Protein 2YG9 (pdb70)

Organism: Deinococcus radiodurans (strain ATCC 13939 / DSM 20539 / JCM 16871 / CCUG 27074 / LMG 4051 / NBRC 15346 / NCIMB 9279 / VKM B-1422 / R1) (NCBI:txid243230)

Solvent-accessible surface area: 21046 Å² total; per-residue (Å²): 135,105,87,41,71,96,40,42,124,86,12,77,45,2,36,63,38,1,38,84,8,96,29,0,36,95,0,10,90,85,32,31,141,26,98,71,48,77,70,20,139,65,18,6,1,81,0,1,85,44,4,0,15,42,172,66,72,135,180,42,21,93,48,5,13,30,114,0,94,64,26,105,57,15,14,78,26,55,16,2,74,175,15,56,20,108,81,0,95,65,13,51,0,48,142,72,25,3,158,4,2,60,22,2,0,44,8,25,81,80,55,128,10,75,15,87,126,13,103,62,66,23,35,66,78,4,6,49,70,1,53,141,16,57,64,5,37,113,110,10,0,10,22,6,0,1,79,3,16,8,10,8,23,8,21,0,38,60,11,128,42,0,88,92,18,4,122,196,34,11,96,93,100,79,56,160,97,11,4,49,116,1,17,44,47,66,7,5,0,0,28,3,8,52,24,10,40,61,39,73,155,92,68,26,71,94,86,155,90,46,71,97,40,44,129,84,24,73,46,2,44,65,38,1,37,87,5,95,29,0,38,93,0,11,88,84,29,34,175,31,96,68,47,75,62,14,137,65,12,9,0,86,1,2,91,50,7,0,16,48,171,71,70,135,183,42,22,90,48,5,13,28,115,0,91,67,25,105,55,14,18,78,28,63,14,3,76,180,17,54,20,108,82,0,101,64,11,51,1,48,135,72,23,2,159,5,1,62,25,2,0,38,0,26,80,74,56,120,7,86,11,95,47,5,65,54,69,38,37,92,95,0,7,50,75,0,53,145,10,50,68,5,36,108,111,11,0,10,21,8,0,2,83,5,3,8,6,10,24,7,22,0,35,59,12,123,48,0,86,107,16,4,107,197,33,11,94,82,99,78,55,160,98,10,3,49,117,1,16,46,46,69,7,5,0,0,27,5,8,53,23,10,46,60,39,73,150,92,70,26,70,95,89

InterPro domains:
  IPR003265 HhH-GPD domain [PF00730] (66-193)
  IPR003265 HhH-GPD domain [SM00478] (70-216)
  IPR003265 HhH-GPD domain [cd00056] (62-212)
  IPR011257 DNA glycosylase [SSF48150] (56-213)
  IPR023170 Helix-hairpin-helix, base-excision DNA repair, C-terminal [G3DSA:1.10.1670.10] (170-220)
  IPR051912 Alkylbase DNA Glycosylase/Transcriptional Activator [PTHR43003] (29-214)

Foldseek 3Di:
DDWFDAFDPDCPVLQVLQVVPVLSVVLCVLLDDDDRADAAQFLQLVLLLLLQCPPHDPVNSVQLQVVQCVQVPHRALVSLLVQDLVVNVVSPGDNQSSQLSNQSSVCCVVVVDVRNPCRGPPLVVQQVSSCPGRPGHSQSSLCSCCRRRNGFAGDDPPPPQLVVLCCVSPPPDDVCVVQVSSPPGSSVVSVSSVSVVVCVVVVHDDD/DFFDAFDPDCPVLQVLLVVPVLSVVLCVLLDDDDRAAAALCLQLVLLLCLQCPPHDPVLSVQLQVLQCPQVPGSALVRLLPDDLVSNVVSPGDSQSSQQSNQSSVCCVVVLDVSNCLLRDDLVVQQVSSCPGRPQHNQSSLCSCCHNRNRFAGDDPPPPQSVVLCCVSPPPDDVCVVQVSSPPGSSVVSVSSVSSVVCVVVVHDDD

Structure (mmCIF, N/CA/C/O backbone):
data_2YG9
#
_entry.id   2YG9
#
_cell.length_a   108.311
_cell.length_b   51.372
_cell.length_c   90.039
_cell.angle_alpha   90.00
_cell.angle_beta   99.71
_cell.angle_gamma   90.00
#
_symmetry.space_group_name_H-M   'C 1 2 1'
#
loop_
_entity.id
_entity.type
_entity.pdbx_description
1 polymer 'DNA-3-methyladenine glycosidase II, putative'
2 non-polymer 'CHLORIDE ION'
3 non-polymer GLYCEROL
4 non-polymer 'NICKEL (II) ION'
5 water water
#
loop_
_atom_site.group_PDB
_atom_site.id
_atom_site.type_symbol
_atom_site.label_atom_id
_atom_site.label_alt_id
_atom_site.label_comp_id
_atom_site.label_asym_id
_atom_site.label_entity_id
_atom_site.label_seq_id
_atom_site.pdbx_PDB_ins_code
_atom_site.Cartn_x
_atom_site.Cartn_y
_atom_site.Cartn_z
_atom_site.occupancy
_atom_site.B_iso_or_equiv
_atom_site.auth_seq_id
_atom_site.auth_comp_id
_atom_site.auth_asym_id
_atom_site.auth_atom_id
_atom_site.pdbx_PDB_model_num
ATOM 1 N N . LEU A 1 19 ? 7.024 -20.119 48.466 1.00 34.70 19 LEU A N 1
ATOM 2 C CA . LEU A 1 19 ? 7.169 -18.634 48.279 1.00 34.27 19 LEU A CA 1
ATOM 3 C C . LEU A 1 19 ? 6.158 -17.906 49.172 1.00 34.09 19 LEU A C 1
ATOM 4 O O . LEU A 1 19 ? 5.013 -18.351 49.284 1.00 35.03 19 LEU A O 1
ATOM 9 N N . PRO A 1 20 ? 6.568 -16.791 49.811 1.00 33.10 20 PRO A N 1
ATOM 10 C CA . PRO A 1 20 ? 5.634 -16.141 50.726 1.00 32.26 20 PRO A CA 1
ATOM 11 C C . PRO A 1 20 ? 4.334 -15.668 50.057 1.00 31.70 20 PRO A C 1
ATOM 12 O O . PRO A 1 20 ? 4.364 -15.201 48.919 1.00 31.27 20 PRO A O 1
ATOM 16 N N . ALA A 1 21 ? 3.213 -15.790 50.783 1.00 30.58 21 ALA A N 1
ATOM 17 C CA . ALA A 1 21 ? 1.911 -15.305 50.313 1.00 29.37 21 ALA A CA 1
ATOM 18 C C . ALA A 1 21 ? 1.970 -13.799 50.104 1.00 28.55 21 ALA A C 1
ATOM 19 O O . ALA A 1 21 ? 2.623 -13.082 50.874 1.00 29.00 21 ALA A O 1
ATOM 21 N N . VAL A 1 22 ? 1.272 -13.338 49.067 1.00 26.94 22 VAL A N 1
ATOM 22 C CA . VAL A 1 22 ? 1.236 -11.933 48.728 1.00 25.17 22 VAL A CA 1
ATOM 23 C C . VAL A 1 22 ? 0.647 -11.172 49.923 1.00 23.80 22 VAL A C 1
ATOM 24 O O . VAL A 1 22 ? -0.421 -11.526 50.438 1.00 22.89 22 VAL A O 1
ATOM 28 N N . LEU A 1 23 ? 1.338 -10.119 50.344 1.00 21.93 23 LEU A N 1
ATOM 29 C CA . LEU A 1 23 ? 0.831 -9.226 51.382 1.00 20.50 23 LEU A CA 1
ATOM 30 C C . LEU A 1 23 ? 0.057 -8.078 50.742 1.00 19.56 23 LEU A C 1
ATOM 31 O O . LEU A 1 23 ? 0.548 -7.451 49.763 1.00 19.64 23 LEU A O 1
ATOM 36 N N . PRO A 1 24 ? -1.162 -7.782 51.264 1.00 17.57 24 PRO A N 1
ATOM 37 C CA . PRO A 1 24 ? -1.921 -6.696 50.675 1.00 16.91 24 PRO A CA 1
ATOM 38 C C . PRO A 1 24 ? -1.312 -5.306 50.932 1.00 15.58 24 PRO A C 1
ATOM 39 O O . PRO A 1 24 ? -0.636 -5.098 51.938 1.00 14.48 24 PRO A O 1
ATOM 43 N N . PRO A 1 25 ? -1.571 -4.354 50.034 1.00 14.73 25 PRO A N 1
ATOM 44 C CA . PRO A 1 25 ? -1.158 -2.975 50.308 1.00 14.76 25 PRO A CA 1
ATOM 45 C C . PRO A 1 25 ? -1.734 -2.465 51.617 1.00 14.59 25 PRO A C 1
ATOM 46 O O . PRO A 1 25 ? -2.892 -2.800 51.990 1.00 13.75 25 PRO A O 1
ATOM 50 N N . LEU A 1 26 ? -0.937 -1.675 52.316 1.00 13.58 26 LEU A N 1
ATOM 51 C CA . LEU A 1 26 ? -1.399 -1.012 53.509 1.00 13.88 26 LEU A CA 1
ATOM 52 C C . LEU A 1 26 ? -2.490 -0.014 53.120 1.00 13.69 26 LEU A C 1
ATOM 53 O O . LEU A 1 26 ? -2.432 0.621 52.055 1.00 12.19 26 LEU A O 1
ATOM 58 N N . THR A 1 27 ? -3.469 0.138 54.002 1.00 13.90 27 THR A N 1
ATOM 59 C CA . THR A 1 27 ? -4.515 1.115 53.805 1.00 14.69 27 THR A CA 1
ATOM 60 C C . THR A 1 27 ? -4.321 2.310 54.756 1.00 14.88 27 THR A C 1
ATOM 61 O O . THR A 1 27 ? -4.888 3.373 54.551 1.00 13.87 27 THR A O 1
ATOM 65 N N . ASP A 1 28 ? -3.504 2.087 55.782 1.00 14.52 28 ASP A N 1
ATOM 66 C CA A ASP A 1 28 ? -3.044 3.136 56.685 0.50 14.21 28 ASP A CA 1
ATOM 67 C CA B ASP A 1 28 ? -3.097 3.087 56.773 0.50 14.32 28 ASP A CA 1
ATOM 68 C C . ASP A 1 28 ? -1.689 2.670 57.235 1.00 13.60 28 ASP A C 1
ATOM 69 O O . ASP A 1 28 ? -1.383 1.484 57.202 1.00 14.44 28 ASP A O 1
ATOM 78 N N . HIS A 1 29 ? -0.880 3.614 57.710 1.00 12.62 29 HIS A N 1
ATOM 79 C CA . HIS A 1 29 ? 0.484 3.339 58.201 1.00 11.93 29 HIS A CA 1
ATOM 80 C C . HIS A 1 29 ? 0.688 3.213 59.727 1.00 12.01 29 HIS A C 1
ATOM 81 O O . HIS A 1 29 ? 1.820 3.136 60.179 1.00 11.21 29 HIS A O 1
ATOM 88 N N . ALA A 1 30 ? -0.373 3.189 60.527 1.00 11.94 30 ALA A N 1
ATOM 89 C CA . ALA A 1 30 ? -0.212 3.179 61.989 1.00 11.88 30 ALA A CA 1
ATOM 90 C C . ALA A 1 30 ? 0.491 1.925 62.494 1.00 12.11 30 ALA A C 1
ATOM 91 O O . ALA A 1 30 ? 1.504 1.987 63.227 1.00 13.56 30 ALA A O 1
ATOM 93 N N . GLY A 1 31 ? -0.044 0.784 62.101 1.00 11.79 31 GLY A N 1
ATOM 94 C CA . GLY A 1 31 ? 0.566 -0.517 62.401 1.00 11.32 31 GLY A CA 1
ATOM 95 C C . GLY A 1 31 ? 2.004 -0.641 61.940 1.00 10.33 31 GLY A C 1
ATOM 96 O O . GLY A 1 31 ? 2.867 -1.043 62.709 1.00 10.98 31 GLY A O 1
ATOM 97 N N . ALA A 1 32 ? 2.251 -0.286 60.689 1.00 9.71 32 ALA A N 1
ATOM 98 C CA . ALA A 1 32 ? 3.586 -0.211 60.106 1.00 9.67 32 ALA A CA 1
ATOM 99 C C . ALA A 1 32 ? 4.557 0.669 60.903 1.00 8.72 32 ALA A C 1
ATOM 100 O O . ALA A 1 32 ? 5.620 0.219 61.294 1.00 7.66 32 ALA A O 1
ATOM 102 N N . VAL A 1 33 ? 4.164 1.899 61.192 1.00 8.78 33 VAL A N 1
ATOM 103 C CA . VAL A 1 33 ? 5.033 2.793 61.946 1.00 8.82 33 VAL A CA 1
ATOM 104 C C . VAL A 1 33 ? 5.321 2.260 63.377 1.00 9.10 33 VAL A C 1
ATOM 105 O O . VAL A 1 33 ? 6.428 2.440 63.874 1.00 9.06 33 VAL A O 1
ATOM 109 N N . ALA A 1 34 ? 4.339 1.625 64.023 1.00 9.29 34 ALA A N 1
ATOM 110 C CA . ALA A 1 34 ? 4.529 1.089 65.366 1.00 8.79 34 ALA A CA 1
ATOM 111 C C . ALA A 1 34 ? 5.546 -0.022 65.289 1.00 9.26 34 ALA A C 1
ATOM 112 O O . ALA A 1 34 ? 6.411 -0.108 66.119 1.00 9.18 34 ALA A O 1
ATOM 114 N N . HIS A 1 35 ? 5.410 -0.887 64.285 1.00 10.12 35 HIS A N 1
ATOM 115 C CA . HIS A 1 35 ? 6.330 -1.992 64.121 1.00 9.80 35 HIS A CA 1
ATOM 116 C C . HIS A 1 35 ? 7.750 -1.481 63.870 1.00 8.88 35 HIS A C 1
ATOM 117 O O . HIS A 1 35 ? 8.668 -1.873 64.580 1.00 9.05 35 HIS A O 1
ATOM 124 N N . LEU A 1 36 ? 7.914 -0.587 62.890 1.00 8.44 36 LEU A N 1
ATOM 125 C CA . LEU A 1 36 ? 9.204 -0.043 62.506 1.00 8.64 36 LEU A CA 1
ATOM 126 C C . LEU A 1 36 ? 9.875 0.692 63.668 1.00 8.91 36 LEU A C 1
ATOM 127 O O . LEU A 1 36 ? 11.062 0.548 63.904 1.00 8.39 36 LEU A O 1
ATOM 132 N N . SER A 1 37 ? 9.055 1.417 64.428 1.00 9.27 37 SER A N 1
ATOM 133 C CA . SER A 1 37 ? 9.496 2.176 65.574 1.00 10.06 37 SER A CA 1
ATOM 134 C C . SER A 1 37 ? 10.069 1.325 66.686 1.00 10.15 37 SER A C 1
ATOM 135 O O . SER A 1 37 ? 10.659 1.870 67.581 1.00 10.29 37 SER A O 1
ATOM 138 N N . ARG A 1 38 ? 9.883 0.004 66.634 1.00 10.73 38 ARG A N 1
ATOM 139 C CA . ARG A 1 38 ? 10.565 -0.856 67.569 1.00 11.14 38 ARG A CA 1
ATOM 140 C C . ARG A 1 38 ? 12.089 -0.844 67.390 1.00 11.28 38 ARG A C 1
ATOM 141 O O . ARG A 1 38 ? 12.829 -1.244 68.277 1.00 11.59 38 ARG A O 1
ATOM 149 N N . ASP A 1 39 ? 12.538 -0.433 66.209 1.00 11.21 39 ASP A N 1
ATOM 150 C CA . ASP A 1 39 ? 13.931 -0.230 65.907 1.00 10.38 39 ASP A CA 1
ATOM 151 C C . ASP A 1 39 ? 14.124 1.233 66.249 1.00 10.84 39 ASP A C 1
ATOM 152 O O . ASP A 1 39 ? 13.539 2.089 65.622 1.00 10.17 39 ASP A O 1
ATOM 157 N N . PRO A 1 40 ? 14.909 1.527 67.299 1.00 11.16 40 PRO A N 1
ATOM 158 C CA . PRO A 1 40 ? 15.139 2.933 67.696 1.00 10.73 40 PRO A CA 1
ATOM 159 C C . PRO A 1 40 ? 15.637 3.858 66.576 1.00 10.60 40 PRO A C 1
ATOM 160 O O . PRO A 1 40 ? 15.354 5.048 66.599 1.00 9.93 40 PRO A O 1
ATOM 164 N N . VAL A 1 41 ? 16.334 3.327 65.566 1.00 10.46 41 VAL A N 1
ATOM 165 C CA . VAL A 1 41 ? 16.744 4.150 64.437 1.00 9.07 41 VAL A CA 1
ATOM 166 C C . VAL A 1 41 ? 15.516 4.660 63.692 1.00 9.15 41 VAL A C 1
ATOM 167 O O . VAL A 1 41 ? 15.366 5.875 63.468 1.00 10.30 41 VAL A O 1
ATOM 171 N N . LEU A 1 42 ? 14.614 3.747 63.345 1.00 8.95 42 LEU A N 1
ATOM 172 C CA . LEU A 1 42 ? 13.413 4.109 62.612 1.00 8.34 42 LEU A CA 1
ATOM 173 C C . LEU A 1 42 ? 12.402 4.853 63.493 1.00 8.56 42 LEU A C 1
ATOM 174 O O . LEU A 1 42 ? 11.673 5.706 62.989 1.00 8.15 42 LEU A O 1
ATOM 179 N N . ALA A 1 43 ? 12.397 4.613 64.805 1.00 8.27 43 ALA A N 1
ATOM 180 C CA . ALA A 1 43 ? 11.585 5.457 65.678 1.00 8.47 43 ALA A CA 1
ATOM 181 C C . ALA A 1 43 ? 11.965 6.920 65.526 1.00 8.63 43 ALA A C 1
ATOM 182 O O . ALA A 1 43 ? 11.083 7.758 65.415 1.00 8.34 43 ALA A O 1
ATOM 184 N N . GLN A 1 44 ? 13.261 7.206 65.486 1.00 7.83 44 GLN A N 1
ATOM 185 C CA . GLN A 1 44 ? 13.789 8.561 65.277 1.00 10.01 44 GLN A CA 1
ATOM 186 C C . GLN A 1 44 ? 13.552 9.050 63.835 1.00 9.20 44 GLN A C 1
ATOM 187 O O . GLN A 1 44 ? 13.086 10.151 63.615 1.00 9.31 44 GLN A O 1
ATOM 193 N N . VAL A 1 45 ? 13.884 8.216 62.858 1.00 8.46 45 VAL A N 1
ATOM 194 C CA . VAL A 1 45 ? 13.705 8.599 61.449 1.00 8.11 45 VAL A CA 1
ATOM 195 C C . VAL A 1 45 ? 12.234 8.911 61.141 1.00 7.99 45 VAL A C 1
ATOM 196 O O . VAL A 1 45 ? 11.960 9.892 60.497 1.00 7.91 45 VAL A O 1
ATOM 200 N N . THR A 1 46 ? 11.306 8.090 61.618 1.00 8.27 46 THR A N 1
ATOM 201 C CA . THR A 1 46 ? 9.877 8.300 61.365 1.00 9.70 46 THR A CA 1
ATOM 202 C C . THR A 1 46 ? 9.379 9.605 62.039 1.00 10.51 46 THR A C 1
ATOM 203 O O . THR A 1 46 ? 8.611 10.352 61.421 1.00 10.70 46 THR A O 1
ATOM 207 N N . SER A 1 47 ? 9.807 9.900 63.268 1.00 11.63 47 SER A N 1
ATOM 208 C CA . SER A 1 47 ? 9.399 11.188 63.889 1.00 12.47 47 SER A CA 1
ATOM 209 C C . SER A 1 47 ? 10.033 12.382 63.195 1.00 12.19 47 SER A C 1
ATOM 210 O O . SER A 1 47 ? 9.351 13.396 63.009 1.00 12.85 47 SER A O 1
ATOM 213 N N . LEU A 1 48 ? 11.287 12.268 62.759 1.00 12.43 48 LEU A N 1
ATOM 214 C CA . LEU A 1 48 ? 11.951 13.370 62.060 1.00 11.65 48 LEU A CA 1
ATOM 215 C C . LEU A 1 48 ? 11.337 13.628 60.684 1.00 11.53 48 LEU A C 1
ATOM 216 O O . LEU A 1 48 ? 11.314 14.781 60.212 1.00 10.06 48 LEU A O 1
ATOM 221 N N . CYS A 1 49 ? 10.885 12.561 60.017 1.00 10.57 49 CYS A N 1
ATOM 222 C CA . CYS A 1 49 ? 10.409 12.702 58.635 1.00 11.28 49 CYS A CA 1
ATOM 223 C C . CYS A 1 49 ? 8.901 12.930 58.598 1.00 11.68 49 CYS A C 1
ATOM 224 O O . CYS A 1 49 ? 8.389 13.485 57.635 1.00 11.88 49 CYS A O 1
ATOM 227 N N . GLY A 1 50 ? 8.202 12.536 59.656 1.00 12.20 50 GLY A N 1
ATOM 228 C CA . GLY A 1 50 ? 6.762 12.696 59.715 1.00 13.11 50 GLY A CA 1
ATOM 229 C C . GLY A 1 50 ? 5.998 11.647 58.908 1.00 14.73 50 GLY A C 1
ATOM 230 O O . GLY A 1 50 ? 6.493 10.538 58.626 1.00 14.64 50 GLY A O 1
ATOM 231 N N . GLU A 1 51 ? 4.771 12.000 58.547 1.00 14.77 51 GLU A N 1
ATOM 232 C CA . GLU A 1 51 ? 3.887 11.074 57.853 1.00 14.76 51 GLU A CA 1
ATOM 233 C C . GLU A 1 51 ? 4.150 11.060 56.359 1.00 13.59 51 GLU A C 1
ATOM 234 O O . GLU A 1 51 ? 4.456 12.079 55.763 1.00 12.56 51 GLU A O 1
ATOM 240 N N . LEU A 1 52 ? 4.054 9.871 55.773 1.00 13.71 52 LEU A N 1
ATOM 241 C CA . LEU A 1 52 ? 4.203 9.665 54.329 1.00 12.95 52 LEU A CA 1
ATOM 242 C C . LEU A 1 52 ? 2.855 9.240 53.764 1.00 12.58 52 LEU A C 1
ATOM 243 O O . LEU A 1 52 ? 2.116 8.534 54.427 1.00 12.77 52 LEU A O 1
ATOM 248 N N . PRO A 1 53 ? 2.505 9.695 52.547 1.00 12.13 53 PRO A N 1
ATOM 249 C CA . PRO A 1 53 ? 1.190 9.324 51.977 1.00 12.17 53 PRO A CA 1
ATOM 250 C C . PRO A 1 53 ? 1.004 7.800 51.750 1.00 11.24 53 PRO A C 1
ATOM 251 O O . PRO A 1 53 ? 1.970 7.094 51.392 1.00 10.48 53 PRO A O 1
ATOM 255 N N . VAL A 1 54 ? -0.208 7.315 51.980 1.00 10.87 54 VAL A N 1
ATOM 256 C CA . VAL A 1 54 ? -0.551 5.921 51.696 1.00 11.30 54 VAL A CA 1
ATOM 257 C C . VAL A 1 54 ? -0.642 5.702 50.146 1.00 11.69 54 VAL A C 1
ATOM 258 O O . VAL A 1 54 ? -1.441 6.343 49.450 1.00 12.10 54 VAL A O 1
ATOM 262 N N . LEU A 1 55 ? 0.144 4.767 49.625 1.00 11.48 55 LEU A N 1
ATOM 263 C CA . LEU A 1 55 ? 0.117 4.412 48.192 1.00 12.06 55 LEU A CA 1
ATOM 264 C C . LEU A 1 55 ? -1.026 3.438 47.890 1.00 12.37 55 LEU A C 1
ATOM 265 O O . LEU A 1 55 ? -1.172 2.418 48.572 1.00 14.32 55 LEU A O 1
ATOM 270 N N . ALA A 1 56 ? -1.804 3.761 46.861 1.00 12.79 56 ALA A N 1
ATOM 271 C CA . ALA A 1 56 ? -2.889 2.918 46.377 1.00 12.84 56 ALA A CA 1
ATOM 272 C C . ALA A 1 56 ? -2.375 2.047 45.260 1.00 13.04 56 ALA A C 1
ATOM 273 O O . ALA A 1 56 ? -1.698 2.530 44.349 1.00 13.59 56 ALA A O 1
ATOM 275 N N . PRO A 1 57 ? -2.721 0.760 45.280 1.00 13.71 57 PRO A N 1
ATOM 276 C CA . PRO A 1 57 ? -2.244 -0.075 44.199 1.00 13.75 57 PRO A CA 1
ATOM 277 C C . PRO A 1 57 ? -2.859 0.417 42.858 1.00 14.17 57 PRO A C 1
ATOM 278 O O . PRO A 1 57 ? -4.018 0.805 42.836 1.00 13.15 57 PRO A O 1
ATOM 282 N N . THR A 1 58 ? -2.069 0.454 41.782 1.00 13.31 58 THR A N 1
ATOM 283 C CA . THR A 1 58 ? -2.560 0.946 40.491 1.00 12.85 58 THR A CA 1
ATOM 284 C C . THR A 1 58 ? -3.603 -0.006 39.871 1.00 12.73 58 THR A C 1
ATOM 285 O O . THR A 1 58 ? -3.445 -1.237 39.851 1.00 11.39 58 THR A O 1
ATOM 289 N N . PRO A 1 59 ? -4.639 0.573 39.279 1.00 13.52 59 PRO A N 1
ATOM 290 C CA . PRO A 1 59 ? -5.584 -0.235 38.540 1.00 13.69 59 PRO A CA 1
ATOM 291 C C . PRO A 1 59 ? -5.056 -0.607 37.124 1.00 14.58 59 PRO A C 1
ATOM 292 O O . PRO A 1 59 ? -5.712 -1.393 36.406 1.00 15.05 59 PRO A O 1
ATOM 296 N N . ASP A 1 60 ? -3.912 -0.025 36.737 1.00 13.31 60 ASP A N 1
ATOM 297 C CA . ASP A 1 60 ? -3.311 -0.210 35.406 1.00 12.28 60 ASP A CA 1
ATOM 298 C C . ASP A 1 60 ? -1.799 -0.472 35.512 1.00 10.86 60 ASP A C 1
ATOM 299 O O . ASP A 1 60 ? -0.969 0.385 35.195 1.00 10.26 60 ASP A O 1
ATOM 304 N N . PRO A 1 61 ? -1.441 -1.659 35.981 1.00 11.44 61 PRO A N 1
ATOM 305 C CA . PRO A 1 61 ? -0.032 -2.034 36.107 1.00 11.03 61 PRO A CA 1
ATOM 306 C C . PRO A 1 61 ? 0.805 -1.843 34.821 1.00 10.62 61 PRO A C 1
ATOM 307 O O . PRO A 1 61 ? 1.941 -1.306 34.871 1.00 10.80 61 PRO A O 1
ATOM 311 N N . PHE A 1 62 ? 0.262 -2.315 33.696 1.00 9.60 62 PHE A N 1
ATOM 312 C CA . PHE A 1 62 ? 0.948 -2.178 32.422 1.00 9.49 62 PHE A CA 1
ATOM 313 C C . PHE A 1 62 ? 1.337 -0.722 32.118 1.00 8.33 62 PHE A C 1
ATOM 314 O O . PHE A 1 62 ? 2.494 -0.416 31.889 1.00 8.64 62 PHE A O 1
ATOM 322 N N . GLY A 1 63 ? 0.359 0.166 32.123 1.00 9.00 63 GLY A N 1
ATOM 323 C CA . GLY A 1 63 ? 0.575 1.576 31.930 1.00 8.33 63 GLY A CA 1
ATOM 324 C C . GLY A 1 63 ? 1.563 2.164 32.927 1.00 8.66 63 GLY A C 1
ATOM 325 O O . GLY A 1 63 ? 2.408 2.956 32.540 1.00 7.81 63 GLY A O 1
ATOM 326 N N . ARG A 1 64 ? 1.468 1.790 34.209 1.00 8.37 64 ARG A N 1
ATOM 327 C CA . ARG A 1 64 ? 2.446 2.280 35.181 1.00 8.34 64 ARG A CA 1
ATOM 328 C C . ARG A 1 64 ? 3.847 1.770 34.916 1.00 8.51 64 ARG A C 1
ATOM 329 O O . ARG A 1 64 ? 4.805 2.508 35.159 1.00 9.46 64 ARG A O 1
ATOM 337 N N . LEU A 1 65 ? 3.947 0.536 34.426 1.00 7.81 65 LEU A N 1
ATOM 338 C CA . LEU A 1 65 ? 5.227 -0.028 33.998 1.00 7.92 65 LEU A CA 1
ATOM 339 C C . LEU A 1 65 ? 5.811 0.828 32.886 1.00 7.39 65 LEU A C 1
ATOM 340 O O . LEU A 1 65 ? 6.976 1.231 32.960 1.00 7.63 65 LEU A O 1
ATOM 345 N N . VAL A 1 66 ? 4.991 1.130 31.890 1.00 6.77 66 VAL A N 1
ATOM 346 C CA . VAL A 1 66 ? 5.415 1.915 30.734 1.00 7.41 66 VAL A CA 1
ATOM 347 C C . VAL A 1 66 ? 5.801 3.321 31.179 1.00 7.13 66 VAL A C 1
ATOM 348 O O . VAL A 1 66 ? 6.831 3.815 30.764 1.00 6.59 66 VAL A O 1
ATOM 352 N N . ARG A 1 67 ? 5.021 3.912 32.098 1.00 7.27 67 ARG A N 1
ATOM 353 C CA . ARG A 1 67 ? 5.375 5.236 32.661 1.00 8.70 67 ARG A CA 1
ATOM 354 C C . ARG A 1 67 ? 6.762 5.217 33.313 1.00 8.48 67 ARG A C 1
ATOM 355 O O . ARG A 1 67 ? 7.560 6.101 33.080 1.00 10.27 67 ARG A O 1
ATOM 363 N N . SER A 1 68 ? 7.010 4.195 34.118 1.00 9.35 68 SER A N 1
ATOM 364 C CA . SER A 1 68 ? 8.268 4.067 34.852 1.00 10.49 68 SER A CA 1
ATOM 365 C C . SER A 1 68 ? 9.454 4.013 33.868 1.00 10.41 68 SER A C 1
ATOM 366 O O . SER A 1 68 ? 10.421 4.792 33.974 1.00 9.84 68 SER A O 1
ATOM 369 N N . VAL A 1 69 ? 9.334 3.120 32.888 1.00 10.00 69 VAL A N 1
ATOM 370 C CA . VAL A 1 69 ? 10.365 2.900 31.894 1.00 9.62 69 VAL A CA 1
ATOM 371 C C . VAL A 1 69 ? 10.645 4.185 31.109 1.00 10.36 69 VAL A C 1
ATOM 372 O O . VAL A 1 69 ? 11.790 4.629 30.989 1.00 10.53 69 VAL A O 1
ATOM 376 N N . ALA A 1 70 ? 9.587 4.765 30.579 1.00 10.57 70 ALA A N 1
ATOM 377 C CA . ALA A 1 70 ? 9.675 5.993 29.796 1.00 10.80 70 ALA A CA 1
ATOM 378 C C . ALA A 1 70 ? 10.299 7.149 30.544 1.00 11.27 70 ALA A C 1
ATOM 379 O O . ALA A 1 70 ? 11.058 7.904 29.957 1.00 10.51 70 ALA A O 1
ATOM 381 N N . GLY A 1 71 ? 9.984 7.282 31.830 1.00 11.43 71 GLY A N 1
ATOM 382 C CA . GLY A 1 71 ? 10.498 8.359 32.641 1.00 11.94 71 GLY A CA 1
ATOM 383 C C . GLY A 1 71 ? 11.931 8.250 33.145 1.00 12.40 71 GLY A C 1
ATOM 384 O O . GLY A 1 71 ? 12.432 9.219 33.663 1.00 10.22 71 GLY A O 1
ATOM 385 N N . GLN A 1 72 ? 12.572 7.081 33.010 1.00 12.54 72 GLN A N 1
ATOM 386 C CA . GLN A 1 72 ? 13.889 6.824 33.613 1.00 14.22 72 GLN A CA 1
ATOM 387 C C . GLN A 1 72 ? 14.959 7.789 33.113 1.00 14.27 72 GLN A C 1
ATOM 388 O O . GLN A 1 72 ? 15.070 8.023 31.925 1.00 14.06 72 GLN A O 1
ATOM 394 N N . GLN A 1 73 ? 15.709 8.383 34.058 1.00 15.72 73 GLN A N 1
ATOM 395 C CA . GLN A 1 73 ? 16.748 9.409 33.774 1.00 15.59 73 GLN A CA 1
ATOM 396 C C . GLN A 1 73 ? 16.238 10.772 33.296 1.00 15.49 73 GLN A C 1
ATOM 397 O O . GLN A 1 73 ? 17.047 11.657 33.048 1.00 16.33 73 GLN A O 1
ATOM 403 N N . LEU A 1 74 ? 14.924 10.959 33.182 1.00 14.94 74 LEU A N 1
ATOM 404 C CA . LEU A 1 74 ? 14.369 12.229 32.717 1.00 14.49 74 LEU A CA 1
ATOM 405 C C . LEU A 1 74 ? 13.943 13.099 33.889 1.00 14.94 74 LEU A C 1
ATOM 406 O O . LEU A 1 74 ? 13.686 12.594 34.976 1.00 14.54 74 LEU A O 1
ATOM 411 N N . SER A 1 75 ? 13.833 14.407 33.661 1.00 15.37 75 SER A N 1
ATOM 412 C CA . SER A 1 75 ? 13.291 15.290 34.692 1.00 15.02 75 SER A CA 1
ATOM 413 C C . SER A 1 75 ? 11.823 14.903 34.899 1.00 15.42 75 SER A C 1
ATOM 414 O O . SER A 1 75 ? 11.202 14.248 34.065 1.00 14.61 75 SER A O 1
ATOM 417 N N . VAL A 1 76 ? 11.271 15.340 36.011 1.00 16.06 76 VAL A N 1
ATOM 418 C CA . VAL A 1 76 ? 9.883 15.044 36.344 1.00 16.45 76 VAL A CA 1
ATOM 419 C C . VAL A 1 76 ? 8.917 15.570 35.288 1.00 16.92 76 VAL A C 1
ATOM 420 O O . VAL A 1 76 ? 7.993 14.860 34.889 1.00 17.25 76 VAL A O 1
ATOM 424 N N . LYS A 1 77 ? 9.148 16.791 34.795 1.00 17.55 77 LYS A N 1
ATOM 425 C CA . LYS A 1 77 ? 8.326 17.351 33.718 1.00 17.51 77 LYS A CA 1
ATOM 426 C C . LYS A 1 77 ? 8.509 16.643 32.394 1.00 17.11 77 LYS A C 1
ATOM 427 O O . LYS A 1 77 ? 7.535 16.437 31.678 1.00 15.45 77 LYS A O 1
ATOM 433 N N . ALA A 1 78 ? 9.759 16.297 32.062 1.00 16.75 78 ALA A N 1
ATOM 434 C CA . ALA A 1 78 ? 10.042 15.560 30.817 1.00 16.28 78 ALA A CA 1
ATOM 435 C C . ALA A 1 78 ? 9.391 14.154 30.805 1.00 15.34 78 ALA A C 1
ATOM 436 O O . ALA A 1 78 ? 8.892 13.695 29.767 1.00 15.13 78 ALA A O 1
ATOM 438 N N . ALA A 1 79 ? 9.423 13.489 31.955 1.00 14.83 79 ALA A N 1
ATOM 439 C CA . ALA A 1 79 ? 8.822 12.183 32.136 1.00 15.29 79 ALA A CA 1
ATOM 440 C C . ALA A 1 79 ? 7.311 12.264 31.920 1.00 15.71 79 ALA A C 1
ATOM 441 O O . ALA A 1 79 ? 6.741 11.413 31.239 1.00 14.56 79 ALA A O 1
ATOM 443 N N . GLN A 1 80 ? 6.681 13.323 32.448 1.00 16.44 80 GLN A N 1
ATOM 444 C CA . GLN A 1 80 ? 5.245 13.497 32.270 1.00 16.23 80 GLN A CA 1
ATOM 445 C C . GLN A 1 80 ? 4.868 13.730 30.818 1.00 15.59 80 GLN A C 1
ATOM 446 O O . GLN A 1 80 ? 3.950 13.091 30.320 1.00 15.48 80 GLN A O 1
ATOM 452 N N . ALA A 1 81 ? 5.582 14.646 30.173 1.00 15.28 81 ALA A N 1
ATOM 453 C CA . ALA A 1 81 ? 5.423 14.996 28.760 1.00 14.68 81 ALA A CA 1
ATOM 454 C C . ALA A 1 81 ? 5.450 13.796 27.832 1.00 14.26 81 ALA A C 1
ATOM 455 O O . ALA A 1 81 ? 4.580 13.644 26.959 1.00 12.98 81 ALA A O 1
ATOM 457 N N . ILE A 1 82 ? 6.495 12.979 27.978 1.00 13.84 82 ILE A N 1
ATOM 458 C CA . ILE A 1 82 ? 6.699 11.824 27.112 1.00 13.68 82 ILE A CA 1
ATOM 459 C C . ILE A 1 82 ? 5.621 10.761 27.345 1.00 13.82 82 ILE A C 1
ATOM 460 O O . ILE A 1 82 ? 5.147 10.144 26.396 1.00 14.19 82 ILE A O 1
ATOM 465 N N . TYR A 1 83 ? 5.205 10.576 28.592 1.00 13.57 83 TYR A N 1
ATOM 466 C CA . TYR A 1 83 ? 4.120 9.645 28.885 1.00 13.69 83 TYR A CA 1
ATOM 467 C C . TYR A 1 83 ? 2.809 10.142 28.241 1.00 13.57 83 TYR A C 1
ATOM 468 O O . TYR A 1 83 ? 2.045 9.360 27.718 1.00 13.11 83 TYR A O 1
ATOM 477 N N . GLY A 1 84 ? 2.599 11.456 28.251 1.00 14.18 84 GLY A N 1
ATOM 478 C CA . GLY A 1 84 ? 1.450 12.060 27.597 1.00 13.82 84 GLY A CA 1
ATOM 479 C C . GLY A 1 84 ? 1.498 11.852 26.109 1.00 13.92 84 GLY A C 1
ATOM 480 O O . GLY A 1 84 ? 0.482 11.618 25.492 1.00 15.92 84 GLY A O 1
ATOM 481 N N . ARG A 1 85 ? 2.678 11.910 25.513 1.00 13.55 85 ARG A N 1
ATOM 482 C CA . ARG A 1 85 ? 2.803 11.586 24.067 1.00 13.31 85 ARG A CA 1
ATOM 483 C C . ARG A 1 85 ? 2.510 10.108 23.738 1.00 13.42 85 ARG A C 1
ATOM 484 O O . ARG A 1 85 ? 1.921 9.789 22.687 1.00 13.07 85 ARG A O 1
ATOM 492 N N . LEU A 1 86 ? 2.887 9.211 24.646 1.00 12.78 86 LEU A N 1
ATOM 493 C CA . LEU A 1 86 ? 2.506 7.807 24.534 1.00 12.46 86 LEU A CA 1
ATOM 494 C C . LEU A 1 86 ? 0.994 7.624 24.588 1.00 12.51 86 LEU A C 1
ATOM 495 O O . LEU A 1 86 ? 0.416 6.915 23.747 1.00 12.77 86 LEU A O 1
ATOM 500 N N . GLU A 1 87 ? 0.374 8.245 25.588 1.00 13.44 87 GLU A N 1
ATOM 501 C CA . GLU A 1 87 ? -1.089 8.307 25.733 1.00 14.92 87 GLU A CA 1
ATOM 502 C C . GLU A 1 87 ? -1.795 8.827 24.490 1.00 14.46 87 GLU A C 1
ATOM 503 O O . GLU A 1 87 ? -2.925 8.478 24.229 1.00 14.58 87 GLU A O 1
ATOM 509 N N . GLY A 1 88 ? -1.098 9.638 23.720 1.00 15.02 88 GLY A N 1
ATOM 510 C CA . GLY A 1 88 ? -1.652 10.273 22.542 1.00 15.51 88 GLY A CA 1
ATOM 511 C C . GLY A 1 88 ? -1.517 9.454 21.285 1.00 15.54 88 GLY A C 1
ATOM 512 O O . GLY A 1 88 ? -2.122 9.767 20.268 1.00 17.21 88 GLY A O 1
ATOM 513 N N . LEU A 1 89 ? -0.733 8.388 21.345 1.00 15.49 89 LEU A N 1
ATOM 514 C CA . LEU A 1 89 ? -0.672 7.454 20.231 1.00 14.84 89 LEU A CA 1
ATOM 515 C C . LEU A 1 89 ? -2.020 6.765 20.106 1.00 14.47 89 LEU A C 1
ATOM 516 O O . LEU A 1 89 ? -2.776 6.654 21.105 1.00 14.55 89 LEU A O 1
ATOM 521 N N . PRO A 1 90 ? -2.335 6.293 18.886 1.00 15.05 90 PRO A N 1
ATOM 522 C CA . PRO A 1 90 ? -3.581 5.577 18.646 1.00 15.20 90 PRO A CA 1
ATOM 523 C C . PRO A 1 90 ? -3.765 4.373 19.574 1.00 15.42 90 PRO A C 1
ATOM 524 O O . PRO A 1 90 ? -2.905 3.495 19.615 1.00 15.22 90 PRO A O 1
ATOM 528 N N . GLY A 1 91 ? -4.863 4.365 20.331 1.00 15.03 91 GLY A N 1
ATOM 529 C CA . GLY A 1 91 ? -5.155 3.288 21.290 1.00 14.57 91 GLY A CA 1
ATOM 530 C C . GLY A 1 91 ? -4.550 3.492 22.678 1.00 13.96 91 GLY A C 1
ATOM 531 O O . GLY A 1 91 ? -4.800 2.722 23.585 1.00 13.27 91 GLY A O 1
ATOM 532 N N . GLY A 1 92 ? -3.737 4.525 22.839 1.00 13.68 92 GLY A N 1
ATOM 533 C CA . GLY A 1 92 ? -3.111 4.793 24.113 1.00 13.44 92 GLY A CA 1
ATOM 534 C C . GLY A 1 92 ? -2.122 3.752 24.599 1.00 13.12 92 GLY A C 1
ATOM 535 O O . GLY A 1 92 ? -1.522 2.981 23.823 1.00 11.97 92 GLY A O 1
ATOM 536 N N . VAL A 1 93 ? -1.941 3.761 25.911 1.00 12.77 93 VAL A N 1
ATOM 537 C CA . VAL A 1 93 ? -0.933 2.922 26.570 1.00 11.95 93 VAL A CA 1
ATOM 538 C C . VAL A 1 93 ? -1.596 1.619 26.996 1.00 11.05 93 VAL A C 1
ATOM 539 O O . VAL A 1 93 ? -1.926 1.376 28.157 1.00 9.98 93 VAL A O 1
ATOM 543 N N . VAL A 1 94 ? -1.772 0.782 25.979 1.00 10.75 94 VAL A N 1
ATOM 544 C CA . VAL A 1 94 ? -2.435 -0.491 26.082 1.00 10.97 94 VAL A CA 1
ATOM 545 C C . VAL A 1 94 ? -1.593 -1.437 25.224 1.00 10.61 94 VAL A C 1
ATOM 546 O O . VAL A 1 94 ? -1.162 -1.038 24.129 1.00 11.24 94 VAL A O 1
ATOM 550 N N . PRO A 1 95 ? -1.330 -2.663 25.698 1.00 10.60 95 PRO A N 1
ATOM 551 C CA . PRO A 1 95 ? -0.411 -3.575 24.992 1.00 11.17 95 PRO A CA 1
ATOM 552 C C . PRO A 1 95 ? -0.671 -3.798 23.489 1.00 11.20 95 PRO A C 1
ATOM 553 O O . PRO A 1 95 ? 0.245 -3.664 22.674 1.00 11.57 95 PRO A O 1
ATOM 557 N N . ALA A 1 96 ? -1.895 -4.106 23.115 1.00 11.25 96 ALA A N 1
ATOM 558 C CA . ALA A 1 96 ? -2.187 -4.404 21.717 1.00 11.39 96 ALA A CA 1
ATOM 559 C C . ALA A 1 96 ? -2.032 -3.152 20.870 1.00 11.12 96 ALA A C 1
ATOM 560 O O . ALA A 1 96 ? -1.589 -3.215 19.743 1.00 13.04 96 ALA A O 1
ATOM 562 N N . ALA A 1 97 ? -2.409 -2.005 21.410 1.00 10.89 97 ALA A N 1
ATOM 563 C CA . ALA A 1 97 ? -2.293 -0.759 20.689 1.00 10.34 97 ALA A CA 1
ATOM 564 C C . ALA A 1 97 ? -0.826 -0.387 20.459 1.00 9.85 97 ALA A C 1
ATOM 565 O O . ALA A 1 97 ? -0.434 -0.025 19.342 1.00 10.47 97 ALA A O 1
ATOM 567 N N . LEU A 1 98 ? 0.005 -0.521 21.485 1.00 9.86 98 LEU A N 1
ATOM 568 C CA . LEU A 1 98 ? 1.432 -0.178 21.385 1.00 10.02 98 LEU A CA 1
ATOM 569 C C . LEU A 1 98 ? 2.210 -1.044 20.383 1.00 10.16 98 LEU A C 1
ATOM 570 O O . LEU A 1 98 ? 3.205 -0.602 19.832 1.00 10.77 98 LEU A O 1
ATOM 575 N N . LEU A 1 99 ? 1.766 -2.269 20.182 1.00 11.27 99 LEU A N 1
ATOM 576 C CA . LEU A 1 99 ? 2.328 -3.147 19.146 1.00 12.21 99 LEU A CA 1
ATOM 577 C C . LEU A 1 99 ? 1.958 -2.756 17.708 1.00 12.37 99 LEU A C 1
ATOM 578 O O . LEU A 1 99 ? 2.562 -3.239 16.747 1.00 14.92 99 LEU A O 1
ATOM 583 N N . LYS A 1 100 ? 1.011 -1.858 17.543 1.00 12.13 100 LYS A N 1
ATOM 584 C CA . LYS A 1 100 ? 0.641 -1.404 16.215 1.00 12.07 100 LYS A CA 1
ATOM 585 C C . LYS A 1 100 ? 1.338 -0.086 15.868 1.00 11.55 100 LYS A C 1
ATOM 586 O O . LYS A 1 100 ? 1.254 0.420 14.756 1.00 12.36 100 LYS A O 1
ATOM 592 N N . VAL A 1 101 ? 2.028 0.472 16.845 1.00 10.62 101 VAL A N 1
ATOM 593 C CA . VAL A 1 101 ? 2.853 1.647 16.656 1.00 10.80 101 VAL A CA 1
ATOM 594 C C . VAL A 1 101 ? 4.242 1.170 16.217 1.00 10.10 101 VAL A C 1
ATOM 595 O O . VAL A 1 101 ? 4.762 0.195 16.756 1.00 12.27 101 VAL A O 1
ATOM 599 N N . SER A 1 102 ? 4.820 1.797 15.200 1.00 10.56 102 SER A N 1
ATOM 600 C CA . SER A 1 102 ? 6.116 1.362 14.695 1.00 11.05 102 SER A CA 1
ATOM 601 C C . SER A 1 102 ? 7.222 1.753 15.691 1.00 11.15 102 SER A C 1
ATOM 602 O O . SER A 1 102 ? 7.037 2.657 16.499 1.00 10.12 102 SER A O 1
ATOM 605 N N . GLY A 1 103 ? 8.373 1.100 15.633 1.00 10.63 103 GLY A N 1
ATOM 606 C CA . GLY A 1 103 ? 9.496 1.543 16.459 1.00 11.19 103 GLY A CA 1
ATOM 607 C C . GLY A 1 103 ? 9.912 2.980 16.156 1.00 11.34 103 GLY A C 1
ATOM 608 O O . GLY A 1 103 ? 10.355 3.715 17.041 1.00 10.54 103 GLY A O 1
ATOM 609 N N . ASP A 1 104 ? 9.762 3.380 14.898 1.00 11.89 104 ASP A N 1
ATOM 610 C CA . ASP A 1 104 ? 10.106 4.722 14.481 1.00 12.96 104 ASP A CA 1
ATOM 611 C C . ASP A 1 104 ? 9.188 5.752 15.118 1.00 12.67 104 ASP A C 1
ATOM 612 O O . ASP A 1 104 ? 9.659 6.814 15.509 1.00 13.17 104 ASP A O 1
ATOM 617 N N . ASP A 1 105 ? 7.906 5.433 15.269 1.00 11.93 105 ASP A N 1
ATOM 618 C CA . ASP A 1 105 ? 7.003 6.336 15.951 1.00 12.24 105 ASP A CA 1
ATOM 619 C C . ASP A 1 105 ? 7.209 6.350 17.471 1.00 11.83 105 ASP A C 1
ATOM 620 O O . ASP A 1 105 ? 7.009 7.383 18.095 1.00 11.35 105 ASP A O 1
ATOM 625 N N . LEU A 1 106 ? 7.617 5.229 18.068 1.00 10.58 106 LEU A N 1
ATOM 626 C CA . LEU A 1 106 ? 7.965 5.240 19.490 1.00 10.75 106 LEU A CA 1
ATOM 627 C C . LEU A 1 106 ? 9.237 6.022 19.740 1.00 10.97 106 LEU A C 1
ATOM 628 O O . LEU A 1 106 ? 9.320 6.772 20.700 1.00 11.65 106 LEU A O 1
ATOM 633 N N . ARG A 1 107 ? 10.234 5.882 18.865 1.00 10.81 107 ARG A N 1
ATOM 634 C CA . ARG A 1 107 ? 11.396 6.775 18.922 1.00 11.53 107 ARG A CA 1
ATOM 635 C C . ARG A 1 107 ? 10.954 8.218 18.804 1.00 11.04 107 ARG A C 1
ATOM 636 O O . ARG A 1 107 ? 11.442 9.107 19.511 1.00 10.35 107 ARG A O 1
ATOM 644 N N . GLY A 1 108 ? 10.023 8.419 17.898 1.00 11.76 108 GLY A N 1
ATOM 645 C CA . GLY A 1 108 ? 9.433 9.723 17.585 1.00 12.70 108 GLY A CA 1
ATOM 646 C C . GLY A 1 108 ? 8.840 10.469 18.743 1.00 12.63 108 GLY A C 1
ATOM 647 O O . GLY A 1 108 ? 8.829 11.699 18.736 1.00 14.91 108 GLY A O 1
ATOM 648 N N . VAL A 1 109 ? 8.390 9.758 19.767 1.00 12.92 109 VAL A N 1
ATOM 649 C CA . VAL A 1 109 ? 7.849 10.428 20.927 1.00 12.35 109 VAL A CA 1
ATOM 650 C C . VAL A 1 109 ? 8.951 10.864 21.841 1.00 11.66 109 VAL A C 1
ATOM 651 O O . VAL A 1 109 ? 8.688 11.550 22.793 1.00 11.39 109 VAL A O 1
ATOM 655 N N . GLY A 1 110 ? 10.178 10.430 21.576 1.00 11.52 110 GLY A N 1
ATOM 656 C CA . GLY A 1 110 ? 11.321 10.831 22.380 1.00 11.32 110 GLY A CA 1
ATOM 657 C C . GLY A 1 110 ? 12.008 9.737 23.146 1.00 10.51 110 GLY A C 1
ATOM 658 O O . GLY A 1 110 ? 12.940 10.019 23.894 1.00 11.81 110 GLY A O 1
ATOM 659 N N . LEU A 1 111 ? 11.595 8.492 22.948 1.00 9.82 111 LEU A N 1
ATOM 660 C CA . LEU A 1 111 ? 12.182 7.374 23.672 1.00 8.84 111 LEU A CA 1
ATOM 661 C C . LEU A 1 111 ? 13.529 6.968 23.115 1.00 8.18 111 LEU A C 1
ATOM 662 O O . LEU A 1 111 ? 13.718 6.889 21.923 1.00 8.25 111 LEU A O 1
ATOM 667 N N . SER A 1 112 ? 14.465 6.687 23.995 1.00 8.25 112 SER A N 1
ATOM 668 C CA . SER A 1 112 ? 15.714 6.023 23.577 1.00 8.31 112 SER A CA 1
ATOM 669 C C . SER A 1 112 ? 15.378 4.661 22.940 1.00 9.16 112 SER A C 1
ATOM 670 O O . SER A 1 112 ? 14.312 4.108 23.192 1.00 8.33 112 SER A O 1
ATOM 673 N N . TRP A 1 113 ? 16.270 4.127 22.120 1.00 8.53 113 TRP A N 1
ATOM 674 C CA . TRP A 1 113 ? 16.081 2.799 21.574 1.00 9.63 113 TRP A CA 1
ATOM 675 C C . TRP A 1 113 ? 15.938 1.739 22.669 1.00 8.35 113 TRP A C 1
ATOM 676 O O . TRP A 1 113 ? 15.102 0.855 22.534 1.00 8.79 113 TRP A O 1
ATOM 687 N N . ALA A 1 114 ? 16.743 1.835 23.727 1.00 7.44 114 ALA A N 1
ATOM 688 C CA . ALA A 1 114 ? 16.604 0.951 24.885 1.00 7.75 114 ALA A CA 1
ATOM 689 C C . ALA A 1 114 ? 15.142 0.918 25.421 1.00 7.91 114 ALA A C 1
ATOM 690 O O . ALA A 1 114 ? 14.570 -0.136 25.644 1.00 8.68 114 ALA A O 1
ATOM 692 N N . LYS A 1 115 ? 14.557 2.091 25.641 1.00 7.64 115 LYS A N 1
ATOM 693 C CA . LYS A 1 115 ? 13.188 2.203 26.145 1.00 6.98 115 LYS A CA 1
ATOM 694 C C . LYS A 1 115 ? 12.171 1.738 25.129 1.00 7.12 115 LYS A C 1
ATOM 695 O O . LYS A 1 115 ? 11.263 1.027 25.493 1.00 7.78 115 LYS A O 1
ATOM 701 N N . VAL A 1 116 ? 12.369 2.041 23.833 1.00 6.86 116 VAL A N 1
ATOM 702 C CA . VAL A 1 116 ? 11.522 1.455 22.763 1.00 6.15 116 VAL A CA 1
ATOM 703 C C . VAL A 1 116 ? 11.429 -0.059 22.860 1.00 5.83 116 VAL A C 1
ATOM 704 O O . VAL A 1 116 ? 10.352 -0.648 22.819 1.00 7.57 116 VAL A O 1
ATOM 708 N N . ARG A 1 117 ? 12.574 -0.689 23.022 1.00 5.93 117 ARG A N 1
ATOM 709 C CA A ARG A 1 117 ? 12.700 -2.131 23.065 0.60 6.00 117 ARG A CA 1
ATOM 710 C CA B ARG A 1 117 ? 12.620 -2.126 23.022 0.40 5.73 117 ARG A CA 1
ATOM 711 C C . ARG A 1 117 ? 12.022 -2.714 24.289 1.00 5.65 117 ARG A C 1
ATOM 712 O O . ARG A 1 117 ? 11.316 -3.737 24.213 1.00 5.55 117 ARG A O 1
ATOM 727 N N . THR A 1 118 ? 12.273 -2.086 25.415 1.00 4.96 118 THR A N 1
ATOM 728 C CA . THR A 1 118 ? 11.632 -2.472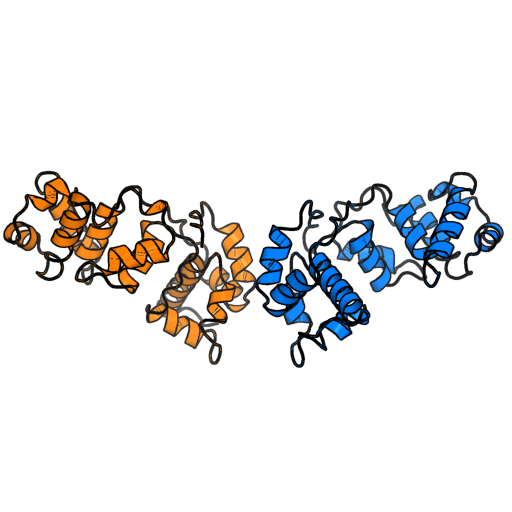 26.689 1.00 5.81 118 THR A CA 1
ATOM 729 C C . THR A 1 118 ? 10.123 -2.369 26.609 1.00 5.10 118 THR A C 1
ATOM 730 O O . THR A 1 118 ? 9.407 -3.309 26.914 1.00 5.35 118 THR A O 1
ATOM 734 N N . VAL A 1 119 ? 9.628 -1.216 26.174 1.00 6.78 119 VAL A N 1
ATOM 735 C CA . VAL A 1 119 ? 8.185 -1.019 25.939 1.00 7.16 119 VAL A CA 1
ATOM 736 C C . VAL A 1 119 ? 7.577 -2.002 24.929 1.00 7.31 119 VAL A C 1
ATOM 737 O O . VAL A 1 119 ? 6.504 -2.576 25.189 1.00 7.23 119 VAL A O 1
ATOM 741 N N . GLN A 1 120 ? 8.240 -2.233 23.792 1.00 7.22 120 GLN A N 1
ATOM 742 C CA . GLN A 1 120 ? 7.784 -3.266 22.890 1.00 7.19 120 GLN A CA 1
ATOM 743 C C . GLN A 1 120 ? 7.763 -4.635 23.521 1.00 7.17 120 GLN A C 1
ATOM 744 O O . GLN A 1 120 ? 6.853 -5.423 23.288 1.00 6.26 120 GLN A O 1
ATOM 750 N N . ALA A 1 121 ? 8.793 -4.914 24.323 1.00 6.74 121 ALA A N 1
ATOM 751 C CA . ALA A 1 121 ? 8.946 -6.209 24.947 1.00 6.66 121 ALA A CA 1
ATOM 752 C C . ALA A 1 121 ? 7.834 -6.448 25.951 1.00 5.50 121 ALA A C 1
ATOM 753 O O . ALA A 1 121 ? 7.272 -7.557 26.014 1.00 5.74 121 ALA A O 1
ATOM 755 N N . ALA A 1 122 ? 7.522 -5.416 26.732 1.00 6.31 122 ALA A N 1
ATOM 756 C CA . ALA A 1 122 ? 6.447 -5.462 27.764 1.00 6.09 122 ALA A CA 1
ATOM 757 C C . ALA A 1 122 ? 5.078 -5.615 27.106 1.00 5.69 122 ALA A C 1
ATOM 758 O O . ALA A 1 122 ? 4.268 -6.420 27.565 1.00 5.13 122 ALA A O 1
ATOM 760 N N . ALA A 1 123 ? 4.811 -4.865 26.023 1.00 6.76 123 ALA A N 1
ATOM 761 C CA . ALA A 1 123 ? 3.524 -5.032 25.296 1.00 6.90 123 ALA A CA 1
ATOM 762 C C . ALA A 1 123 ? 3.387 -6.476 24.767 1.00 6.70 123 ALA A C 1
ATOM 763 O O . ALA A 1 123 ? 2.346 -7.070 24.878 1.00 8.35 123 ALA A O 1
ATOM 765 N N . ALA A 1 124 ? 4.461 -7.011 24.191 1.00 7.19 124 ALA A N 1
ATOM 766 C CA . ALA A 1 124 ? 4.497 -8.346 23.601 1.00 7.27 124 ALA A CA 1
ATOM 767 C C . ALA A 1 124 ? 4.280 -9.386 24.655 1.00 7.31 124 ALA A C 1
ATOM 768 O O . ALA A 1 124 ? 3.554 -1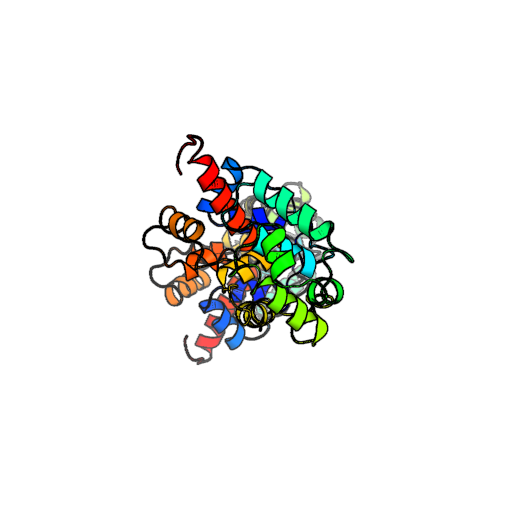0.332 24.435 1.00 8.91 124 ALA A O 1
ATOM 770 N N . ALA A 1 125 ? 4.806 -9.150 25.849 1.00 7.44 125 ALA A N 1
ATOM 771 C CA . ALA A 1 125 ? 4.668 -10.085 26.957 1.00 8.36 125 ALA A CA 1
ATOM 772 C C . ALA A 1 125 ? 3.216 -10.117 27.461 1.00 8.95 125 ALA A C 1
ATOM 773 O O . ALA A 1 125 ? 2.703 -11.178 27.831 1.00 10.04 125 ALA A O 1
ATOM 775 N N . ALA A 1 126 ? 2.556 -8.969 27.417 1.00 8.87 126 ALA A N 1
ATOM 776 C CA . ALA A 1 126 ? 1.151 -8.842 27.805 1.00 10.32 126 ALA A CA 1
ATOM 777 C C . ALA A 1 126 ? 0.232 -9.561 26.796 1.00 10.65 126 ALA A C 1
ATOM 778 O O . ALA A 1 126 ? -0.660 -10.309 27.199 1.00 11.66 126 ALA A O 1
ATOM 780 N N . VAL A 1 127 ? 0.456 -9.372 25.499 1.00 11.38 127 VAL A N 1
ATOM 781 C CA . VAL A 1 127 ? -0.458 -9.928 24.496 1.00 12.97 127 VAL A CA 1
ATOM 782 C C . VAL A 1 127 ? -0.246 -11.435 24.336 1.00 13.92 127 VAL A C 1
ATOM 783 O O . VAL A 1 127 ? -1.188 -12.154 24.000 1.00 15.74 127 VAL A O 1
ATOM 787 N N . SER A 1 128 ? 0.972 -11.894 24.623 1.00 14.77 128 SER A N 1
ATOM 788 C CA . SER A 1 128 ? 1.315 -13.307 24.531 1.00 15.16 128 SER A CA 1
ATOM 789 C C . SER A 1 128 ? 0.960 -14.074 25.794 1.00 16.05 128 SER A C 1
ATOM 790 O O . SER A 1 128 ? 1.034 -15.286 25.803 1.00 18.25 128 SER A O 1
ATOM 793 N N . GLY A 1 129 ? 0.552 -13.380 26.854 1.00 16.41 129 GLY A N 1
ATOM 794 C CA . GLY A 1 129 ? 0.220 -14.010 28.118 1.00 16.71 129 GLY A CA 1
ATOM 795 C C . GLY A 1 129 ? 1.401 -14.346 29.025 1.00 17.04 129 GLY A C 1
ATOM 796 O O . GLY A 1 129 ? 1.202 -14.961 30.092 1.00 16.93 129 GLY A O 1
ATOM 797 N N . GLN A 1 130 ? 2.602 -13.924 28.635 1.00 17.14 130 GLN A N 1
ATOM 798 C CA . GLN A 1 130 ? 3.826 -14.177 29.412 1.00 17.69 130 GLN A CA 1
ATOM 799 C C . GLN A 1 130 ? 3.803 -13.427 30.728 1.00 17.24 130 GLN A C 1
ATOM 800 O O . GLN A 1 130 ? 4.336 -13.913 31.714 1.00 17.65 130 GLN A O 1
ATOM 806 N N . ILE A 1 131 ? 3.192 -12.250 30.726 1.00 17.08 131 ILE A N 1
ATOM 807 C CA . ILE A 1 131 ? 2.956 -11.487 31.943 1.00 17.31 131 ILE A CA 1
ATOM 808 C C . ILE A 1 131 ? 1.491 -11.089 31.922 1.00 17.63 131 ILE A C 1
ATOM 809 O O . ILE A 1 131 ? 1.048 -10.435 30.992 1.00 16.85 131 ILE A O 1
ATOM 814 N N . ASP A 1 132 ? 0.765 -11.483 32.969 1.00 18.40 132 ASP A N 1
ATOM 815 C CA . ASP A 1 132 ? -0.665 -11.264 33.076 1.00 18.83 132 ASP A CA 1
ATOM 816 C C . ASP A 1 132 ? -0.860 -10.051 33.977 1.00 19.14 132 ASP A C 1
ATOM 817 O O . ASP A 1 132 ? -1.174 -10.181 35.165 1.00 18.31 132 ASP A O 1
ATOM 822 N N . PHE A 1 133 ? -0.689 -8.866 33.377 1.00 18.69 133 PHE A N 1
ATOM 823 C CA . PHE A 1 133 ? -0.746 -7.605 34.105 1.00 18.78 133 PHE A CA 1
ATOM 824 C C . PHE A 1 133 ? -2.098 -7.408 34.771 1.00 19.24 133 PHE A C 1
ATOM 825 O O . PHE A 1 133 ? -2.177 -6.731 35.796 1.00 19.83 133 PHE A O 1
ATOM 833 N N . ALA A 1 134 ? -3.156 -8.032 34.245 1.00 19.41 134 ALA A N 1
ATOM 834 C CA . ALA A 1 134 ? -4.482 -7.889 34.847 1.00 19.60 134 ALA A CA 1
ATOM 835 C C . ALA A 1 134 ? -4.665 -8.718 36.133 1.00 19.90 134 ALA A C 1
ATOM 836 O O . ALA A 1 134 ? -5.582 -8.449 36.947 1.00 19.44 134 ALA A O 1
ATOM 838 N N . HIS A 1 135 ? -3.805 -9.719 36.324 1.00 20.05 135 HIS A N 1
ATOM 839 C CA . HIS A 1 135 ? -3.929 -10.648 37.461 1.00 20.76 135 HIS A CA 1
ATOM 840 C C . HIS A 1 135 ? -2.632 -10.827 38.266 1.00 20.59 135 HIS A C 1
ATOM 841 O O . HIS A 1 135 ? -2.211 -11.953 38.530 1.00 20.81 135 HIS A O 1
ATOM 848 N N . LEU A 1 136 ? -2.018 -9.713 38.677 1.00 20.16 136 LEU A N 1
ATOM 849 C CA . LEU A 1 136 ? -0.770 -9.770 39.488 1.00 19.68 136 LEU A CA 1
ATOM 850 C C . LEU A 1 136 ? -1.043 -9.922 40.977 1.00 19.91 136 LEU A C 1
ATOM 851 O O . LEU A 1 136 ? -0.191 -10.421 41.737 1.00 18.16 136 LEU A O 1
ATOM 856 N N . SER A 1 137 ? -2.247 -9.512 41.379 1.00 20.39 137 SER A N 1
ATOM 857 C CA . SER A 1 137 ? -2.617 -9.397 42.791 1.00 21.59 137 SER A CA 1
ATOM 858 C C . SER A 1 137 ? -2.350 -10.640 43.558 1.00 21.21 137 SER A C 1
ATOM 859 O O . SER A 1 137 ? -2.140 -10.572 44.762 1.00 22.27 137 SER A O 1
ATOM 862 N N . GLY A 1 138 ? -2.447 -11.773 42.878 1.00 20.67 138 GLY A N 1
ATOM 863 C CA . GLY A 1 138 ? -2.275 -13.065 43.515 1.00 20.85 138 GLY A CA 1
ATOM 864 C C . GLY A 1 138 ? -0.882 -13.646 43.422 1.00 20.80 138 GLY A C 1
ATOM 865 O O . GLY A 1 138 ? -0.613 -14.665 44.040 1.00 20.42 138 GLY A O 1
ATOM 866 N N . GLN A 1 139 ? 0.017 -12.994 42.681 1.00 20.12 139 GLN A N 1
ATOM 867 C CA . GLN A 1 139 ? 1.378 -13.518 42.483 1.00 19.20 139 GLN A CA 1
ATOM 868 C C . GLN A 1 139 ? 2.336 -13.072 43.585 1.00 18.16 139 GLN A C 1
ATOM 869 O O . GLN A 1 139 ? 2.381 -11.891 43.904 1.00 17.80 139 GLN A O 1
ATOM 875 N N . PRO A 1 140 ? 3.105 -14.005 44.177 1.00 16.75 140 PRO A N 1
ATOM 876 C CA . PRO A 1 140 ? 4.162 -13.599 45.110 1.00 15.96 140 PRO A CA 1
ATOM 877 C C . PRO A 1 140 ? 5.155 -12.650 44.472 1.00 14.23 140 PRO A C 1
ATOM 878 O O . PRO A 1 140 ? 5.437 -12.774 43.273 1.00 13.71 140 PRO A O 1
ATOM 882 N N . ASP A 1 141 ? 5.698 -11.744 45.283 1.00 13.96 141 ASP A N 1
ATOM 883 C CA . ASP A 1 141 ? 6.676 -10.721 44.854 1.00 12.76 141 ASP A CA 1
ATOM 884 C C . ASP A 1 141 ? 7.723 -11.305 43.907 1.00 11.77 141 ASP A C 1
ATOM 885 O O . ASP A 1 141 ? 7.981 -10.792 42.813 1.00 9.86 141 ASP A O 1
ATOM 890 N N . GLU A 1 142 ? 8.349 -12.383 44.342 1.00 11.68 142 GLU A N 1
ATOM 891 C CA . GLU A 1 142 ? 9.455 -12.962 43.575 1.00 12.48 142 GLU A CA 1
ATOM 892 C C . GLU A 1 142 ? 9.093 -13.488 42.190 1.00 12.05 142 GLU A C 1
ATOM 893 O O . GLU A 1 142 ? 9.910 -13.465 41.263 1.00 11.48 142 GLU A 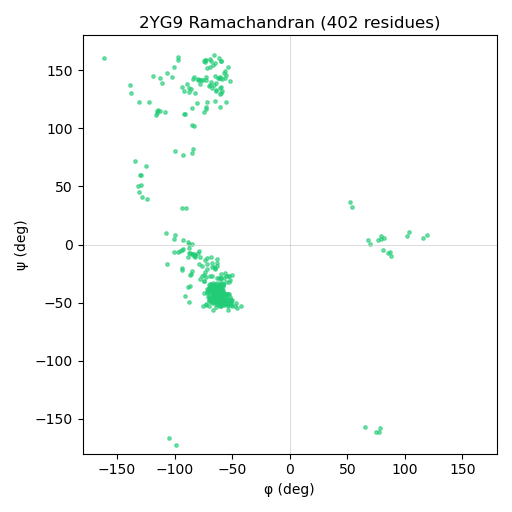O 1
ATOM 899 N N . LEU A 1 143 ? 7.877 -13.994 42.064 1.00 12.11 143 LEU A N 1
ATOM 900 C CA . LEU A 1 143 ? 7.391 -14.469 40.774 1.00 12.22 143 LEU A CA 1
ATOM 901 C C . LEU A 1 143 ? 7.115 -13.295 39.823 1.00 11.62 143 LEU A C 1
ATOM 902 O O . LEU A 1 143 ? 7.420 -13.382 38.634 1.00 12.42 143 LEU A O 1
ATOM 907 N N . VAL A 1 144 ? 6.527 -12.206 40.340 1.00 10.59 144 VAL A N 1
ATOM 908 C CA . VAL A 1 144 ? 6.365 -10.979 39.545 1.00 10.06 144 VAL A CA 1
ATOM 909 C C . VAL A 1 144 ? 7.741 -10.437 39.122 1.00 9.10 144 VAL A C 1
ATOM 910 O O . VAL A 1 144 ? 7.985 -10.101 37.959 1.00 9.35 144 VAL A O 1
ATOM 914 N N . ILE A 1 145 ? 8.642 -10.362 40.085 1.00 8.53 145 ILE A N 1
ATOM 915 C CA . ILE A 1 145 ? 10.009 -9.910 39.839 1.00 7.93 145 ILE A CA 1
ATOM 916 C C . ILE A 1 145 ? 10.659 -10.708 38.725 1.00 7.50 145 ILE A C 1
ATOM 917 O O . ILE A 1 145 ? 11.162 -10.121 37.763 1.00 9.07 145 ILE A O 1
ATOM 922 N N . ALA A 1 146 ? 10.635 -12.027 38.823 1.00 7.10 146 ALA A N 1
ATOM 923 C CA . ALA A 1 146 ? 11.345 -12.867 37.873 1.00 7.60 146 ALA A CA 1
ATOM 924 C C . ALA A 1 146 ? 10.810 -12.644 36.450 1.00 8.17 146 ALA A C 1
ATOM 925 O O . ALA A 1 146 ? 11.583 -12.605 35.487 1.00 9.20 146 ALA A O 1
ATOM 927 N N . GLU A 1 147 ? 9.495 -12.478 36.307 1.00 9.13 147 GLU A N 1
ATOM 928 C CA . GLU A 1 147 ? 8.943 -12.268 34.973 1.00 9.33 147 GLU A CA 1
ATOM 929 C C . GLU A 1 147 ? 9.283 -10.908 34.396 1.00 9.27 147 GLU A C 1
ATOM 930 O O . GLU A 1 147 ? 9.503 -10.782 33.189 1.00 9.21 147 GLU A O 1
ATOM 936 N N . LEU A 1 148 ? 9.261 -9.869 35.238 1.00 7.96 148 LEU A N 1
ATOM 937 C CA . LEU A 1 148 ? 9.670 -8.530 34.793 1.00 7.68 148 LEU A CA 1
ATOM 938 C C . LEU A 1 148 ? 11.147 -8.467 34.392 1.00 7.46 148 LEU A C 1
ATOM 939 O O . LEU A 1 148 ? 11.507 -7.877 33.356 1.00 8.58 148 LEU A O 1
ATOM 944 N N . VAL A 1 149 ? 12.005 -9.064 35.221 1.00 6.56 149 VAL A N 1
ATOM 945 C CA . VAL A 1 149 ? 13.447 -9.167 34.964 1.00 6.61 149 VAL A CA 1
ATOM 946 C C . VAL A 1 149 ? 13.785 -9.754 33.595 1.00 5.82 149 VAL A C 1
ATOM 947 O O . VAL A 1 149 ? 14.774 -9.361 33.002 1.00 5.61 149 VAL A O 1
ATOM 951 N N . GLN A 1 150 ? 12.957 -10.659 33.099 1.00 6.49 150 GLN A N 1
ATOM 952 C CA . GLN A 1 150 ? 13.214 -11.277 31.771 1.00 8.09 150 GLN A CA 1
ATOM 953 C C . GLN A 1 150 ? 13.069 -10.301 30.625 1.00 6.96 150 GLN A C 1
ATOM 954 O O . GLN A 1 150 ? 13.541 -10.569 29.525 1.00 7.70 150 GLN A O 1
ATOM 960 N N . LEU A 1 151 ? 12.442 -9.158 30.870 1.00 7.43 151 LEU A N 1
ATOM 961 C CA . LEU A 1 151 ? 12.286 -8.149 29.825 1.00 8.14 151 LEU A CA 1
ATOM 962 C C . LEU A 1 151 ? 13.590 -7.377 29.699 1.00 8.32 151 LEU A C 1
ATOM 963 O O . LEU A 1 151 ? 14.229 -7.080 30.735 1.00 9.60 151 LEU A O 1
ATOM 968 N N . PRO A 1 152 ? 13.988 -7.027 28.453 1.00 7.63 152 PRO A N 1
ATOM 969 C CA . PRO A 1 152 ? 15.234 -6.274 28.269 1.00 8.08 152 PRO A CA 1
ATOM 970 C C . PRO A 1 152 ? 15.092 -4.888 28.897 1.00 8.64 152 PRO A C 1
ATOM 971 O O . PRO A 1 152 ? 14.034 -4.281 28.762 1.00 8.49 152 PRO A O 1
ATOM 975 N N . GLY A 1 153 ? 16.120 -4.418 29.596 1.00 9.24 153 GLY A N 1
ATOM 976 C CA . GLY A 1 153 ? 16.101 -3.075 30.212 1.00 9.06 153 GLY A CA 1
ATOM 977 C C . GLY A 1 153 ? 15.456 -3.012 31.587 1.00 9.64 153 GLY A C 1
ATOM 978 O O . GLY A 1 153 ? 15.480 -1.958 32.247 1.00 10.36 153 GLY A O 1
ATOM 979 N N . ILE A 1 154 ? 14.852 -4.110 32.024 1.00 8.68 154 ILE A N 1
ATOM 980 C CA . ILE A 1 154 ? 14.202 -4.135 33.320 1.00 8.77 154 ILE A CA 1
ATOM 981 C C . ILE A 1 154 ? 14.972 -5.154 34.146 1.00 9.39 154 ILE A C 1
ATOM 982 O O . ILE A 1 154 ? 14.975 -6.330 33.799 1.00 8.59 154 ILE A O 1
ATOM 987 N N . GLY A 1 155 ? 15.691 -4.665 35.173 1.00 8.73 155 GLY A N 1
ATOM 988 C CA . GLY A 1 155 ? 16.405 -5.511 36.110 1.00 7.81 155 GLY A CA 1
ATOM 989 C C . GLY A 1 155 ? 15.585 -5.688 37.372 1.00 8.40 155 GLY A C 1
ATOM 990 O O . GLY A 1 155 ? 14.411 -5.255 37.457 1.00 7.92 155 GLY A O 1
ATOM 991 N N . ARG A 1 156 ? 16.206 -6.316 38.363 1.00 7.91 156 ARG A N 1
ATOM 992 C CA . ARG A 1 156 ? 15.577 -6.516 39.657 1.00 8.10 156 ARG A CA 1
ATOM 993 C C . ARG A 1 156 ? 15.153 -5.170 40.306 1.00 8.06 156 ARG A C 1
ATOM 994 O O . ARG A 1 156 ? 14.087 -5.069 40.886 1.00 7.12 156 ARG A O 1
ATOM 1002 N N . TRP A 1 157 ? 16.016 -4.162 40.220 1.00 8.10 157 TRP A N 1
ATOM 1003 C CA . TRP A 1 157 ? 15.737 -2.868 40.876 1.00 7.77 157 TRP A CA 1
ATOM 1004 C C . TRP A 1 157 ? 14.458 -2.215 40.334 1.00 6.33 157 TRP A C 1
ATOM 1005 O O . TRP A 1 157 ? 13.578 -1.795 41.072 1.00 5.30 157 TRP A O 1
ATOM 1016 N N . THR A 1 158 ? 14.355 -2.121 39.022 1.00 6.74 158 THR A N 1
ATOM 1017 C CA . THR A 1 158 ? 13.158 -1.600 38.381 1.00 7.01 158 THR A CA 1
ATOM 1018 C C . THR A 1 158 ? 11.903 -2.424 38.749 1.00 6.79 158 THR A C 1
ATOM 1019 O O . THR A 1 158 ? 10.833 -1.872 39.031 1.00 6.45 158 THR A O 1
ATOM 1023 N N . ALA A 1 159 ? 12.028 -3.749 38.702 1.00 6.81 159 ALA A N 1
ATOM 1024 C CA . ALA A 1 159 ? 10.926 -4.655 39.087 1.00 6.30 159 ALA A CA 1
ATOM 1025 C C . ALA A 1 159 ? 10.469 -4.403 40.514 1.00 6.17 159 ALA A C 1
ATOM 1026 O O . ALA A 1 159 ? 9.277 -4.283 40.788 1.00 7.61 159 ALA A O 1
ATOM 1028 N N . GLU A 1 160 ? 11.432 -4.226 41.412 1.00 6.38 160 GLU A N 1
ATOM 1029 C CA . GLU A 1 160 ? 11.180 -3.984 42.837 1.00 6.58 160 GLU A CA 1
ATOM 1030 C C . GLU A 1 160 ? 10.583 -2.620 43.117 1.00 6.02 160 GLU A C 1
ATOM 1031 O O . GLU A 1 160 ? 9.716 -2.486 43.969 1.00 6.11 160 GLU A O 1
ATOM 1037 N N . MET A 1 161 ? 11.037 -1.606 42.387 1.00 7.36 161 MET A N 1
ATOM 1038 C CA . MET A 1 161 ? 10.470 -0.277 42.492 1.00 6.97 161 MET A CA 1
ATOM 1039 C C . MET A 1 161 ? 9.006 -0.298 42.008 1.00 6.98 161 MET A C 1
ATOM 1040 O O . MET A 1 161 ? 8.147 0.431 42.504 1.00 7.62 161 MET A O 1
ATOM 1045 N N . PHE A 1 162 ? 8.760 -1.084 40.980 1.00 7.00 162 PHE A N 1
ATOM 1046 C CA . PHE A 1 162 ? 7.406 -1.261 40.429 1.00 7.10 162 PHE A CA 1
ATOM 1047 C C . PHE A 1 162 ? 6.428 -1.925 41.436 1.00 5.76 162 PHE A C 1
ATOM 1048 O O . PHE A 1 162 ? 5.288 -1.487 41.655 1.00 4.71 162 PHE A O 1
ATOM 1056 N N . LEU A 1 163 ? 6.885 -2.982 42.060 1.00 6.38 163 LEU A N 1
ATOM 1057 C CA . LEU A 1 163 ? 6.137 -3.595 43.152 1.00 6.82 163 LEU A CA 1
ATOM 1058 C C . LEU A 1 163 ? 5.833 -2.606 44.266 1.00 7.21 163 LEU A C 1
ATOM 1059 O O . LEU A 1 163 ? 4.671 -2.522 44.729 1.00 8.27 163 LEU A O 1
ATOM 1064 N N . LEU A 1 164 ? 6.854 -1.848 44.689 1.00 5.98 164 LEU A N 1
ATOM 1065 C CA . LEU A 1 164 ? 6.705 -0.942 45.815 1.00 6.20 164 LEU A CA 1
ATOM 1066 C C . LEU A 1 164 ? 5.817 0.252 45.477 1.00 6.30 164 LEU A C 1
ATOM 1067 O O . LEU A 1 164 ? 4.831 0.527 46.179 1.00 5.37 164 LEU A O 1
ATOM 1072 N N . PHE A 1 165 ? 6.140 0.945 44.386 1.00 6.29 165 PHE A N 1
ATOM 1073 C CA . PHE A 1 165 ? 5.446 2.148 44.049 1.00 7.57 165 PHE A CA 1
ATOM 1074 C C . PHE A 1 165 ? 4.200 1.958 43.191 1.00 9.15 165 PHE A C 1
ATOM 1075 O O . PHE A 1 165 ? 3.247 2.709 43.390 1.00 11.08 165 PHE A O 1
ATOM 1083 N N . ALA A 1 166 ? 4.177 1.019 42.254 1.00 9.15 166 ALA A N 1
ATOM 1084 C CA . ALA A 1 166 ? 2.970 0.879 41.382 1.00 9.46 166 ALA A CA 1
ATOM 1085 C C . ALA A 1 166 ? 1.947 -0.045 42.026 1.00 9.82 166 ALA A C 1
ATOM 1086 O O . ALA A 1 166 ? 0.750 0.293 42.163 1.00 12.03 166 ALA A O 1
ATOM 1088 N N . LEU A 1 167 ? 2.415 -1.196 42.465 1.00 9.52 167 LEU A N 1
ATOM 1089 C CA . LEU A 1 167 ? 1.542 -2.213 43.002 1.00 9.45 167 LEU A CA 1
ATOM 1090 C C . LEU A 1 167 ? 1.305 -1.990 44.502 1.00 9.37 167 LEU A C 1
ATOM 1091 O O . LEU A 1 167 ? 0.451 -2.656 45.073 1.00 8.37 167 LEU A O 1
ATOM 1096 N N . ALA A 1 168 ? 2.029 -1.036 45.106 1.00 8.71 168 ALA A N 1
ATOM 1097 C CA . ALA A 1 168 ? 1.932 -0.755 46.574 1.00 8.91 168 ALA A CA 1
ATOM 1098 C C . ALA A 1 168 ? 2.102 -1.979 47.473 1.00 8.82 168 ALA A C 1
ATOM 1099 O O . ALA A 1 168 ? 1.504 -2.102 48.558 1.00 8.54 168 ALA A O 1
ATOM 1101 N N . ARG A 1 169 ? 2.984 -2.876 47.067 1.00 8.76 169 ARG A N 1
ATOM 1102 C CA . ARG A 1 169 ? 3.296 -3.995 47.922 1.00 7.94 169 ARG A CA 1
ATOM 1103 C C . ARG A 1 169 ? 4.072 -3.530 49.141 1.00 7.48 169 ARG A C 1
ATOM 1104 O O . ARG A 1 169 ? 4.926 -2.663 49.014 1.00 6.50 169 ARG A O 1
ATOM 1112 N N . PRO A 1 170 ? 3.728 -4.063 50.331 1.00 7.12 170 PRO A N 1
ATOM 1113 C CA . PRO A 1 170 ? 4.256 -3.545 51.606 1.00 7.09 170 PRO A CA 1
ATOM 1114 C C . PRO A 1 170 ? 5.616 -4.043 52.110 1.00 6.95 170 PRO A C 1
ATOM 1115 O O . PRO A 1 170 ? 6.138 -3.496 53.099 1.00 8.18 170 PRO A O 1
ATOM 1119 N N . ASP A 1 171 ? 6.222 -5.045 51.485 1.00 7.26 171 ASP A N 1
ATOM 1120 C CA . ASP A 1 171 ? 7.334 -5.696 52.109 1.00 7.39 171 ASP A CA 1
ATOM 1121 C C . ASP A 1 171 ? 8.551 -5.862 51.177 1.00 7.77 171 ASP A C 1
ATOM 1122 O O . ASP A 1 171 ? 9.132 -6.953 51.051 1.00 7.32 171 ASP A O 1
ATOM 1127 N N . VAL A 1 172 ? 8.929 -4.755 50.545 1.00 7.17 172 VAL A N 1
ATOM 1128 C CA . VAL A 1 172 ? 9.987 -4.743 49.551 1.00 6.64 172 VAL A CA 1
ATOM 1129 C C . VAL A 1 172 ? 11.181 -3.903 50.008 1.00 7.18 172 VAL A C 1
ATOM 1130 O O . VAL A 1 172 ? 11.052 -2.699 50.162 1.00 8.21 172 VAL A O 1
ATOM 1134 N N . PHE A 1 173 ? 12.324 -4.539 50.217 1.00 6.35 173 PHE A N 1
ATOM 1135 C CA . PHE A 1 173 ? 13.573 -3.832 50.382 1.00 6.44 173 PHE A CA 1
ATOM 1136 C C . PHE A 1 173 ? 14.437 -4.194 49.195 1.00 6.56 173 PHE A C 1
ATOM 1137 O O . PHE A 1 173 ? 14.830 -5.337 49.058 1.00 7.22 173 PHE A O 1
ATOM 1145 N N . SER A 1 174 ? 14.745 -3.197 48.381 1.00 6.30 174 SER A N 1
ATOM 1146 C CA . SER A 1 174 ? 15.619 -3.300 47.246 1.00 6.47 174 SER A CA 1
ATOM 1147 C C . SER A 1 174 ? 17.100 -3.173 47.639 1.00 6.70 174 SER A C 1
ATOM 1148 O O . SER A 1 174 ? 17.617 -2.090 47.842 1.00 6.37 174 SER A O 1
ATOM 1151 N N . SER A 1 175 ? 17.791 -4.320 47.699 1.00 7.18 175 SER A N 1
ATOM 1152 C CA . SER A 1 175 ? 19.164 -4.389 48.147 1.00 7.56 175 SER A CA 1
ATOM 1153 C C . SER A 1 175 ? 20.129 -3.837 47.093 1.00 7.83 175 SER A C 1
ATOM 1154 O O . SER A 1 175 ? 21.270 -3.553 47.411 1.00 8.72 175 SER A O 1
ATOM 1157 N N . GLY A 1 176 ? 19.647 -3.652 45.872 1.00 8.10 176 GLY A N 1
ATOM 1158 C CA . GLY A 1 176 ? 20.381 -2.946 44.810 1.00 8.90 176 GLY A CA 1
ATOM 1159 C C . GLY A 1 176 ? 20.128 -1.455 44.664 1.00 9.14 176 GLY A C 1
ATOM 1160 O O . GLY A 1 176 ? 20.657 -0.839 43.771 1.00 10.60 176 GLY A O 1
ATOM 1161 N N . ASP A 1 177 ? 19.330 -0.864 45.540 1.00 8.75 177 ASP A N 1
ATOM 1162 C CA . ASP A 1 177 ? 19.122 0.574 45.537 1.00 9.16 177 ASP A CA 1
ATOM 1163 C C . ASP A 1 177 ? 20.268 1.160 46.342 1.00 9.56 177 ASP A C 1
ATOM 1164 O O . ASP A 1 177 ? 20.432 0.853 47.523 1.00 7.80 177 ASP A O 1
ATOM 1169 N N . LEU A 1 178 ? 21.084 1.975 45.674 1.00 10.99 178 LEU A N 1
ATOM 1170 C CA . LEU A 1 178 ? 22.266 2.564 46.296 1.00 11.10 178 LEU A CA 1
ATOM 1171 C C . LEU A 1 178 ? 21.904 3.443 47.461 1.00 10.12 178 LEU A C 1
ATOM 1172 O O . LEU A 1 178 ? 22.575 3.407 48.448 1.00 10.61 178 LEU A O 1
ATOM 1177 N N . ALA A 1 179 ? 20.827 4.222 47.368 1.00 9.86 179 ALA A N 1
ATOM 1178 C CA . ALA A 1 179 ? 20.480 5.118 48.435 1.00 8.96 179 ALA A CA 1
ATOM 1179 C C . ALA A 1 179 ? 19.988 4.365 49.675 1.00 8.53 179 ALA A C 1
ATOM 1180 O O . ALA A 1 179 ? 20.321 4.722 50.781 1.00 7.85 179 ALA A O 1
ATOM 1182 N N . LEU A 1 180 ? 19.247 3.284 49.490 1.00 8.26 180 LEU A N 1
ATOM 1183 C CA . LEU A 1 180 ? 18.829 2.465 50.618 1.00 8.04 180 LEU A CA 1
ATOM 1184 C C . LEU A 1 180 ? 20.075 1.844 51.297 1.00 7.49 180 LEU A C 1
ATOM 1185 O O . LEU A 1 180 ? 20.240 1.906 52.518 1.00 5.59 180 LEU A O 1
ATOM 1190 N N . ARG A 1 181 ? 20.963 1.270 50.501 1.00 8.42 181 ARG A N 1
ATOM 1191 C CA . ARG A 1 181 ? 22.142 0.635 51.047 1.00 8.50 181 ARG A CA 1
ATOM 1192 C C . ARG A 1 181 ? 23.090 1.624 51.753 1.00 8.89 181 ARG A C 1
ATOM 1193 O O . ARG A 1 181 ? 23.715 1.272 52.766 1.00 10.14 181 ARG A O 1
ATOM 1201 N N . GLN A 1 182 ? 23.210 2.829 51.217 1.00 9.02 182 GLN A N 1
ATOM 1202 C CA . GLN A 1 182 ? 24.039 3.910 51.829 1.00 10.14 182 GLN A CA 1
ATOM 1203 C C . GLN A 1 182 ? 23.466 4.368 53.152 1.00 9.83 182 GLN A C 1
ATOM 1204 O O . GLN A 1 182 ? 24.230 4.593 54.099 1.00 8.79 182 GLN A O 1
ATOM 1210 N N . GLY A 1 183 ? 22.120 4.403 53.208 1.00 9.86 183 GLY A N 1
ATOM 1211 C CA . GLY A 1 183 ? 21.366 4.687 54.412 1.00 9.64 183 GLY A CA 1
ATOM 1212 C C . GLY A 1 183 ? 21.526 3.642 55.505 1.00 9.63 183 GLY A C 1
ATOM 1213 O O . GLY A 1 183 ? 21.662 3.995 56.679 1.00 8.79 183 GLY A O 1
ATOM 1214 N N . VAL A 1 184 ? 21.483 2.359 55.134 1.00 9.37 184 VAL A N 1
ATOM 1215 C CA . VAL A 1 184 ? 21.666 1.302 56.125 1.00 9.80 184 VAL A CA 1
ATOM 1216 C C . VAL A 1 184 ? 23.109 1.287 56.617 1.00 10.10 184 VAL A C 1
ATOM 1217 O O . VAL A 1 184 ? 23.353 1.089 57.799 1.00 10.59 184 VAL A O 1
ATOM 1221 N N . GLU A 1 185 ? 24.064 1.496 55.712 1.00 10.64 185 GLU A N 1
ATOM 1222 C CA A GLU A 1 185 ? 25.473 1.595 56.065 0.50 11.39 185 GLU A CA 1
ATOM 1223 C CA B GLU A 1 185 ? 25.460 1.578 56.096 0.50 11.19 185 GLU A CA 1
ATOM 1224 C C . GLU A 1 185 ? 25.729 2.739 57.064 1.00 11.58 185 GLU A C 1
ATOM 1225 O O . GLU A 1 185 ? 26.456 2.572 58.016 1.00 12.24 185 GLU A O 1
ATOM 1236 N N . ARG A 1 186 ? 25.122 3.892 56.819 1.00 12.01 186 ARG A N 1
ATOM 1237 C CA . ARG A 1 186 ? 25.299 5.083 57.635 1.00 12.60 186 ARG A CA 1
ATOM 1238 C C . ARG A 1 186 ? 24.655 4.951 59.035 1.00 13.21 186 ARG A C 1
ATOM 1239 O O . ARG A 1 186 ? 25.247 5.296 60.088 1.00 12.54 186 ARG A O 1
ATOM 1247 N N . LEU A 1 187 ? 23.441 4.427 59.040 1.00 12.65 187 LEU A N 1
ATOM 1248 C CA . LEU A 1 187 ? 22.639 4.368 60.243 1.00 12.24 187 LEU A CA 1
ATOM 1249 C C . LEU A 1 187 ? 22.939 3.103 61.046 1.00 11.88 187 LEU A C 1
ATOM 1250 O O . LEU A 1 187 ? 22.809 3.097 62.255 1.00 12.63 187 LEU A O 1
ATOM 1255 N N . TYR A 1 188 ? 23.399 2.040 60.400 1.00 11.54 188 TYR A N 1
ATOM 1256 C CA . TYR A 1 188 ? 23.700 0.795 61.079 1.00 12.28 188 TYR A CA 1
ATOM 1257 C C . TYR A 1 188 ? 25.105 0.279 60.713 1.00 12.86 188 TYR A C 1
ATOM 1258 O O . TYR A 1 188 ? 25.262 -0.829 60.183 1.00 11.74 188 TYR A O 1
ATOM 1267 N N . PRO A 1 189 ? 26.126 1.084 61.002 1.00 14.61 189 PRO A N 1
ATOM 1268 C CA . PRO A 1 189 ? 27.498 0.669 60.717 1.00 15.22 189 PRO A CA 1
ATOM 1269 C C . PRO A 1 189 ? 27.916 -0.640 61.417 1.00 16.47 189 PRO A C 1
ATOM 1270 O O . PRO A 1 189 ? 27.670 -0.832 62.628 1.00 16.87 189 PRO A O 1
ATOM 1274 N N . GLY A 1 190 ? 28.511 -1.558 60.662 1.00 16.33 190 GLY A N 1
ATOM 1275 C CA . GLY A 1 190 ? 28.994 -2.804 61.247 1.00 16.52 190 GLY A CA 1
ATOM 1276 C C . GLY A 1 190 ? 27.919 -3.843 61.494 1.00 16.89 190 GLY A C 1
ATOM 1277 O O . GLY A 1 190 ? 28.199 -4.910 62.074 1.00 18.34 190 GLY A O 1
ATOM 1278 N N . GLU A 1 191 ? 26.695 -3.566 61.023 1.00 15.93 191 GLU A N 1
ATOM 1279 C CA . GLU A 1 191 ? 25.587 -4.481 61.166 1.00 15.49 191 GLU A CA 1
ATOM 1280 C C . GLU A 1 191 ? 25.297 -5.120 59.816 1.00 15.14 191 GLU A C 1
ATOM 1281 O O . GLU A 1 191 ? 25.506 -4.505 58.777 1.00 16.76 191 GLU A O 1
ATOM 1287 N N . ASP A 1 192 ? 24.843 -6.358 59.855 1.00 14.25 192 ASP A N 1
ATOM 1288 C CA . ASP A 1 192 ? 24.480 -7.104 58.658 1.00 13.19 192 ASP A CA 1
ATOM 1289 C C . ASP A 1 192 ? 23.181 -6.520 58.121 1.00 12.35 192 ASP A C 1
ATOM 1290 O O . ASP A 1 192 ? 22.164 -6.552 58.811 1.00 9.93 192 ASP A O 1
ATOM 1295 N N . TRP A 1 193 ? 23.220 -5.982 56.900 1.00 11.71 193 TRP A N 1
ATOM 1296 C CA . TRP A 1 193 ? 22.027 -5.386 56.295 1.00 11.79 193 TRP A CA 1
ATOM 1297 C C . TRP A 1 193 ? 20.853 -6.407 56.194 1.00 10.92 193 TRP A C 1
ATOM 1298 O O . TRP A 1 193 ? 19.706 -6.032 56.340 1.00 10.81 193 TRP A O 1
ATOM 1309 N N . ARG A 1 194 ? 21.116 -7.690 55.961 1.00 10.63 194 ARG A N 1
ATOM 1310 C CA . ARG A 1 194 ? 20.022 -8.683 55.930 1.00 11.82 194 ARG A CA 1
ATOM 1311 C C . ARG A 1 194 ? 19.293 -8.782 57.265 1.00 11.56 194 ARG A C 1
ATOM 1312 O O . ARG A 1 194 ? 18.065 -8.935 57.286 1.00 11.62 194 ARG A O 1
ATOM 1320 N N . ASP A 1 195 ? 20.054 -8.689 58.348 1.00 11.04 195 ASP A N 1
ATOM 1321 C CA . ASP A 1 195 ? 19.521 -8.661 59.699 1.00 12.18 195 ASP A CA 1
ATOM 1322 C C . ASP A 1 195 ? 18.713 -7.391 59.974 1.00 10.65 195 ASP A C 1
ATOM 1323 O O . ASP A 1 195 ? 17.565 -7.449 60.372 1.00 10.03 195 ASP A O 1
ATOM 1328 N N . VAL A 1 196 ? 19.353 -6.256 59.784 1.00 9.94 196 VAL A N 1
ATOM 1329 C CA . VAL A 1 196 ? 18.685 -4.979 59.954 1.00 10.27 196 VAL A CA 1
ATOM 1330 C C . VAL A 1 196 ? 17.319 -4.905 59.239 1.00 9.84 196 VAL A C 1
ATOM 1331 O O . VAL A 1 196 ? 16.281 -4.581 59.843 1.00 10.33 196 VAL A O 1
ATOM 1335 N N . THR A 1 197 ? 17.317 -5.221 57.947 1.00 9.44 197 THR A N 1
ATOM 1336 C CA . THR A 1 197 ? 16.127 -5.084 57.121 1.00 9.12 197 THR A CA 1
ATOM 1337 C C . THR A 1 197 ? 15.060 -6.169 57.364 1.00 9.50 197 THR A C 1
ATOM 1338 O O . THR A 1 197 ? 13.863 -5.887 57.235 1.00 8.42 197 THR A O 1
ATOM 1342 N N . ALA A 1 198 ? 15.481 -7.389 57.735 1.00 9.72 198 ALA A N 1
ATOM 1343 C CA . ALA A 1 198 ? 14.537 -8.475 58.081 1.00 10.95 198 ALA A CA 1
ATOM 1344 C C . ALA A 1 198 ? 13.603 -8.099 59.236 1.00 10.64 198 ALA A C 1
ATOM 1345 O O . ALA A 1 198 ? 12.445 -8.513 59.273 1.00 12.32 198 ALA A O 1
ATOM 1347 N N . ARG A 1 199 ? 14.126 -7.337 60.186 1.00 11.60 199 ARG A N 1
ATOM 1348 C CA A ARG A 1 199 ? 13.376 -6.882 61.345 0.50 11.24 199 ARG A CA 1
ATOM 1349 C CA B ARG A 1 199 ? 13.363 -6.882 61.352 0.50 11.14 199 ARG A CA 1
ATOM 1350 C C . ARG A 1 199 ? 12.198 -5.998 60.947 1.00 11.72 199 ARG A C 1
ATOM 1351 O O . ARG A 1 199 ? 11.153 -5.968 61.635 1.00 11.19 199 ARG A O 1
ATOM 1366 N N . TRP A 1 200 ? 12.382 -5.262 59.848 1.00 10.39 200 TRP A N 1
ATOM 1367 C CA . TRP A 1 200 ? 11.346 -4.373 59.348 1.00 9.07 200 TRP A CA 1
ATOM 1368 C C . TRP A 1 200 ? 10.206 -5.098 58.709 1.00 8.45 200 TRP A C 1
ATOM 1369 O O . TRP A 1 200 ? 9.128 -4.565 58.650 1.00 8.66 200 TRP A O 1
ATOM 1380 N N . ALA A 1 201 ? 10.438 -6.316 58.230 1.00 8.78 201 ALA A N 1
ATOM 1381 C CA . ALA A 1 201 ? 9.355 -7.161 57.702 1.00 8.62 201 ALA A CA 1
ATOM 1382 C C . ALA A 1 201 ? 8.218 -7.271 58.721 1.00 8.22 201 ALA A C 1
ATOM 1383 O O . ALA A 1 201 ? 8.495 -7.379 59.881 1.00 6.79 201 ALA A O 1
ATOM 1385 N N . PRO A 1 202 ? 6.946 -7.241 58.282 1.00 8.34 202 PRO A N 1
ATOM 1386 C CA . PRO A 1 202 ? 6.413 -7.174 56.910 1.00 8.47 202 PRO A CA 1
ATOM 1387 C C . PRO A 1 202 ? 6.171 -5.772 56.326 1.00 8.29 202 PRO A C 1
ATOM 1388 O O . PRO A 1 202 ? 5.283 -5.616 55.448 1.00 7.89 202 PRO A O 1
ATOM 1392 N N . TYR A 1 203 ? 6.999 -4.797 56.738 1.00 8.31 203 TYR A N 1
ATOM 1393 C CA . TYR A 1 203 ? 6.821 -3.390 56.343 1.00 7.43 203 TYR A CA 1
ATOM 1394 C C . TYR A 1 203 ? 8.126 -2.821 55.775 1.00 7.39 203 TYR A C 1
ATOM 1395 O O . TYR A 1 203 ? 8.491 -1.704 56.031 1.00 5.61 203 TYR A O 1
ATOM 1404 N N . ARG A 1 204 ? 8.820 -3.625 54.981 1.00 6.54 204 ARG A N 1
ATOM 1405 C CA . ARG A 1 204 ? 10.088 -3.171 54.375 1.00 6.72 204 ARG A CA 1
ATOM 1406 C C . ARG A 1 204 ? 9.894 -2.065 53.357 1.00 5.65 204 ARG A C 1
ATOM 1407 O O . ARG A 1 204 ? 10.800 -1.258 53.154 1.00 5.11 204 ARG A O 1
ATOM 1415 N N . SER A 1 205 ? 8.708 -2.005 52.724 1.00 6.08 205 SER A N 1
ATOM 1416 C CA . SER A 1 205 ? 8.422 -0.939 51.748 1.00 6.05 205 SER A CA 1
ATOM 1417 C C . SER A 1 205 ? 8.361 0.419 52.432 1.00 5.99 205 SER A C 1
ATOM 1418 O O . SER A 1 205 ? 9.005 1.340 51.993 1.00 5.73 205 SER A O 1
ATOM 1421 N N . LEU A 1 206 ? 7.596 0.549 53.509 1.00 5.35 206 LEU A N 1
ATOM 1422 C CA . LEU A 1 206 ? 7.527 1.832 54.203 1.00 5.40 206 LEU A CA 1
ATOM 1423 C C . LEU A 1 206 ? 8.854 2.194 54.864 1.00 4.87 206 LEU A C 1
ATOM 1424 O O . LEU A 1 206 ? 9.225 3.373 54.856 1.00 4.98 206 LEU A O 1
ATOM 1429 N N . ALA A 1 207 ? 9.557 1.206 55.414 1.00 5.42 207 ALA A N 1
ATOM 1430 C CA . ALA A 1 207 ? 10.909 1.441 55.962 1.00 5.19 207 ALA A CA 1
ATOM 1431 C C . ALA A 1 207 ? 11.776 2.021 54.847 1.00 5.48 207 ALA A C 1
ATOM 1432 O O . ALA A 1 207 ? 12.424 2.994 55.048 1.00 6.31 207 ALA A O 1
ATOM 1434 N N . SER A 1 208 ? 11.772 1.381 53.673 1.00 6.15 208 SER A N 1
ATOM 1435 C CA . SER A 1 208 ? 12.499 1.881 52.500 1.00 5.40 208 SER A CA 1
ATOM 1436 C C . SER A 1 208 ? 12.124 3.355 52.193 1.00 6.20 208 SER A C 1
ATOM 1437 O O . SER A 1 208 ? 12.992 4.204 52.011 1.00 6.24 208 SER A O 1
ATOM 1440 N N . ARG A 1 209 ? 10.828 3.652 52.156 1.00 5.48 209 ARG A N 1
ATOM 1441 C CA . ARG A 1 209 ? 10.369 5.011 51.896 1.00 6.14 209 ARG A CA 1
ATOM 1442 C C . ARG A 1 209 ? 10.850 6.013 52.958 1.00 6.79 209 ARG A C 1
ATOM 1443 O O . ARG A 1 209 ? 11.201 7.171 52.626 1.00 7.09 209 ARG A O 1
ATOM 1451 N N . TYR A 1 210 ? 10.916 5.571 54.208 1.00 6.67 210 TYR A N 1
ATOM 1452 C CA . TYR A 1 210 ? 11.489 6.414 55.265 1.00 5.98 210 TYR A CA 1
ATOM 1453 C C . TYR A 1 210 ? 12.987 6.607 55.128 1.00 5.13 210 TYR A C 1
ATOM 1454 O O . TYR A 1 210 ? 13.489 7.678 55.425 1.00 4.08 210 TYR A O 1
ATOM 1463 N N . LEU A 1 211 ? 13.729 5.588 54.690 1.00 6.34 211 LEU A N 1
ATOM 1464 C CA . LEU A 1 211 ? 15.144 5.811 54.366 1.00 6.01 211 LEU A CA 1
ATOM 1465 C C . LEU A 1 211 ? 15.361 6.860 53.261 1.00 7.08 211 LEU A C 1
ATOM 1466 O O . LEU A 1 211 ? 16.263 7.735 53.358 1.00 6.07 211 LEU A O 1
ATOM 1471 N N . TRP A 1 212 ? 14.560 6.792 52.201 1.00 7.04 212 TRP A N 1
ATOM 1472 C CA . TRP A 1 212 ? 14.670 7.787 51.137 1.00 6.83 212 TRP A CA 1
ATOM 1473 C C . TRP A 1 212 ? 14.237 9.162 51.670 1.00 7.01 212 TRP A C 1
ATOM 1474 O O . TRP A 1 212 ? 14.808 10.214 51.297 1.00 5.32 212 TRP A O 1
ATOM 1485 N N . ALA A 1 213 ? 13.226 9.172 52.536 1.00 6.48 213 ALA A N 1
ATOM 1486 C CA . ALA A 1 213 ? 12.739 10.441 53.081 1.00 7.14 213 ALA A CA 1
ATOM 1487 C C . ALA A 1 213 ? 13.827 11.071 53.969 1.00 6.68 213 ALA A C 1
ATOM 1488 O O . ALA A 1 213 ? 14.031 12.271 53.962 1.00 4.51 213 ALA A O 1
ATOM 1490 N N . ASN A 1 214 ? 14.547 10.239 54.709 1.00 8.01 214 ASN A N 1
ATOM 1491 C CA . ASN A 1 214 ? 15.577 10.729 55.603 1.00 7.62 214 ASN A CA 1
ATOM 1492 C C . ASN A 1 214 ? 16.738 11.285 54.799 1.00 8.20 214 ASN A C 1
ATOM 1493 O O . ASN A 1 214 ? 17.405 12.249 55.215 1.00 8.00 214 ASN A O 1
ATOM 1498 N N . SER A 1 215 ? 16.997 10.677 53.647 1.00 7.43 215 SER A N 1
ATOM 1499 C CA . SER A 1 215 ? 18.076 11.159 52.811 1.00 8.54 215 SER A CA 1
ATOM 1500 C C . SER A 1 215 ? 17.743 12.560 52.288 1.00 8.25 215 SER A C 1
ATOM 1501 O O . SER A 1 215 ? 18.579 13.426 52.282 1.00 8.74 215 SER A O 1
ATOM 1504 N N . ALA A 1 216 ? 16.523 12.726 51.810 1.00 7.36 216 ALA A N 1
ATOM 1505 C CA . ALA A 1 216 ? 15.972 14.009 51.369 1.00 7.28 216 ALA A CA 1
ATOM 1506 C C . ALA A 1 216 ? 16.023 15.059 52.493 1.00 7.00 216 ALA A C 1
ATOM 1507 O O . ALA A 1 216 ? 16.454 16.204 52.286 1.00 7.81 216 ALA A O 1
ATOM 1509 N N . ARG A 1 217 ? 15.677 14.634 53.706 1.00 6.55 217 ARG A N 1
ATOM 1510 C CA . ARG A 1 217 ? 15.771 15.460 54.906 1.00 6.47 217 ARG A CA 1
ATOM 1511 C C . ARG A 1 217 ? 17.181 15.973 55.176 1.00 6.51 217 ARG A C 1
ATOM 1512 O O . ARG A 1 217 ? 17.363 17.156 55.419 1.00 5.89 217 ARG A O 1
ATOM 1520 N N . MET A 1 218 ? 18.166 15.075 55.111 1.00 7.05 218 MET A N 1
ATOM 1521 C CA . MET A 1 218 ? 19.581 15.427 55.212 1.00 7.28 218 MET A CA 1
ATOM 1522 C C . MET A 1 218 ? 20.020 16.317 54.032 1.00 7.53 218 MET A C 1
ATOM 1523 O O . MET A 1 218 ? 20.739 17.276 54.239 1.00 7.30 218 MET A O 1
ATOM 1528 N N . GLN A 1 219 ? 19.575 16.009 52.810 1.00 7.38 219 GLN A N 1
ATOM 1529 C CA A GLN A 1 219 ? 19.978 16.820 51.656 0.50 8.06 219 GLN A CA 1
ATOM 1530 C CA B GLN A 1 219 ? 19.937 16.810 51.624 0.50 8.30 219 GLN A CA 1
ATOM 1531 C C . GLN A 1 219 ? 19.406 18.248 51.746 1.00 8.25 219 GLN A C 1
ATOM 1532 O O . GLN A 1 219 ? 19.937 19.169 51.131 1.00 8.75 219 GLN A O 1
ATOM 1543 N N . ALA A 1 220 ? 18.348 18.413 52.548 1.00 8.30 220 ALA A N 1
ATOM 1544 C CA . ALA A 1 220 ? 17.726 19.706 52.865 1.00 8.81 220 ALA A CA 1
ATOM 1545 C C . ALA A 1 220 ? 18.359 20.421 54.059 1.00 9.65 220 ALA A C 1
ATOM 1546 O O . ALA A 1 220 ? 17.932 21.516 54.413 1.00 12.42 220 ALA A O 1
ATOM 1548 N N . GLY A 1 221 ? 19.388 19.849 54.683 1.00 10.14 221 GLY A N 1
ATOM 1549 C CA . GLY A 1 221 ? 20.097 20.522 55.756 1.00 9.17 221 GLY A CA 1
ATOM 1550 C C . GLY A 1 221 ? 19.717 20.046 57.149 1.00 9.84 221 GLY A C 1
ATOM 1551 O O . GLY A 1 221 ? 20.151 20.641 58.120 1.00 9.60 221 GLY A O 1
ATOM 1552 N N . GLY A 1 222 ? 18.903 18.975 57.247 1.00 9.87 222 GLY A N 1
ATOM 1553 C CA . GLY A 1 222 ? 18.445 18.418 58.527 1.00 9.39 222 GLY A CA 1
ATOM 1554 C C . GLY A 1 222 ? 19.577 17.946 59.422 1.00 8.83 222 GLY A C 1
ATOM 1555 O O . GLY A 1 222 ? 20.674 17.684 58.957 1.00 8.75 222 GLY A O 1
ATOM 1556 N N . ALA A 1 223 ? 19.318 17.850 60.723 1.00 9.72 223 ALA A N 1
ATOM 1557 C CA . ALA A 1 223 ? 20.301 17.272 61.639 1.00 9.65 223 ALA A CA 1
ATOM 1558 C C . ALA A 1 223 ? 20.384 15.725 61.533 1.00 9.30 223 ALA A C 1
ATOM 1559 O O . ALA A 1 223 ? 19.377 15.036 61.392 1.00 8.26 223 ALA A O 1
ATOM 1561 N N . PRO A 1 224 ? 21.602 15.170 61.625 1.00 9.49 224 PRO A N 1
ATOM 1562 C CA . PRO A 1 224 ? 21.729 13.720 61.581 1.00 10.94 224 PRO A CA 1
ATOM 1563 C C . PRO A 1 224 ? 21.243 13.090 62.892 1.00 11.95 224 PRO A C 1
ATOM 1564 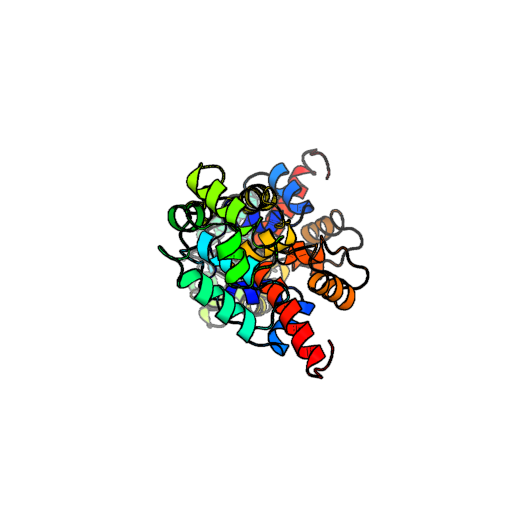O O . PRO A 1 224 ? 21.071 13.805 63.891 1.00 11.19 224 PRO A O 1
ATOM 1568 N N . LEU A 1 225 ? 20.891 11.805 62.811 1.00 13.00 225 LEU A N 1
ATOM 1569 C CA . LEU A 1 225 ? 20.805 10.930 63.948 1.00 14.36 225 LEU A CA 1
ATOM 1570 C C . LEU A 1 225 ? 22.225 10.930 64.515 1.00 16.19 225 LEU A C 1
ATOM 1571 O O . LEU A 1 225 ? 22.361 11.505 65.554 1.00 16.93 225 LEU A O 1
ATOM 1577 N N . PRO B 1 20 ? 1.481 1.386 79.411 1.00 31.27 20 PRO B N 1
ATOM 1578 C CA . PRO B 1 20 ? 0.918 0.761 78.210 1.00 30.70 20 PRO B CA 1
ATOM 1579 C C . PRO B 1 20 ? -0.478 0.173 78.438 1.00 30.33 20 PRO B C 1
ATOM 1580 O O . PRO B 1 20 ? -0.732 -0.457 79.473 1.00 30.61 20 PRO B O 1
ATOM 1584 N N . ALA B 1 21 ? -1.361 0.372 77.453 1.00 29.12 21 ALA B N 1
ATOM 1585 C CA . ALA B 1 21 ? -2.709 -0.165 77.494 1.00 27.08 21 ALA B CA 1
ATOM 1586 C C . ALA B 1 21 ? -2.648 -1.662 77.733 1.00 25.42 21 ALA B C 1
ATOM 1587 O O . ALA B 1 21 ? -1.681 -2.327 77.361 1.00 25.56 21 ALA B O 1
ATOM 1589 N N . VAL B 1 22 ? -3.710 -2.174 78.335 1.00 23.51 22 VAL B N 1
ATOM 1590 C CA . VAL B 1 22 ? -3.869 -3.586 78.591 1.00 21.38 22 VAL B CA 1
ATOM 1591 C C . VAL B 1 22 ? -3.965 -4.356 77.244 1.00 19.63 22 VAL B C 1
ATOM 1592 O O . VAL B 1 22 ? -4.809 -4.055 76.419 1.00 19.84 22 VAL B O 1
ATOM 1596 N N . LEU B 1 23 ? -3.089 -5.334 77.036 1.00 17.27 23 LEU B N 1
ATOM 1597 C CA . LEU B 1 23 ? -3.151 -6.221 75.859 1.00 16.08 23 LEU B CA 1
ATOM 1598 C C . LEU B 1 23 ? -4.101 -7.372 76.139 1.00 14.46 23 LEU B C 1
ATOM 1599 O O . LEU B 1 23 ? -4.056 -7.965 77.222 1.00 14.37 23 LEU B O 1
ATOM 1604 N N . PRO B 1 24 ? -4.995 -7.684 75.188 1.00 13.39 24 PRO B N 1
ATOM 1605 C CA . PRO B 1 24 ? -5.956 -8.750 75.506 1.00 12.99 24 PRO B CA 1
ATOM 1606 C C . PRO B 1 24 ? -5.319 -10.143 75.536 1.00 12.26 24 PRO B C 1
ATOM 1607 O O . PRO B 1 24 ? -4.366 -10.377 74.813 1.00 12.39 24 PRO B O 1
ATOM 1611 N N . PRO B 1 25 ? -5.881 -11.070 76.326 1.00 11.50 25 PRO B N 1
ATOM 1612 C CA . PRO B 1 25 ? -5.487 -12.460 76.222 1.00 11.90 25 PRO B CA 1
ATOM 1613 C C . PRO B 1 25 ? -5.640 -13.026 74.813 1.00 12.36 25 PRO B C 1
ATOM 1614 O O . PRO B 1 25 ? -6.563 -12.662 74.080 1.00 11.57 25 PRO B O 1
ATOM 1618 N N . LEU B 1 26 ? -4.733 -13.927 74.448 1.00 11.69 26 LEU B N 1
ATOM 1619 C CA . LEU B 1 26 ? -4.866 -14.628 73.184 1.00 11.81 26 LEU B CA 1
ATOM 1620 C C . LEU B 1 26 ? -6.002 -15.629 73.286 1.00 11.42 26 LEU B C 1
ATOM 1621 O O . LEU B 1 26 ? -6.193 -16.308 74.332 1.00 11.83 26 LEU B O 1
ATOM 1626 N N . THR B 1 27 ? -6.748 -15.753 72.190 1.00 12.70 27 THR B N 1
ATOM 1627 C CA . THR B 1 27 ? -7.714 -16.843 72.044 1.00 12.89 27 THR B CA 1
ATOM 1628 C C . THR B 1 27 ? -7.142 -17.956 71.156 1.00 13.11 27 THR B C 1
ATOM 1629 O O . THR B 1 27 ? -7.722 -19.013 71.073 1.00 12.95 27 THR B O 1
ATOM 1633 N N . ASP B 1 28 ? -5.971 -17.726 70.553 1.00 13.57 28 ASP B N 1
ATOM 1634 C CA . ASP B 1 28 ? -5.216 -18.769 69.826 1.00 13.69 28 ASP B CA 1
ATOM 1635 C C . ASP B 1 28 ? -3.755 -18.332 69.655 1.00 12.64 28 ASP B C 1
ATOM 1636 O O . ASP B 1 28 ? -3.459 -17.144 69.727 1.00 12.58 28 ASP B O 1
ATOM 1641 N N . HIS B 1 29 ? -2.856 -19.285 69.395 1.00 10.76 29 HIS B N 1
ATOM 1642 C CA . HIS B 1 29 ? -1.431 -18.987 69.389 1.00 10.15 29 HIS B CA 1
ATOM 1643 C C . HIS B 1 29 ? -0.739 -18.778 68.027 1.00 10.07 29 HIS B C 1
ATOM 1644 O O . HIS B 1 29 ? 0.478 -18.583 67.982 1.00 8.85 29 HIS B O 1
ATOM 1651 N N . ALA B 1 30 ? -1.497 -18.787 66.936 1.00 10.86 30 ALA B N 1
ATOM 1652 C CA . ALA B 1 30 ? -0.899 -18.756 65.592 1.00 10.90 30 ALA B CA 1
ATOM 1653 C C . ALA B 1 30 ? -0.049 -17.522 65.344 1.00 10.55 30 ALA B C 1
ATOM 1654 O O . ALA B 1 30 ? 1.091 -17.630 64.922 1.00 10.91 30 ALA B O 1
ATOM 1656 N N . GLY B 1 31 ? -0.601 -16.353 65.610 1.00 10.41 31 GLY B N 1
ATOM 1657 C CA . GLY B 1 31 ? 0.106 -15.093 65.447 1.00 10.12 31 GLY B CA 1
ATOM 1658 C C . GLY B 1 31 ? 1.288 -14.936 66.375 1.00 9.54 31 GLY B C 1
ATOM 1659 O O . GLY B 1 31 ? 2.339 -14.437 65.961 1.00 11.20 31 GLY B O 1
ATOM 1660 N N . ALA B 1 32 ? 1.135 -15.363 67.622 1.00 8.14 32 ALA B N 1
ATOM 1661 C CA . ALA B 1 32 ? 2.208 -15.287 68.607 1.00 7.85 32 ALA B CA 1
ATOM 1662 C C . ALA B 1 32 ? 3.386 -16.172 68.186 1.00 6.93 32 ALA B C 1
ATOM 1663 O O . ALA B 1 32 ? 4.505 -15.724 68.179 1.00 6.37 32 ALA B O 1
ATOM 1665 N N . VAL B 1 33 ? 3.104 -17.404 67.777 1.00 6.97 33 VAL B N 1
ATOM 1666 C CA . VAL B 1 33 ? 4.151 -18.347 67.349 1.00 7.45 33 VAL B CA 1
ATOM 1667 C C . VAL B 1 33 ? 4.879 -17.897 66.086 1.00 7.09 33 VAL B C 1
ATOM 1668 O O . VAL B 1 33 ? 6.106 -18.061 65.941 1.00 7.32 33 VAL B O 1
ATOM 1672 N N . ALA B 1 34 ? 4.133 -17.320 65.156 1.00 7.82 34 ALA B N 1
ATOM 1673 C CA . ALA B 1 34 ? 4.733 -16.786 63.947 1.00 8.21 34 ALA B CA 1
ATOM 1674 C C . ALA B 1 34 ? 5.653 -15.636 64.302 1.00 8.86 34 ALA B C 1
ATOM 1675 O O . ALA B 1 34 ? 6.755 -15.531 63.776 1.00 9.12 34 ALA B O 1
ATOM 1677 N N . HIS B 1 35 ? 5.226 -14.777 65.228 1.00 9.82 35 HIS B N 1
ATOM 1678 C CA . HIS B 1 35 ? 6.063 -13.664 65.634 1.00 9.34 35 HIS B CA 1
ATOM 1679 C C . HIS B 1 35 ? 7.325 -14.123 66.356 1.00 8.64 35 HIS B C 1
ATOM 1680 O O . HIS B 1 35 ? 8.433 -13.626 66.083 1.00 8.29 35 HIS B O 1
ATOM 1687 N N . LEU B 1 36 ? 7.137 -15.016 67.329 1.00 8.06 36 LEU B N 1
ATOM 1688 C CA . LEU B 1 36 ? 8.238 -15.574 68.136 1.00 8.29 36 LEU B CA 1
ATOM 1689 C C . LEU B 1 36 ? 9.213 -16.343 67.271 1.00 7.69 36 LEU B C 1
ATOM 1690 O O . LEU B 1 36 ? 10.411 -16.287 67.502 1.00 7.81 36 LEU B O 1
ATOM 1695 N N . SER B 1 37 ? 8.688 -17.015 66.244 1.00 7.97 37 SER B N 1
ATOM 1696 C CA . SER B 1 37 ? 9.493 -17.799 65.329 1.00 8.97 37 SER B CA 1
ATOM 1697 C C . SER B 1 37 ? 10.409 -16.950 64.436 1.00 9.50 37 SER B C 1
ATOM 1698 O O . SER B 1 37 ? 11.309 -17.506 63.800 1.00 9.64 37 SER B O 1
ATOM 1701 N N . ARG B 1 38 ? 10.221 -15.629 64.434 1.00 9.78 38 ARG B N 1
ATOM 1702 C CA . ARG B 1 38 ? 11.162 -14.745 63.771 1.00 10.42 38 ARG B CA 1
ATOM 1703 C C . ARG B 1 38 ? 12.555 -14.747 64.414 1.00 10.27 38 ARG B C 1
ATOM 1704 O O . ARG B 1 38 ? 13.520 -14.307 63.795 1.00 10.54 38 ARG B O 1
ATOM 1712 N N . ASP B 1 39 ? 12.611 -15.182 65.680 1.00 9.70 39 ASP B N 1
ATOM 1713 C CA . ASP B 1 39 ? 13.812 -15.471 66.444 1.00 9.54 39 ASP B CA 1
ATOM 1714 C C . ASP B 1 39 ? 14.131 -16.963 66.224 1.00 10.05 39 ASP B C 1
ATOM 1715 O O . ASP B 1 39 ? 13.340 -17.834 66.609 1.00 9.07 39 ASP B O 1
ATOM 1720 N N . PRO B 1 40 ? 15.243 -17.258 65.523 1.00 9.99 40 PRO B N 1
ATOM 1721 C CA . PRO B 1 40 ? 15.573 -18.614 65.177 1.00 10.42 40 PRO B CA 1
ATOM 1722 C C . PRO B 1 40 ? 15.668 -19.545 66.372 1.00 10.06 40 PRO B C 1
ATOM 1723 O O . PRO B 1 40 ? 15.437 -20.706 66.205 1.00 10.29 40 PRO B O 1
ATOM 1727 N N . VAL B 1 41 ? 15.951 -19.031 67.573 1.00 10.36 41 VAL B N 1
ATOM 1728 C CA . VAL B 1 41 ? 16.003 -19.859 68.804 1.00 9.62 41 VAL B CA 1
ATOM 1729 C C . VAL B 1 41 ? 14.586 -20.335 69.123 1.00 9.82 41 VAL B C 1
ATOM 1730 O O . VAL B 1 41 ? 14.348 -21.541 69.300 1.00 10.20 41 VAL B O 1
ATOM 1734 N N . LEU B 1 42 ? 13.624 -19.411 69.137 1.00 9.52 42 LEU B N 1
ATOM 1735 C CA . LEU B 1 42 ? 12.237 -19.791 69.401 1.00 9.74 42 LEU B CA 1
ATOM 1736 C C . LEU B 1 42 ? 11.548 -20.517 68.212 1.00 9.65 42 LEU B C 1
ATOM 1737 O O . LEU B 1 42 ? 10.658 -21.338 68.441 1.00 9.60 42 LEU B O 1
ATOM 1742 N N . ALA B 1 43 ? 11.973 -20.292 66.954 1.00 9.26 43 ALA B N 1
ATOM 1743 C CA . ALA B 1 43 ? 11.507 -21.173 65.865 1.00 9.41 43 ALA B CA 1
ATOM 1744 C C . ALA B 1 43 ? 11.804 -22.648 66.148 1.00 9.94 43 ALA B C 1
ATOM 1745 O O . ALA B 1 43 ? 10.921 -23.503 65.969 1.00 9.07 43 ALA B O 1
ATOM 1747 N N . GLN B 1 44 ? 13.028 -22.940 66.607 1.00 9.75 44 GLN B N 1
ATOM 1748 C CA . GLN B 1 44 ? 13.393 -24.295 66.980 1.00 11.13 44 GLN B CA 1
ATOM 1749 C C . GLN B 1 44 ? 12.706 -24.741 68.2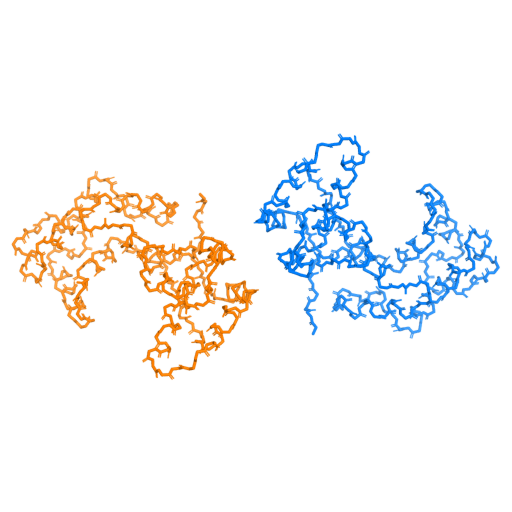78 1.00 9.93 44 GLN B C 1
ATOM 1750 O O . GLN B 1 44 ? 12.222 -25.874 68.376 1.00 8.23 44 GLN B O 1
ATOM 1756 N N . VAL B 1 45 ? 12.713 -23.870 69.292 1.00 8.91 45 VAL B N 1
ATOM 1757 C CA . VAL B 1 45 ? 12.103 -24.249 70.570 1.00 8.83 45 VAL B CA 1
ATOM 1758 C C . VAL B 1 45 ? 10.632 -24.561 70.415 1.00 7.88 45 VAL B C 1
ATOM 1759 O O . VAL B 1 45 ? 10.188 -25.567 70.957 1.00 8.35 45 VAL B O 1
ATOM 1763 N N . THR B 1 46 ? 9.876 -23.720 69.704 1.00 7.85 46 THR B N 1
ATOM 1764 C CA . THR B 1 46 ? 8.442 -23.990 69.481 1.00 9.07 46 THR B CA 1
ATOM 1765 C C . THR B 1 46 ? 8.217 -25.285 68.681 1.00 9.65 46 THR B C 1
ATOM 1766 O O . THR B 1 46 ? 7.347 -26.102 69.018 1.00 10.41 46 THR B O 1
ATOM 1770 N N . SER B 1 47 ? 9.034 -25.536 67.661 1.00 11.59 47 SER B N 1
ATOM 1771 C CA . SER B 1 47 ? 8.833 -26.776 66.892 1.00 11.79 47 SER B CA 1
ATOM 1772 C C . SER B 1 47 ? 9.160 -28.017 67.738 1.00 11.74 47 SER B C 1
ATOM 1773 O O . SER B 1 47 ? 8.435 -29.006 67.699 1.00 12.26 47 SER B O 1
ATOM 1776 N N . LEU B 1 48 ? 10.209 -27.941 68.553 1.00 11.82 48 LEU B N 1
ATOM 1777 C CA . LEU B 1 48 ? 10.576 -29.028 69.475 1.00 11.29 48 LEU B CA 1
ATOM 1778 C C . LEU B 1 48 ? 9.542 -29.286 70.596 1.00 11.50 48 LEU B C 1
ATOM 1779 O O . LEU B 1 48 ? 9.309 -30.447 71.003 1.00 8.47 48 LEU B O 1
ATOM 1784 N N . CYS B 1 49 ? 8.913 -28.218 71.090 1.00 10.64 49 CYS B N 1
ATOM 1785 C CA . CYS B 1 49 ? 8.032 -28.341 72.234 1.00 11.07 49 CYS B CA 1
ATOM 1786 C C . CYS B 1 49 ? 6.595 -28.543 71.812 1.00 10.76 49 CYS B C 1
ATOM 1787 O O . CYS B 1 49 ? 5.814 -29.013 72.604 1.00 11.04 49 CYS B O 1
ATOM 1790 N N . GLY B 1 50 ? 6.255 -28.189 70.587 1.00 11.43 50 GLY B N 1
ATOM 1791 C CA . GLY B 1 50 ? 4.905 -28.363 70.069 1.00 12.22 50 GLY B CA 1
ATOM 1792 C C . GLY B 1 50 ? 3.952 -27.292 70.581 1.00 13.47 50 GLY B C 1
ATOM 1793 O O . GLY B 1 50 ? 4.370 -26.204 71.050 1.00 12.66 50 GLY B O 1
ATOM 1794 N N . GLU B 1 51 ? 2.662 -27.608 70.472 1.00 13.24 51 GLU B N 1
ATOM 1795 C CA . GLU B 1 51 ? 1.581 -26.757 70.951 1.00 14.13 51 GLU B CA 1
ATOM 1796 C C . GLU B 1 51 ? 1.424 -26.705 72.472 1.00 12.40 51 GLU B C 1
ATOM 1797 O O . GLU B 1 51 ? 1.663 -27.674 73.183 1.00 12.25 51 GLU B O 1
ATOM 1803 N N . LEU B 1 52 ? 1.062 -25.515 72.957 1.00 11.39 52 LEU B N 1
ATOM 1804 C CA . LEU B 1 52 ? 0.870 -25.250 74.366 1.00 10.32 52 LEU B CA 1
ATOM 1805 C C . LEU B 1 52 ? -0.575 -24.839 74.483 1.00 9.60 52 LEU B C 1
ATOM 1806 O O . LEU B 1 52 ? -1.078 -24.207 73.576 1.00 9.82 52 LEU B O 1
ATOM 1811 N N . PRO B 1 53 ? -1.240 -25.196 75.590 1.00 9.69 53 PRO B N 1
ATOM 1812 C CA . PRO B 1 53 ? -2.648 -24.800 75.777 1.00 10.47 53 PRO B CA 1
ATOM 1813 C C . PRO B 1 53 ? -2.870 -23.271 75.807 1.00 10.14 53 PRO B C 1
ATOM 1814 O O . PRO B 1 53 ? -2.042 -22.508 76.319 1.00 9.28 53 PRO B O 1
ATOM 1818 N N . VAL B 1 54 ? -3.994 -22.836 75.261 1.00 10.65 54 VAL B N 1
ATOM 1819 C CA . VAL B 1 54 ? -4.383 -21.438 75.315 1.00 10.45 54 VAL B CA 1
ATOM 1820 C C . VAL B 1 54 ? -5.000 -21.114 76.670 1.00 11.27 54 VAL B C 1
ATOM 1821 O O . VAL B 1 54 ? -5.968 -21.738 77.087 1.00 11.29 54 VAL B O 1
ATOM 1825 N N . LEU B 1 55 ? -4.411 -20.156 77.385 1.00 11.83 55 LEU B N 1
ATOM 1826 C CA . LEU B 1 55 ? -4.910 -19.763 78.716 1.00 11.71 55 LEU B CA 1
ATOM 1827 C C . LEU B 1 55 ? -6.051 -18.768 78.607 1.00 12.00 55 LEU B C 1
ATOM 1828 O O . LEU B 1 55 ? -6.043 -17.905 77.742 1.00 13.81 55 LEU B O 1
ATOM 1833 N N . ALA B 1 56 ? -7.019 -18.874 79.512 1.00 11.58 56 ALA B N 1
ATOM 1834 C CA . ALA B 1 56 ? -8.182 -18.010 79.517 1.00 11.68 56 ALA B CA 1
ATOM 1835 C C . ALA B 1 56 ? -8.088 -17.108 80.731 1.00 11.09 56 ALA B C 1
ATOM 1836 O O . ALA B 1 56 ? -7.706 -17.562 81.784 1.00 9.59 56 ALA B O 1
ATOM 1838 N N . PRO B 1 57 ? -8.438 -15.818 80.601 1.00 11.98 57 PRO B N 1
ATOM 1839 C CA . PRO B 1 57 ? -8.394 -15.019 81.835 1.00 11.20 57 PRO B CA 1
ATOM 1840 C C . PRO B 1 57 ? -9.459 -15.438 82.873 1.00 11.68 57 PRO B C 1
ATOM 1841 O O . PRO B 1 57 ? -10.623 -15.667 82.518 1.00 11.89 57 PRO B O 1
ATOM 1845 N N . THR B 1 58 ? -9.060 -15.554 84.133 1.00 11.06 58 THR B N 1
ATOM 1846 C CA . THR B 1 58 ? -9.970 -15.962 85.194 1.00 10.98 58 THR B CA 1
ATOM 1847 C C . THR B 1 58 ? -10.989 -14.848 85.471 1.00 11.24 58 THR B C 1
ATOM 1848 O O . THR B 1 58 ? -10.624 -13.669 85.528 1.00 11.17 58 THR B O 1
ATOM 1852 N N . PRO B 1 59 ? -12.270 -15.212 85.627 1.00 12.01 59 PRO B N 1
ATOM 1853 C CA . PRO B 1 59 ? -13.275 -14.245 86.118 1.00 11.90 59 PRO B CA 1
ATOM 1854 C C . PRO B 1 59 ? -13.182 -14.069 87.647 1.00 11.42 59 PRO B C 1
ATOM 1855 O O . PRO B 1 59 ? -13.898 -13.239 88.221 1.00 11.91 59 PRO B O 1
ATOM 1859 N N . ASP B 1 60 ? -12.325 -14.876 88.288 1.00 10.94 60 ASP B N 1
ATOM 1860 C CA . ASP B 1 60 ? -12.159 -14.894 89.741 1.00 10.34 60 ASP B CA 1
ATOM 1861 C C . ASP B 1 60 ? -10.693 -14.666 90.144 1.00 9.09 60 ASP B C 1
ATOM 1862 O O . ASP B 1 60 ? -10.059 -15.562 90.715 1.00 9.20 60 ASP B O 1
ATOM 1867 N N . PRO B 1 61 ? -10.185 -13.451 89.902 1.00 9.89 61 PRO B N 1
ATOM 1868 C CA . PRO B 1 61 ? -8.841 -13.084 90.281 1.00 9.69 61 PRO B CA 1
ATOM 1869 C C . PRO B 1 61 ? -8.572 -13.277 91.780 1.00 9.50 61 PRO B C 1
ATOM 1870 O O . PRO B 1 61 ? -7.538 -13.795 92.141 1.00 8.55 61 PRO B O 1
ATOM 1874 N N . PHE B 1 62 ? -9.510 -12.899 92.641 1.00 8.80 62 PHE B N 1
ATOM 1875 C CA . PHE B 1 62 ? -9.294 -13.100 94.069 1.00 8.54 62 PHE B CA 1
ATOM 1876 C C . PHE B 1 62 ? -9.096 -14.582 94.428 1.00 7.83 62 PHE B C 1
ATOM 1877 O O . PHE B 1 62 ? -8.125 -14.958 95.096 1.00 7.73 62 PHE B O 1
ATOM 1885 N N . GLY B 1 63 ? -10.023 -15.432 94.006 1.00 7.57 63 GLY B N 1
ATOM 1886 C CA . GLY B 1 63 ? -9.958 -16.831 94.315 1.00 7.61 63 GLY B CA 1
ATOM 1887 C C . GLY B 1 63 ? -8.700 -17.475 93.746 1.00 7.23 63 GLY B C 1
ATOM 1888 O O . GLY B 1 63 ? -8.080 -18.335 94.392 1.00 6.05 63 GLY B O 1
ATOM 1889 N N . ARG B 1 64 ? -8.349 -17.077 92.524 1.00 7.03 64 ARG B N 1
ATOM 1890 C CA . ARG B 1 64 ? -7.162 -17.617 91.861 1.00 7.42 64 ARG B CA 1
ATOM 1891 C C . ARG B 1 64 ? -5.876 -17.181 92.592 1.00 7.04 64 ARG B C 1
ATOM 1892 O O . ARG B 1 64 ? -4.944 -17.969 92.700 1.00 7.45 64 ARG B O 1
ATOM 1900 N N . LEU B 1 65 ? -5.857 -15.965 93.145 1.00 7.15 65 LEU B N 1
ATOM 1901 C CA . LEU B 1 65 ? -4.721 -15.515 93.939 1.00 7.38 65 LEU B CA 1
ATOM 1902 C C . LEU B 1 65 ? -4.623 -16.365 95.210 1.00 7.80 65 LEU B C 1
ATOM 1903 O O . LEU B 1 65 ? -3.550 -16.855 95.548 1.00 8.31 65 LEU B O 1
ATOM 1908 N N . VAL B 1 66 ? -5.744 -16.551 95.908 1.00 7.60 66 VAL B N 1
ATOM 1909 C CA . VAL B 1 66 ? -5.758 -17.362 97.153 1.00 7.90 66 VAL B CA 1
ATOM 1910 C C . VAL B 1 66 ? -5.321 -18.770 96.825 1.00 8.09 66 VAL B C 1
ATOM 1911 O O . VAL B 1 66 ? -4.618 -19.403 97.608 1.00 8.06 66 VAL B O 1
ATOM 1915 N N . ARG B 1 67 ? -5.722 -19.273 95.648 1.00 8.65 67 ARG B N 1
ATOM 1916 C CA . ARG B 1 67 ? -5.311 -20.640 95.247 1.00 9.29 67 ARG B CA 1
ATOM 1917 C C . ARG B 1 67 ? -3.789 -20.777 95.109 1.00 8.14 67 ARG B C 1
ATOM 1918 O O . ARG B 1 67 ? -3.191 -21.745 95.551 1.00 8.42 67 ARG B O 1
ATOM 1926 N N . SER B 1 68 ? -3.181 -19.786 94.478 1.00 9.34 68 SER B N 1
ATOM 1927 C CA . SER B 1 68 ? -1.767 -19.763 94.191 1.00 9.81 68 SER B CA 1
ATOM 1928 C C . SER B 1 68 ? -0.952 -19.594 95.492 1.00 9.58 68 SER B C 1
ATOM 1929 O O . SER B 1 68 ? -0.027 -20.335 95.744 1.00 9.26 68 SER B O 1
ATOM 1932 N N . VAL B 1 69 ? -1.352 -18.655 96.340 1.00 9.38 69 VAL B N 1
ATOM 1933 C CA . VAL B 1 69 ? -0.776 -18.495 97.667 1.00 9.22 69 VAL B CA 1
ATOM 1934 C C . VAL B 1 69 ? -0.852 -19.772 98.526 1.00 10.34 69 VAL B C 1
ATOM 1935 O O . VAL B 1 69 ? 0.173 -20.249 99.024 1.00 10.63 69 VAL B O 1
ATOM 1939 N N . ALA B 1 70 ? -2.043 -20.352 98.614 1.00 10.27 70 ALA B N 1
ATOM 1940 C CA . ALA B 1 70 ? -2.299 -21.573 99.381 1.00 11.06 70 ALA B CA 1
ATOM 1941 C C . ALA B 1 70 ? -1.452 -22.763 98.919 1.00 11.41 70 ALA B C 1
ATOM 1942 O O . ALA B 1 70 ? -0.980 -23.568 99.733 1.00 11.60 70 ALA B O 1
ATOM 1944 N N . GLY B 1 71 ? -1.265 -22.852 97.603 1.00 12.13 71 GLY B N 1
ATOM 1945 C CA . GLY B 1 71 ? -0.540 -23.917 96.992 1.00 13.01 71 GLY B CA 1
ATOM 1946 C C . GLY B 1 71 ? 0.983 -23.826 96.945 1.00 14.14 71 GLY B C 1
ATOM 1947 O O . GLY B 1 71 ? 1.615 -24.800 96.544 1.00 14.15 71 GLY B O 1
ATOM 1948 N N . GLN B 1 72 ? 1.573 -22.693 97.317 1.00 14.83 72 GLN B N 1
ATOM 1949 C CA . GLN B 1 72 ? 3.027 -22.501 97.158 1.00 16.39 72 GLN B CA 1
ATOM 1950 C C . GLN B 1 72 ? 3.822 -23.497 98.022 1.00 16.02 72 GLN B C 1
ATOM 1951 O O . GLN B 1 72 ? 3.511 -23.686 99.181 1.00 15.29 72 GLN B O 1
ATOM 1957 N N . GLN B 1 73 ? 4.822 -24.140 97.411 1.00 16.46 73 GLN B N 1
ATOM 1958 C CA . GLN B 1 73 ? 5.662 -25.176 98.031 1.00 17.15 73 GLN B CA 1
ATOM 1959 C C . GLN B 1 73 ? 4.983 -26.512 98.366 1.00 16.34 73 GLN B C 1
ATOM 1960 O O . GLN B 1 73 ? 5.609 -27.392 98.951 1.00 18.32 73 GLN B O 1
ATOM 1966 N N . LEU B 1 74 ? 3.716 -26.685 98.007 1.00 16.12 74 LEU B N 1
ATOM 1967 C CA . LEU B 1 74 ? 3.000 -27.933 98.247 1.00 15.76 74 LEU B CA 1
ATOM 1968 C C . LEU B 1 74 ? 3.018 -28.803 97.005 1.00 16.02 74 LEU B C 1
ATOM 1969 O O . LEU B 1 74 ? 3.216 -28.300 95.898 1.00 15.18 74 LEU B O 1
ATOM 1974 N N . SER B 1 75 ? 2.752 -30.099 97.178 1.00 15.78 75 SER B N 1
ATOM 1975 C CA . SER B 1 75 ? 2.530 -30.965 96.022 1.00 16.23 75 SER B CA 1
ATOM 1976 C C . SER B 1 75 ? 1.211 -30.584 95.348 1.00 16.33 75 SER B C 1
ATOM 1977 O O . SER B 1 75 ? 0.352 -29.978 95.959 1.00 14.83 75 SER B O 1
ATOM 1980 N N . VAL B 1 76 ? 1.075 -30.934 94.074 1.00 16.97 76 VAL B N 1
ATOM 1981 C CA . VAL B 1 76 ? -0.133 -30.665 93.315 1.00 17.45 76 VAL B CA 1
ATOM 1982 C C . VAL B 1 76 ? -1.375 -31.184 94.054 1.00 17.57 76 VAL B C 1
ATOM 1983 O O . VAL B 1 76 ? -2.302 -30.426 94.314 1.00 17.66 76 VAL B O 1
ATOM 1987 N N . LYS B 1 77 ? -1.350 -32.445 94.496 1.00 17.77 77 LYS B N 1
ATOM 1988 C CA . LYS B 1 77 ? -2.454 -33.011 95.259 1.00 18.11 77 LYS B CA 1
ATOM 1989 C C . LYS B 1 77 ? -2.747 -32.218 96.553 1.00 17.62 77 LYS B C 1
ATOM 1990 O O . LYS B 1 77 ? -3.904 -31.997 96.920 1.00 16.99 77 LYS B O 1
ATOM 1996 N N . ALA B 1 78 ? -1.687 -31.816 97.248 1.00 16.39 78 ALA B N 1
ATOM 1997 C CA . ALA B 1 78 ? -1.846 -31.213 98.556 1.00 16.40 78 ALA B CA 1
ATOM 1998 C C . ALA B 1 78 ? -2.428 -29.799 98.396 1.00 15.67 78 ALA B C 1
ATOM 1999 O O . ALA B 1 78 ? -3.270 -29.383 99.194 1.00 14.50 78 ALA B O 1
ATOM 2001 N N . ALA B 1 79 ? -1.978 -29.097 97.351 1.00 15.72 79 ALA B N 1
ATOM 2002 C CA . ALA B 1 79 ? -2.483 -27.752 96.983 1.00 16.32 79 ALA B CA 1
ATOM 2003 C C . ALA B 1 79 ? -3.977 -27.749 96.640 1.00 17.27 79 ALA B C 1
ATOM 2004 O O . ALA B 1 79 ? -4.739 -26.880 97.084 1.00 17.32 79 ALA B O 1
ATOM 2006 N N . GLN B 1 80 ? -4.415 -28.730 95.853 1.00 17.92 80 GLN B N 1
ATOM 2007 C CA . GLN B 1 80 ? -5.814 -28.822 95.545 1.00 17.03 80 GLN B CA 1
ATOM 2008 C C . GLN B 1 80 ? -6.593 -29.071 96.810 1.00 16.76 80 GLN B C 1
ATOM 2009 O O . GLN B 1 80 ? -7.668 -28.482 97.003 1.00 17.10 80 GLN B O 1
ATOM 2015 N N . ALA B 1 81 ? -6.086 -29.953 97.666 1.00 15.12 81 ALA B N 1
ATOM 2016 C CA . ALA B 1 81 ? -6.808 -30.344 98.879 1.00 14.64 81 ALA B CA 1
ATOM 2017 C C . ALA B 1 81 ? -6.972 -29.187 99.868 1.00 13.68 81 ALA B C 1
ATOM 2018 O O . ALA B 1 81 ? -8.054 -29.000 100.427 1.00 13.55 81 ALA B O 1
ATOM 2020 N N . ILE B 1 82 ? -5.902 -28.415 100.079 1.00 13.17 82 ILE B N 1
ATOM 2021 C CA . ILE B 1 82 ? -5.949 -27.260 100.964 1.00 12.36 82 ILE B CA 1
ATOM 2022 C C . ILE B 1 82 ? -6.909 -26.199 100.373 1.00 12.06 82 ILE B C 1
ATOM 2023 O O . ILE B 1 82 ? -7.678 -25.619 101.100 1.00 11.56 82 ILE B O 1
ATOM 2028 N N . TYR B 1 83 ? -6.922 -26.002 99.057 1.00 12.71 83 TYR B N 1
ATOM 2029 C CA . TYR B 1 83 ? -7.870 -25.041 98.480 1.00 12.75 83 TYR B CA 1
ATOM 2030 C C . TYR B 1 83 ? -9.321 -25.466 98.651 1.00 13.05 83 TYR B C 1
ATOM 2031 O O . TYR B 1 83 ? -10.189 -24.646 98.962 1.00 14.06 83 TYR B O 1
ATOM 2040 N N . GLY B 1 84 ? -9.601 -26.747 98.436 1.00 13.54 84 GLY B N 1
ATOM 2041 C CA . GLY B 1 84 ? -10.940 -27.298 98.722 1.00 12.76 84 GLY B CA 1
ATOM 2042 C C . GLY B 1 84 ? -11.347 -27.147 100.167 1.00 12.80 84 GLY B C 1
ATOM 2043 O O . GLY B 1 84 ? -12.536 -26.875 100.478 1.00 11.99 84 GLY B O 1
ATOM 2044 N N . ARG B 1 85 ? -10.381 -27.335 101.071 1.00 11.08 85 ARG B N 1
ATOM 2045 C CA . ARG B 1 85 ? -10.601 -26.971 102.481 1.00 11.50 85 ARG B CA 1
ATOM 2046 C C . ARG B 1 85 ? -11.027 -25.485 102.701 1.00 9.75 85 ARG B C 1
ATOM 2047 O O . ARG B 1 85 ? -11.882 -25.166 103.516 1.00 8.37 85 ARG B O 1
ATOM 2055 N N . LEU B 1 86 ? -10.390 -24.581 101.998 1.00 9.51 86 LEU B N 1
ATOM 2056 C CA . LEU B 1 86 ? -10.762 -23.177 102.062 1.00 9.96 86 LEU B CA 1
ATOM 2057 C C . LEU B 1 86 ? -12.153 -22.971 101.481 1.00 10.17 86 LEU B C 1
ATOM 2058 O O . LEU B 1 86 ? -12.963 -22.210 102.032 1.00 10.24 86 LEU B O 1
ATOM 2063 N N . GLU B 1 87 ? -12.430 -23.641 100.356 1.00 10.67 87 GLU B N 1
ATOM 2064 C CA . GLU B 1 87 ? -13.754 -23.605 99.758 1.00 11.72 87 GLU B CA 1
ATOM 2065 C C . GLU B 1 87 ? -14.850 -24.083 100.717 1.00 11.66 87 GLU B C 1
ATOM 2066 O O . GLU B 1 87 ? -15.949 -23.581 100.662 1.00 12.45 87 GLU B O 1
ATOM 2072 N N . GLY B 1 88 ? -14.508 -24.968 101.650 1.00 12.00 88 GLY B N 1
ATOM 2073 C CA . GLY B 1 88 ? -15.453 -25.520 102.620 1.00 12.21 88 GLY B CA 1
ATOM 2074 C C . GLY B 1 88 ? -15.727 -24.677 103.841 1.00 11.75 88 GLY B C 1
ATOM 2075 O O . GLY B 1 88 ? -16.642 -24.986 104.625 1.00 11.91 88 GLY B O 1
ATOM 2076 N N . LEU B 1 89 ? -14.965 -23.604 104.024 1.00 10.87 89 LEU B N 1
ATOM 2077 C CA . LEU B 1 89 ? -15.244 -22.680 105.101 1.00 11.38 89 LEU B CA 1
ATOM 2078 C C . LEU B 1 89 ? -16.528 -21.970 104.783 1.00 10.84 89 LEU B C 1
ATOM 2079 O O . LEU B 1 89 ? -16.912 -21.934 103.615 1.00 10.57 89 LEU B O 1
ATOM 2084 N N . PRO B 1 90 ? -17.195 -21.390 105.813 1.00 12.18 90 PRO B N 1
ATOM 2085 C CA . PRO B 1 90 ? -18.471 -20.684 105.629 1.00 12.10 90 PRO B CA 1
ATOM 2086 C C . PRO B 1 90 ? -18.360 -19.496 104.687 1.00 12.22 90 PRO B C 1
ATOM 2087 O O . PRO B 1 90 ? -17.624 -18.556 104.971 1.00 14.02 90 PRO B O 1
ATOM 2091 N N . GLY B 1 91 ? -19.097 -19.544 103.585 1.00 11.98 91 GLY B N 1
ATOM 2092 C CA . GLY B 1 91 ? -19.026 -18.524 102.561 1.00 11.27 91 GLY B CA 1
ATOM 2093 C C . GLY B 1 91 ? -17.978 -18.735 101.483 1.00 10.30 91 GLY B C 1
ATOM 2094 O O . GLY B 1 91 ? -17.965 -18.011 100.500 1.00 10.59 91 GLY B O 1
ATOM 2095 N N . GLY B 1 92 ? -17.093 -19.711 101.660 1.00 10.32 92 GLY B N 1
ATOM 2096 C CA . GLY B 1 92 ? -16.138 -20.114 100.625 1.00 9.77 92 GLY B CA 1
ATOM 2097 C C . GLY B 1 92 ? -15.010 -19.114 100.465 1.00 9.80 92 GLY B C 1
ATOM 2098 O O . GLY B 1 92 ? -14.814 -18.241 101.337 1.00 9.03 92 GLY B O 1
ATOM 2099 N N . VAL B 1 93 ? -14.334 -19.186 99.317 1.00 9.03 93 VAL B N 1
ATOM 2100 C CA . VAL B 1 93 ? -13.237 -18.230 98.988 1.00 9.34 93 VAL B CA 1
ATOM 2101 C C . VAL B 1 93 ? -13.800 -16.958 98.373 1.00 8.22 93 VAL B C 1
ATOM 2102 O O . VAL B 1 93 ? -13.802 -16.740 97.143 1.00 7.03 93 VAL B O 1
ATOM 2106 N N . VAL B 1 94 ? -14.309 -16.129 99.279 1.00 7.98 94 VAL B N 1
ATOM 2107 C CA . VAL B 1 94 ? -14.943 -14.847 98.970 1.00 7.02 94 VAL B CA 1
ATOM 2108 C C . VAL B 1 94 ? -14.424 -13.873 100.036 1.00 6.64 94 VAL B C 1
ATOM 2109 O O . VAL B 1 94 ? -14.443 -14.222 101.212 1.00 5.91 94 VAL B O 1
ATOM 2113 N N . PRO B 1 95 ? -13.917 -12.685 99.644 1.00 6.46 95 PRO B N 1
ATOM 2114 C CA . PRO B 1 95 ? -13.349 -11.739 100.639 1.00 7.34 95 PRO B CA 1
ATOM 2115 C C . PRO B 1 95 ? -14.177 -11.510 101.917 1.00 7.42 95 PRO B C 1
ATOM 2116 O O . PRO B 1 95 ? -13.648 -11.759 102.997 1.00 7.92 95 PRO B O 1
ATOM 2120 N N . ALA B 1 96 ? -15.452 -11.126 101.799 1.00 7.27 96 ALA B N 1
ATOM 2121 C CA . ALA B 1 96 ? -16.257 -10.831 102.992 1.00 8.26 96 ALA B CA 1
ATOM 2122 C C . ALA B 1 96 ? -16.390 -12.040 103.896 1.00 9.19 96 ALA B C 1
ATOM 2123 O O . ALA B 1 96 ? -16.446 -11.877 105.120 1.00 11.55 96 ALA B O 1
ATOM 2125 N N . ALA B 1 97 ? -16.438 -13.239 103.306 1.00 9.20 97 ALA B N 1
ATOM 2126 C CA . ALA B 1 97 ? -16.592 -14.509 104.042 1.00 9.33 97 ALA B CA 1
ATOM 2127 C C . ALA B 1 97 ? -15.310 -14.847 104.774 1.00 10.44 97 ALA B C 1
ATOM 2128 O O . ALA B 1 97 ? -15.334 -15.097 105.974 1.00 10.67 97 ALA B O 1
ATOM 2130 N N . LEU B 1 98 ? -14.186 -14.825 104.051 1.00 10.89 98 LEU B N 1
ATOM 2131 C CA . LEU B 1 98 ? -12.873 -15.119 104.632 1.00 10.97 98 LEU B CA 1
ATOM 2132 C C . LEU B 1 98 ? -12.466 -14.168 105.747 1.00 11.24 98 LEU B C 1
ATOM 2133 O O . LEU B 1 98 ? -11.738 -14.561 106.653 1.00 10.79 98 LEU B O 1
ATOM 2138 N N . LEU B 1 99 ? -12.942 -12.937 105.705 1.00 13.33 99 LEU B N 1
ATOM 2139 C CA . LEU B 1 99 ? -12.677 -11.966 106.798 1.00 14.60 99 LEU B CA 1
ATOM 2140 C C . LEU B 1 99 ? -13.354 -12.335 108.095 1.00 14.61 99 LEU B C 1
ATOM 2141 O O . LEU B 1 99 ? -12.934 -11.896 109.140 1.00 15.26 99 LEU B O 1
ATOM 2146 N N . LYS B 1 100 ? -14.374 -13.182 108.037 1.00 14.28 100 LYS B N 1
ATOM 2147 C CA . LYS B 1 100 ? -15.070 -13.629 109.226 1.00 14.41 100 LYS B CA 1
ATOM 2148 C C . LYS B 1 100 ? -14.514 -14.925 109.794 1.00 13.36 100 LYS B C 1
ATOM 2149 O O . LYS B 1 100 ? -14.993 -15.391 110.827 1.00 11.57 100 LYS B O 1
ATOM 2155 N N . VAL B 1 101 ? -13.541 -15.517 109.095 1.00 12.24 101 VAL B N 1
ATOM 2156 C CA . VAL B 1 101 ? -12.882 -16.725 109.544 1.00 12.56 101 VAL B CA 1
ATOM 2157 C C . VAL B 1 101 ? -11.662 -16.337 110.419 1.00 11.99 101 VAL B C 1
ATOM 2158 O O . VAL B 1 101 ? -10.943 -15.375 110.111 1.00 10.77 101 VAL B O 1
ATOM 2162 N N . SER B 1 102 ? -11.471 -17.054 111.529 1.00 12.22 102 SER B N 1
ATOM 2163 C CA . SER B 1 102 ? -10.382 -16.739 112.452 1.00 13.06 102 SER B CA 1
ATOM 2164 C C . SER B 1 102 ? -9.032 -17.190 111.879 1.00 13.03 102 SER B C 1
ATOM 2165 O O . SER B 1 102 ? -8.984 -18.104 111.064 1.00 11.82 102 SER B O 1
ATOM 2168 N N . GLY B 1 103 ? -7.950 -16.588 112.370 1.00 13.33 103 GLY B N 1
ATOM 2169 C CA . GLY B 1 103 ? -6.603 -16.996 112.000 1.00 13.73 103 GLY B CA 1
ATOM 2170 C C . GLY B 1 103 ? -6.394 -18.465 112.333 1.00 13.48 103 GLY B C 1
ATOM 2171 O O . GLY B 1 103 ? -5.848 -19.221 111.566 1.00 13.43 103 GLY B O 1
ATOM 2172 N N . ASP B 1 104 ? -6.890 -18.862 113.490 1.00 14.96 104 ASP B N 1
ATOM 2173 C CA . ASP B 1 104 ? -6.886 -20.271 113.913 1.00 15.18 104 ASP B CA 1
ATOM 2174 C C . ASP B 1 104 ? -7.587 -21.260 112.995 1.00 14.56 104 ASP B C 1
ATOM 2175 O O . ASP B 1 104 ? -7.101 -22.355 112.801 1.00 14.06 104 ASP B O 1
ATOM 2180 N N . ASP B 1 105 ? -8.753 -20.891 112.477 1.00 13.48 105 ASP B N 1
ATOM 2181 C CA . ASP B 1 105 ? -9.453 -21.723 111.488 1.00 13.40 105 ASP B CA 1
ATOM 2182 C C . ASP B 1 105 ? -8.735 -21.738 110.127 1.00 12.12 105 ASP B C 1
ATOM 2183 O O . ASP B 1 105 ? -8.649 -22.800 109.466 1.00 11.04 105 ASP B O 1
ATOM 2188 N N . LEU B 1 106 ? -8.180 -20.599 109.700 1.00 11.22 106 LEU B N 1
ATOM 2189 C CA . LEU B 1 106 ? -7.350 -20.602 108.499 1.00 11.81 106 LEU B CA 1
ATOM 2190 C C . LEU B 1 106 ? -6.111 -21.458 108.713 1.00 12.08 106 LEU B C 1
ATOM 2191 O O . LEU B 1 106 ? -5.749 -22.275 107.887 1.00 12.16 106 LEU B O 1
ATOM 2196 N N . ARG B 1 107 ? -5.447 -21.275 109.843 1.00 13.10 107 ARG B N 1
ATOM 2197 C CA . ARG B 1 107 ? -4.346 -22.177 110.212 1.00 12.89 107 ARG B CA 1
ATOM 2198 C C . ARG B 1 107 ? -4.776 -23.660 110.185 1.00 12.69 107 ARG B C 1
ATOM 2199 O O . ARG B 1 107 ? -4.069 -24.525 109.689 1.00 10.83 107 ARG B O 1
ATOM 2207 N N . GLY B 1 108 ? -5.967 -23.935 110.700 1.00 12.40 108 GLY B N 1
ATOM 2208 C CA . GLY B 1 108 ? -6.506 -25.295 110.763 1.00 13.27 108 GLY B CA 1
ATOM 2209 C C . GLY B 1 108 ? -6.764 -26.019 109.458 1.00 12.85 108 GLY B C 1
ATOM 2210 O O . GLY B 1 108 ? -6.849 -27.244 109.437 1.00 14.31 108 GLY B O 1
ATOM 2211 N N . VAL B 1 109 ? -6.857 -25.309 108.346 1.00 12.74 109 VAL B N 1
ATOM 2212 C CA . VAL B 1 109 ? -7.034 -26.014 107.059 1.00 12.23 109 VAL B CA 1
ATOM 2213 C C . VAL B 1 109 ? -5.678 -26.463 106.566 1.00 12.04 109 VAL B C 1
ATOM 2214 O O . VAL B 1 109 ? -5.589 -27.240 105.629 1.00 12.23 109 VAL B O 1
ATOM 2218 N N . GLY B 1 110 ? -4.629 -25.979 107.226 1.00 12.30 110 GLY B N 1
ATOM 2219 C CA . GLY B 1 110 ? -3.267 -26.462 107.004 1.00 11.53 110 GLY B CA 1
ATOM 2220 C C . GLY B 1 110 ? -2.291 -25.403 106.521 1.00 11.15 110 GLY B C 1
ATOM 2221 O O . GLY B 1 110 ? -1.185 -25.739 106.156 1.00 10.77 110 GLY B O 1
ATOM 2222 N N . LEU B 1 111 ? -2.701 -24.135 106.502 1.00 10.51 111 LEU B N 1
ATOM 2223 C CA . LEU B 1 111 ? -1.872 -23.042 105.959 1.00 9.09 111 LEU B CA 1
ATOM 2224 C C . LEU B 1 111 ? -0.802 -22.623 106.943 1.00 9.28 111 LEU B C 1
ATOM 2225 O O . LEU B 1 111 ? -1.058 -22.555 108.151 1.00 10.03 111 LEU B O 1
ATOM 2230 N N . SER B 1 112 ? 0.385 -22.312 106.425 1.00 8.10 112 SER B N 1
ATOM 2231 C CA . SER B 1 112 ? 1.441 -21.715 107.225 1.00 7.60 112 SER B CA 1
ATOM 2232 C C . SER B 1 112 ? 0.946 -20.379 107.734 1.00 8.17 112 SER B C 1
ATOM 2233 O O . SER B 1 112 ? -0.006 -19.827 107.190 1.00 7.81 112 SER B O 1
ATOM 2236 N N . TRP B 1 113 ? 1.570 -19.848 108.779 1.00 8.16 113 TRP B N 1
ATOM 2237 C CA . TRP B 1 113 ? 1.192 -18.498 109.249 1.00 7.63 113 TRP B CA 1
ATOM 2238 C C . TRP B 1 113 ? 1.447 -17.429 108.192 1.00 6.35 113 TRP B C 1
ATOM 2239 O O . TRP B 1 113 ? 0.689 -16.496 108.064 1.00 7.05 113 TRP B O 1
ATOM 2250 N N . ALA B 1 114 ? 2.531 -17.550 107.446 1.00 6.49 114 ALA B N 1
ATOM 2251 C CA . ALA B 1 114 ? 2.799 -16.635 106.338 1.00 6.29 114 ALA B CA 1
ATOM 2252 C C . ALA B 1 114 ? 1.616 -16.630 105.319 1.00 6.67 114 ALA B C 1
ATOM 2253 O O . ALA B 1 114 ? 1.149 -15.569 104.888 1.00 6.58 114 ALA B O 1
ATOM 2255 N N . LYS B 1 115 ? 1.131 -17.805 104.941 1.00 6.10 115 LYS B N 1
ATOM 2256 C CA . LYS B 1 115 ? -0.038 -17.893 104.051 1.00 6.03 115 LYS B CA 1
ATOM 2257 C C . LYS B 1 115 ? -1.319 -17.356 104.691 1.00 5.83 115 LYS B C 1
ATOM 2258 O O . LYS B 1 115 ? -2.105 -16.664 104.053 1.00 5.21 115 LYS B O 1
ATOM 2264 N N . VAL B 1 116 ? -1.572 -17.713 105.949 1.00 5.50 116 VAL B N 1
ATOM 2265 C CA . VAL B 1 116 ? -2.673 -17.096 106.655 1.00 5.59 116 VAL B CA 1
ATOM 2266 C C . VAL B 1 116 ? -2.633 -15.545 106.557 1.00 5.58 116 VAL B C 1
ATOM 2267 O O . VAL B 1 116 ? -3.631 -14.888 106.274 1.00 6.22 116 VAL B O 1
ATOM 2271 N N . ARG B 1 117 ? -1.477 -14.962 106.814 1.00 6.26 117 ARG B N 1
ATOM 2272 C CA A ARG B 1 117 ? -1.332 -13.510 106.813 0.60 6.40 117 ARG B CA 1
ATOM 2273 C CA B ARG B 1 117 ? -1.366 -13.504 106.817 0.40 6.32 117 ARG B CA 1
ATOM 2274 C C . ARG B 1 117 ? -1.678 -12.966 105.429 1.00 5.84 117 ARG B C 1
ATOM 2275 O O . ARG B 1 117 ? -2.422 -12.010 105.287 1.00 5.72 117 ARG B O 1
ATOM 2290 N N . THR B 1 118 ? -1.130 -13.602 104.416 1.00 6.02 118 THR B N 1
ATOM 2291 C CA . THR B 1 118 ? -1.344 -13.184 103.044 1.00 5.97 118 THR B CA 1
ATOM 2292 C C . THR B 1 118 ? -2.828 -13.302 102.612 1.00 5.42 118 THR B C 1
ATOM 2293 O O . THR B 1 118 ? -3.388 -12.372 102.027 1.00 4.63 118 THR B O 1
ATOM 2297 N N . VAL B 1 119 ? -3.461 -14.418 102.942 1.00 5.28 119 VAL B N 1
ATOM 2298 C CA . VAL B 1 119 ? -4.876 -14.625 102.635 1.00 4.90 119 VAL B CA 1
ATOM 2299 C C . VAL B 1 119 ? -5.771 -13.602 103.399 1.00 4.66 119 VAL B C 1
ATOM 2300 O O . VAL B 1 119 ? -6.604 -12.918 102.802 1.00 4.57 119 VAL B O 1
ATOM 2304 N N . GLN B 1 120 ? -5.547 -13.436 104.685 1.00 5.28 120 GLN B N 1
ATOM 2305 C CA . GLN B 1 120 ? -6.228 -12.353 105.435 1.00 6.11 120 GLN B CA 1
ATOM 2306 C C . GLN B 1 120 ? -6.036 -10.949 104.849 1.00 5.76 120 GLN B C 1
ATOM 2307 O O . GLN B 1 120 ? -6.975 -10.165 104.748 1.00 4.68 120 GLN B O 1
ATOM 2313 N N . ALA B 1 121 ? -4.797 -10.620 104.533 1.00 5.63 121 ALA B N 1
ATOM 2314 C CA . ALA B 1 121 ? -4.471 -9.316 103.961 1.00 5.99 121 ALA B CA 1
ATOM 2315 C C . ALA B 1 121 ? -5.191 -9.078 102.606 1.00 5.83 121 ALA B C 1
ATOM 2316 O O . ALA B 1 121 ? -5.728 -7.985 102.344 1.00 5.14 121 ALA B O 1
ATOM 2318 N N . ALA B 1 122 ? -5.202 -10.101 101.755 1.00 5.88 122 ALA B N 1
ATOM 2319 C CA . ALA B 1 122 ? -5.857 -10.030 100.436 1.00 6.69 122 ALA B CA 1
ATOM 2320 C C . ALA B 1 122 ? -7.359 -9.837 100.588 1.00 6.67 122 ALA B C 1
ATOM 2321 O O . ALA B 1 122 ? -7.961 -9.014 99.868 1.00 6.97 122 ALA B O 1
ATOM 2323 N N . ALA B 1 123 ? -7.959 -10.630 101.489 1.00 7.04 123 ALA B N 1
ATOM 2324 C CA . ALA B 1 123 ? -9.399 -10.575 101.791 1.00 7.56 123 ALA B CA 1
ATOM 2325 C C . ALA B 1 123 ? -9.722 -9.169 102.329 1.00 8.03 123 ALA B C 1
ATOM 2326 O O . ALA B 1 123 ? -10.622 -8.522 101.838 1.00 5.96 123 ALA B O 1
ATOM 2328 N N . ALA B 1 124 ? -8.889 -8.668 103.255 1.00 8.64 124 ALA B N 1
ATOM 2329 C CA . ALA B 1 124 ? -9.103 -7.334 103.838 1.00 9.24 124 ALA B CA 1
ATOM 2330 C C . ALA B 1 124 ? -8.979 -6.226 102.816 1.00 9.72 124 ALA B C 1
ATOM 2331 O O . ALA B 1 124 ? -9.782 -5.270 102.819 1.00 8.98 124 ALA B O 1
ATOM 2333 N N . ALA B 1 125 ? -8.023 -6.379 101.907 1.00 10.40 125 ALA B N 1
ATOM 2334 C CA . ALA B 1 125 ? -7.781 -5.394 100.849 1.00 11.02 125 ALA B CA 1
ATOM 2335 C C . ALA B 1 125 ? -8.953 -5.318 99.868 1.00 11.99 125 ALA B C 1
ATOM 2336 O O . ALA B 1 125 ? -9.258 -4.234 99.346 1.00 12.26 125 ALA B O 1
ATOM 2338 N N . ALA B 1 126 ? -9.597 -6.466 99.618 1.00 12.12 126 ALA B N 1
ATOM 2339 C CA . ALA B 1 126 ? -10.731 -6.560 98.719 1.00 12.44 126 ALA B CA 1
ATOM 2340 C C . ALA B 1 126 ? -11.902 -5.856 99.379 1.00 12.68 126 ALA B C 1
ATOM 2341 O O . ALA B 1 126 ? -12.567 -5.024 98.759 1.00 12.84 126 ALA B O 1
ATOM 2343 N N . VAL B 1 127 ? -12.132 -6.168 100.643 1.00 13.08 127 VAL B N 1
ATOM 2344 C CA . VAL B 1 127 ? -13.258 -5.621 101.401 1.00 14.16 127 VAL B CA 1
ATOM 2345 C C . VAL B 1 127 ? -13.121 -4.101 101.625 1.00 15.27 127 VAL B C 1
ATOM 2346 O O . VAL B 1 127 ? -14.113 -3.387 101.535 1.00 14.90 127 VAL B O 1
ATOM 2350 N N . SER B 1 128 ? -11.904 -3.623 101.890 1.00 15.72 128 SER B N 1
ATOM 2351 C CA . SER B 1 128 ? -11.670 -2.214 102.202 1.00 17.68 128 SER B CA 1
ATOM 2352 C C . SER B 1 128 ? -11.498 -1.318 100.984 1.00 19.14 128 SER B C 1
ATOM 2353 O O . SER B 1 128 ? -11.262 -0.116 101.141 1.00 21.17 128 SER B O 1
ATOM 2356 N N . GLY B 1 129 ? -11.580 -1.891 99.792 1.00 20.79 129 GLY B N 1
ATOM 2357 C CA . GLY B 1 129 ? -11.328 -1.188 98.559 1.00 22.05 129 GLY B CA 1
ATOM 2358 C C . GLY B 1 129 ? -9.866 -0.935 98.230 1.00 23.86 129 GLY B C 1
ATOM 2359 O O . GLY B 1 129 ? -9.592 -0.260 97.235 1.00 24.99 129 GLY B O 1
ATOM 2360 N N . GLN B 1 130 ? -8.927 -1.431 99.046 1.00 25.22 130 GLN B N 1
ATOM 2361 C CA . GLN B 1 130 ? -7.465 -1.295 98.757 1.00 25.85 130 GLN B CA 1
ATOM 2362 C C . GLN B 1 130 ? -7.127 -1.836 97.397 1.00 25.29 130 GLN B C 1
ATOM 2363 O O . GLN B 1 130 ? -6.462 -1.189 96.600 1.00 26.28 130 GLN B O 1
ATOM 2369 N N . ILE B 1 131 ? -7.575 -3.046 97.130 1.00 24.51 131 ILE B N 1
ATOM 2370 C CA . ILE B 1 131 ? -7.397 -3.631 95.832 1.00 23.87 131 ILE B CA 1
ATOM 2371 C C . ILE B 1 131 ? -8.753 -3.984 95.297 1.00 24.71 131 ILE B C 1
ATOM 2372 O O . ILE B 1 131 ? -9.505 -4.778 95.902 1.00 24.20 131 ILE B O 1
ATOM 2377 N N . ASP B 1 132 ? -9.042 -3.427 94.133 1.00 25.41 132 ASP B N 1
ATOM 2378 C CA . ASP B 1 132 ? -10.226 -3.763 93.384 1.00 25.77 132 ASP B CA 1
ATOM 2379 C C . ASP B 1 132 ? -9.961 -5.016 92.549 1.00 25.87 132 ASP B C 1
ATOM 2380 O O . ASP B 1 132 ? -9.703 -4.924 91.349 1.00 26.31 132 ASP B O 1
ATOM 2385 N N . PHE B 1 133 ? -10.074 -6.199 93.158 1.00 25.90 133 PHE B N 1
ATOM 2386 C CA . PHE B 1 133 ? -9.789 -7.461 92.426 1.00 25.75 133 PHE B CA 1
ATOM 2387 C C . PHE B 1 133 ? -10.656 -7.619 91.191 1.00 26.46 133 PHE B C 1
ATOM 2388 O O . PHE B 1 133 ? -10.189 -8.170 90.187 1.00 26.97 133 PHE B O 1
ATOM 2396 N N . ALA B 1 134 ? -11.908 -7.155 91.265 1.00 27.03 134 ALA B N 1
ATOM 2397 C CA . ALA B 1 134 ? -12.872 -7.373 90.191 1.00 27.13 134 ALA B CA 1
ATOM 2398 C C . ALA B 1 134 ? -12.547 -6.515 88.947 1.00 27.51 134 ALA B C 1
ATOM 2399 O O . ALA B 1 134 ? -12.966 -6.858 87.852 1.00 28.09 134 ALA B O 1
ATOM 2401 N N . HIS B 1 135 ? -11.784 -5.433 89.122 1.00 27.36 135 HIS B N 1
ATOM 2402 C CA . HIS B 1 135 ? -11.426 -4.525 88.010 1.00 27.38 135 HIS B CA 1
ATOM 2403 C C . HIS B 1 135 ? -9.954 -4.639 87.555 1.00 27.32 135 HIS B C 1
ATOM 2404 O O . HIS B 1 135 ? -9.477 -3.804 86.779 1.00 28.31 135 HIS B O 1
ATOM 2406 N N . LEU B 1 136 ? -9.230 -5.651 88.043 1.00 26.89 136 LEU B N 1
ATOM 2407 C CA . LEU B 1 136 ? -7.797 -5.826 87.706 1.00 25.97 136 LEU B CA 1
ATOM 2408 C C . LEU B 1 136 ? -7.614 -6.084 86.212 1.00 25.76 136 LEU B C 1
ATOM 2409 O O . LEU B 1 136 ? -6.782 -5.437 85.557 1.00 26.01 136 LEU B O 1
ATOM 2414 N N . SER B 1 137 ? -8.433 -6.974 85.661 1.00 25.30 137 SER B N 1
ATOM 2415 C CA . SER B 1 137 ? -8.338 -7.329 84.236 1.00 24.52 137 SER B CA 1
ATOM 2416 C C . SER B 1 137 ? -8.312 -6.102 83.315 1.00 23.54 137 SER B C 1
ATOM 2417 O O . SER B 1 137 ? -7.741 -6.181 82.231 1.00 24.51 137 SER B O 1
ATOM 2420 N N . GLY B 1 138 ? -8.891 -4.971 83.739 1.00 21.92 138 GLY B N 1
ATOM 2421 C CA . GLY B 1 138 ? -8.805 -3.705 82.969 1.00 20.08 138 GLY B CA 1
ATOM 2422 C C . GLY B 1 138 ? -7.615 -2.781 83.246 1.00 19.15 138 GLY B C 1
ATOM 2423 O O . GLY B 1 138 ? -7.512 -1.703 82.653 1.00 18.60 138 GLY B O 1
ATOM 2424 N N . GLN B 1 139 ? -6.700 -3.184 84.140 1.00 17.49 139 GLN B N 1
ATOM 2425 C CA . GLN B 1 139 ? -5.567 -2.347 84.553 0.50 15.65 139 GLN B CA 1
ATOM 2426 C C . GLN B 1 139 ? -4.276 -2.779 83.869 1.00 14.56 139 GLN B C 1
ATOM 2427 O O . GLN B 1 139 ? -4.053 -3.986 83.665 1.00 13.34 139 GLN B O 1
ATOM 2433 N N . PRO B 1 140 ? -3.401 -1.812 83.516 1.00 13.67 140 PRO B N 1
ATOM 2434 C CA . PRO B 1 140 ? -2.100 -2.162 82.964 1.00 13.08 140 PRO B CA 1
ATOM 2435 C C . PRO B 1 140 ? -1.286 -3.074 83.883 1.00 12.31 140 PRO B C 1
ATOM 2436 O O . PRO B 1 140 ? -1.388 -2.964 85.086 1.00 12.00 140 PRO B O 1
ATOM 2440 N N . ASP B 1 141 ? -0.449 -3.916 83.293 1.00 11.34 141 ASP B N 1
ATOM 2441 C CA . ASP B 1 141 ? 0.323 -4.920 84.020 1.00 11.63 141 ASP B CA 1
ATOM 2442 C C . ASP B 1 141 ? 1.000 -4.366 85.270 1.00 10.78 141 ASP B C 1
ATOM 2443 O O . ASP B 1 141 ? 0.898 -4.945 86.358 1.00 9.42 141 ASP B O 1
ATOM 2448 N N . GLU B 1 142 ? 1.714 -3.247 85.107 1.00 10.77 142 GLU B N 1
ATOM 2449 C CA . GLU B 1 142 ? 2.501 -2.707 86.219 1.00 10.55 142 GLU B CA 1
ATOM 2450 C C . GLU B 1 142 ? 1.685 -2.147 87.346 1.00 10.30 142 GLU B C 1
ATOM 2451 O O . GLU B 1 142 ? 2.132 -2.150 88.492 1.00 9.08 142 GLU B O 1
ATOM 2457 N N . LEU B 1 143 ? 0.474 -1.688 87.036 1.00 9.84 143 LEU B N 1
ATOM 2458 C CA . LEU B 1 143 ? -0.399 -1.217 88.077 1.00 10.50 143 LEU B CA 1
ATOM 2459 C C . LEU B 1 143 ? -0.959 -2.397 88.857 1.00 9.77 143 LEU B C 1
ATOM 2460 O O . LEU B 1 143 ? -1.065 -2.323 90.069 1.00 10.15 143 LEU B O 1
ATOM 2465 N N . VAL B 1 144 ? -1.343 -3.471 88.158 1.00 8.77 144 VAL B N 1
ATOM 2466 C CA . VAL B 1 144 ? -1.764 -4.708 88.847 1.00 8.84 144 VAL B CA 1
ATOM 2467 C C . VAL B 1 144 ? -0.644 -5.226 89.757 1.00 7.27 144 VAL B C 1
ATOM 2468 O O . VAL B 1 144 ? -0.858 -5.510 90.941 1.00 6.90 144 VAL B O 1
ATOM 2472 N N . ILE B 1 145 ? 0.565 -5.304 89.226 1.00 7.76 145 ILE B N 1
ATOM 2473 C CA . ILE B 1 145 ? 1.731 -5.744 90.029 1.00 7.72 145 ILE B CA 1
ATOM 2474 C C . ILE B 1 145 ? 1.927 -4.862 91.297 1.00 7.95 145 ILE B C 1
ATOM 2475 O O . ILE B 1 145 ? 2.074 -5.381 92.398 1.00 9.97 145 ILE B O 1
ATOM 2480 N N . ALA B 1 146 ? 1.954 -3.550 91.119 1.00 7.58 146 ALA B N 1
ATOM 2481 C CA . ALA B 1 146 ? 2.126 -2.580 92.210 1.00 8.39 146 ALA B CA 1
ATOM 2482 C C . ALA B 1 146 ? 1.096 -2.833 93.339 1.00 9.07 146 ALA B C 1
ATOM 2483 O O . ALA B 1 146 ? 1.446 -2.833 94.509 1.00 9.94 146 ALA B O 1
ATOM 2485 N N . GLU B 1 147 ? -0.151 -3.097 92.970 1.00 9.34 147 GLU B N 1
ATOM 2486 C CA . GLU B 1 147 ? -1.188 -3.326 93.950 1.00 10.38 147 GLU B CA 1
ATOM 2487 C C . GLU B 1 147 ? -0.993 -4.628 94.716 1.00 9.48 147 GLU B C 1
ATOM 2488 O O . GLU B 1 147 ? -1.101 -4.644 95.928 1.00 10.48 147 GLU B O 1
ATOM 2494 N N . LEU B 1 148 ? -0.727 -5.718 94.011 1.00 8.96 148 LEU B N 1
ATOM 2495 C CA . LEU B 1 148 ? -0.520 -7.020 94.638 1.00 8.78 148 LEU B CA 1
ATOM 2496 C C . LEU B 1 148 ? 0.762 -7.112 95.511 1.00 8.76 148 LEU B C 1
ATOM 2497 O O . LEU B 1 148 ? 0.769 -7.743 96.577 1.00 8.40 148 LEU B O 1
ATOM 2502 N N . VAL B 1 149 ? 1.849 -6.505 95.038 1.00 7.91 149 VAL B N 1
ATOM 2503 C CA . VAL B 1 149 ? 3.136 -6.435 95.791 1.00 8.38 149 VAL B CA 1
ATOM 2504 C C . VAL B 1 149 ? 2.975 -5.820 97.184 1.00 7.99 149 VAL B C 1
ATOM 2505 O O . VAL B 1 149 ? 3.640 -6.203 98.111 1.00 8.95 149 VAL B O 1
ATOM 2509 N N . GLN B 1 150 ? 2.048 -4.895 97.345 1.00 9.12 150 GLN B N 1
ATOM 2510 C CA . GLN B 1 150 ? 1.797 -4.362 98.669 1.00 8.89 150 GLN B CA 1
ATOM 2511 C C . GLN B 1 150 ? 1.298 -5.365 99.672 1.00 8.08 150 GLN B C 1
ATOM 2512 O O . GLN B 1 150 ? 1.366 -5.090 100.859 1.00 8.21 150 GLN B O 1
ATOM 2518 N N . LEU B 1 151 ? 0.828 -6.538 99.224 1.00 7.28 151 LEU B N 1
ATOM 2519 C CA . LEU B 1 151 ? 0.399 -7.568 100.158 1.00 7.24 151 LEU B CA 1
ATOM 2520 C C . LEU B 1 151 ? 1.594 -8.304 100.694 1.00 6.73 151 LEU B C 1
ATOM 2521 O O . LEU B 1 151 ? 2.537 -8.601 99.924 1.00 7.85 151 LEU B O 1
ATOM 2526 N N . PRO B 1 152 ? 1.543 -8.661 101.994 1.00 6.75 152 PRO B N 1
ATOM 2527 C CA . PRO B 1 152 ? 2.593 -9.441 102.620 1.00 6.59 152 PRO B CA 1
ATOM 2528 C C . PRO B 1 152 ? 2.725 -10.787 101.932 1.00 6.80 152 PRO B C 1
ATOM 2529 O O . PRO B 1 152 ? 1.702 -11.421 101.656 1.00 7.21 152 PRO B O 1
ATOM 2533 N N . GLY B 1 153 ? 3.951 -11.210 101.637 1.00 6.96 153 GLY B N 1
ATOM 2534 C CA . GLY B 1 153 ? 4.188 -12.529 101.046 1.00 7.36 153 GLY B CA 1
ATOM 2535 C C . GLY B 1 153 ? 3.975 -12.634 99.531 1.00 8.57 153 GLY B C 1
ATOM 2536 O O . GLY B 1 153 ? 4.229 -13.684 98.935 1.00 9.02 153 GLY B O 1
ATOM 2537 N N . ILE B 1 154 ? 3.509 -11.549 98.920 1.00 7.87 154 ILE B N 1
ATOM 2538 C CA . ILE B 1 154 ? 3.321 -11.473 97.510 1.00 8.19 154 ILE B CA 1
ATOM 2539 C C . ILE B 1 154 ? 4.296 -10.417 97.039 1.00 8.52 154 ILE B C 1
ATOM 2540 O O . ILE B 1 154 ? 4.164 -9.241 97.375 1.00 7.81 154 ILE B O 1
ATOM 2545 N N . GLY B 1 155 ? 5.283 -10.882 96.271 1.00 8.23 155 GLY B N 1
ATOM 2546 C CA . GLY B 1 155 ? 6.250 -10.016 95.612 1.00 7.72 155 GLY B CA 1
ATOM 2547 C C . GLY B 1 155 ? 5.982 -9.898 94.135 1.00 7.17 155 GLY B C 1
ATOM 2548 O O . GLY B 1 155 ? 4.905 -10.312 93.643 1.00 5.93 155 GLY B O 1
ATOM 2549 N N . ARG B 1 156 ? 6.977 -9.352 93.418 1.00 6.92 156 ARG B N 1
ATOM 2550 C CA . ARG B 1 156 ? 6.839 -9.093 91.982 1.00 6.88 156 ARG B CA 1
ATOM 2551 C C . ARG B 1 156 ? 6.605 -10.381 91.208 1.00 6.24 156 ARG B C 1
ATOM 2552 O O . ARG B 1 156 ? 5.740 -10.422 90.320 1.00 5.42 156 ARG B O 1
ATOM 2560 N N . TRP B 1 157 ? 7.422 -11.376 91.493 1.00 6.17 157 TRP B N 1
ATOM 2561 C CA . TRP B 1 157 ? 7.386 -12.673 90.812 1.00 6.56 157 TRP B CA 1
ATOM 2562 C C . TRP B 1 157 ? 6.002 -13.315 90.929 1.00 5.78 157 TRP B C 1
ATOM 2563 O O . TRP B 1 157 ? 5.375 -13.668 89.930 1.00 4.72 157 T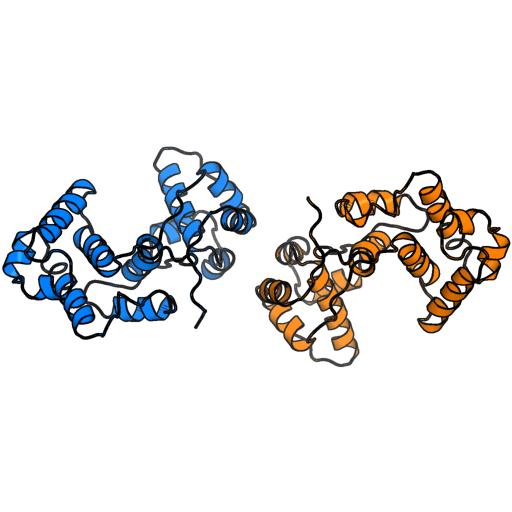RP B O 1
ATOM 2574 N N . THR B 1 158 ? 5.492 -13.418 92.161 1.00 6.42 158 THR B N 1
ATOM 2575 C CA . THR B 1 158 ? 4.130 -13.902 92.371 1.00 6.18 158 THR B CA 1
ATOM 2576 C C . THR B 1 158 ? 3.092 -13.116 91.584 1.00 5.51 158 THR B C 1
ATOM 2577 O O . THR B 1 158 ? 2.204 -13.706 91.006 1.00 4.10 158 THR B O 1
ATOM 2581 N N . ALA B 1 159 ? 3.218 -11.791 91.556 1.00 6.25 159 ALA B N 1
ATOM 2582 C CA . ALA B 1 159 ? 2.282 -10.920 90.828 1.00 5.77 159 ALA B CA 1
ATOM 2583 C C . ALA B 1 159 ? 2.389 -11.129 89.343 1.00 6.09 159 ALA B C 1
ATOM 2584 O O . ALA B 1 159 ? 1.381 -11.108 88.651 1.00 6.99 159 ALA B O 1
ATOM 2586 N N . GLU B 1 160 ? 3.600 -11.371 88.850 1.00 6.09 160 GLU B N 1
ATOM 2587 C CA . GLU B 1 160 ? 3.832 -11.560 87.416 1.00 6.29 160 GLU B CA 1
ATOM 2588 C C . GLU B 1 160 ? 3.262 -12.939 86.961 1.00 6.31 160 GLU B C 1
ATOM 2589 O O . GLU B 1 160 ? 2.612 -13.059 85.948 1.00 5.89 160 GLU B O 1
ATOM 2595 N N . MET B 1 161 ? 3.475 -13.951 87.780 1.00 7.63 161 MET B N 1
ATOM 2596 C CA . MET B 1 161 ? 2.944 -15.279 87.527 1.00 7.40 161 MET B CA 1
ATOM 2597 C C . MET B 1 161 ? 1.409 -15.242 87.480 1.00 7.06 161 MET B C 1
ATOM 2598 O O . MET B 1 161 ? 0.764 -15.989 86.741 1.00 6.97 161 MET B O 1
ATOM 2603 N N . PHE B 1 162 ? 0.838 -14.419 88.341 1.00 8.00 162 PHE B N 1
ATOM 2604 C CA . PHE B 1 162 ? -0.600 -14.179 88.389 1.00 7.62 162 PHE B CA 1
ATOM 2605 C C . PHE B 1 162 ? -1.133 -13.493 87.107 1.00 7.58 162 PHE B C 1
ATOM 2606 O O . PHE B 1 162 ? -2.140 -13.936 86.514 1.00 8.47 162 PHE B O 1
ATOM 2614 N N . LEU B 1 163 ? -0.478 -12.412 86.677 1.00 6.82 163 LEU B N 1
ATOM 2615 C CA . LEU B 1 163 ? -0.781 -11.793 85.391 1.00 6.57 163 LEU B CA 1
ATOM 2616 C C . LEU B 1 163 ? -0.760 -12.793 84.236 1.00 5.79 163 LEU B C 1
ATOM 2617 O O . LEU B 1 163 ? -1.652 -12.811 83.401 1.00 4.39 163 LEU B O 1
ATOM 2622 N N . LEU B 1 164 ? 0.270 -13.634 84.210 1.00 5.91 164 LEU B N 1
ATOM 2623 C CA . LEU B 1 164 ? 0.531 -14.511 83.091 1.00 5.57 164 LEU B CA 1
ATOM 2624 C C . LEU B 1 164 ? -0.458 -15.680 83.118 1.00 5.99 164 LEU B C 1
ATOM 2625 O O . LEU B 1 164 ? -1.167 -15.935 82.124 1.00 6.19 164 LEU B O 1
ATOM 2630 N N . PHE B 1 165 ? -0.534 -16.358 84.255 1.00 6.66 165 PHE B N 1
ATOM 2631 C CA . PHE B 1 165 ? -1.325 -17.554 84.385 1.00 7.14 165 PHE B CA 1
ATOM 2632 C C . PHE B 1 165 ? -2.774 -17.401 84.743 1.00 8.55 165 PHE B C 1
ATOM 2633 O O . PHE B 1 165 ? -3.582 -18.212 84.275 1.00 9.20 165 PHE B O 1
ATOM 2641 N N . ALA B 1 166 ? -3.113 -16.420 85.577 1.00 7.99 166 ALA B N 1
ATOM 2642 C CA . ALA B 1 166 ? -4.498 -16.217 86.057 1.00 7.96 166 ALA B CA 1
ATOM 2643 C C . ALA B 1 166 ? -5.265 -15.275 85.147 1.00 8.33 166 ALA B C 1
ATOM 2644 O O . ALA B 1 166 ? -6.419 -15.526 84.802 1.00 8.17 166 ALA B O 1
ATOM 2646 N N . LEU B 1 167 ? -4.604 -14.178 84.769 1.00 8.58 167 LEU B N 1
ATOM 2647 C CA . LEU B 1 167 ? -5.197 -13.173 83.941 1.00 8.05 167 LEU B CA 1
ATOM 2648 C C . LEU B 1 167 ? -4.897 -13.391 82.449 1.00 7.52 167 LEU B C 1
ATOM 2649 O O . LEU B 1 167 ? -5.418 -12.674 81.623 1.00 6.78 167 LEU B O 1
ATOM 2654 N N . ALA B 1 168 ? -4.076 -14.385 82.111 1.00 6.32 168 ALA B N 1
ATOM 2655 C CA . ALA B 1 168 ? -3.757 -14.690 80.721 1.00 6.74 168 ALA B CA 1
ATOM 2656 C C . ALA B 1 168 ? -3.239 -13.478 79.983 1.00 6.75 168 ALA B C 1
ATOM 2657 O O . ALA B 1 168 ? -3.458 -13.368 78.795 1.00 6.83 168 ALA B O 1
ATOM 2659 N N . ARG B 1 169 ? -2.522 -12.580 80.679 1.00 7.25 169 ARG B N 1
ATOM 2660 C CA . ARG B 1 169 ? -1.864 -11.462 80.024 1.00 7.35 169 ARG B CA 1
ATOM 2661 C C . ARG B 1 169 ? -0.778 -12.002 79.064 1.00 7.75 169 ARG B C 1
ATOM 2662 O O . ARG B 1 169 ? -0.009 -12.922 79.439 1.00 7.97 169 ARG B O 1
ATOM 2670 N N . PRO B 1 170 ? -0.747 -11.474 77.821 1.00 7.90 170 PRO B N 1
ATOM 2671 C CA . PRO B 1 170 ? 0.118 -11.966 76.752 1.00 7.25 170 PRO B CA 1
ATOM 2672 C C . PRO B 1 170 ? 1.564 -11.503 76.709 1.00 6.27 170 PRO B C 1
ATOM 2673 O O . PRO B 1 170 ? 2.344 -12.114 75.963 1.00 5.37 170 PRO B O 1
ATOM 2677 N N . ASP B 1 171 ? 1.966 -10.494 77.499 1.00 6.42 171 ASP B N 1
ATOM 2678 C CA . ASP B 1 171 ? 3.260 -9.851 77.304 1.00 6.17 171 ASP B CA 1
ATOM 2679 C C . ASP B 1 171 ? 4.079 -9.706 78.598 1.00 6.76 171 ASP B C 1
ATOM 2680 O O . ASP B 1 171 ? 4.680 -8.652 78.869 1.00 5.44 171 ASP B O 1
ATOM 2685 N N . VAL B 1 172 ? 4.113 -10.784 79.379 1.00 5.55 172 VAL B N 1
ATOM 2686 C CA . VAL B 1 172 ? 4.788 -10.794 80.651 1.00 6.11 172 VAL B CA 1
ATOM 2687 C C . VAL B 1 172 ? 6.074 -11.624 80.589 1.00 6.75 172 VAL B C 1
ATOM 2688 O O . VAL B 1 172 ? 6.015 -12.843 80.417 1.00 6.99 172 VAL B O 1
ATOM 2692 N N . PHE B 1 173 ? 7.224 -10.985 80.745 1.00 6.77 173 PHE B N 1
ATOM 2693 C CA . PHE B 1 173 ? 8.494 -11.722 80.983 1.00 6.39 173 PHE B CA 1
ATOM 2694 C C . PHE B 1 173 ? 8.951 -11.387 82.423 1.00 6.50 173 PHE B C 1
ATOM 2695 O O . PHE B 1 173 ? 9.255 -10.247 82.742 1.00 7.45 173 PHE B O 1
ATOM 2703 N N . SER B 1 174 ? 8.967 -12.395 83.275 1.00 6.71 174 SER B N 1
ATOM 2704 C CA . SER B 1 174 ? 9.375 -12.249 84.662 1.00 6.26 174 SER B CA 1
ATOM 2705 C C . SER B 1 174 ? 10.922 -12.365 84.802 1.00 7.20 174 SER B C 1
ATOM 2706 O O . SER B 1 174 ? 11.484 -13.456 84.836 1.00 7.19 174 SER B O 1
ATOM 2709 N N . SER B 1 175 ? 11.585 -11.223 84.963 1.00 7.76 175 SER B N 1
ATOM 2710 C CA . SER B 1 175 ? 13.039 -11.173 85.011 1.00 7.91 175 SER B CA 1
ATOM 2711 C C . SER B 1 175 ? 13.586 -11.752 86.297 1.00 8.31 175 SER B C 1
ATOM 2712 O O . SER B 1 175 ? 14.770 -12.067 86.369 1.00 8.55 175 SER B O 1
ATOM 2715 N N . GLY B 1 176 ? 12.723 -11.893 87.289 1.00 8.22 176 GLY B N 1
ATOM 2716 C CA . GLY B 1 176 ? 13.042 -12.550 88.563 1.00 8.99 176 GLY B CA 1
ATOM 2717 C C . GLY B 1 176 ? 12.843 -14.049 88.579 1.00 9.87 176 GLY B C 1
ATOM 2718 O O . GLY B 1 176 ? 13.135 -14.678 89.582 1.00 11.62 176 GLY B O 1
ATOM 2719 N N . ASP B 1 177 ? 12.277 -14.616 87.518 1.00 8.83 177 ASP B N 1
ATOM 2720 C CA . ASP B 1 177 ? 12.151 -16.068 87.396 1.00 8.94 177 ASP B CA 1
ATOM 2721 C C . ASP B 1 177 ? 13.507 -16.685 87.066 1.00 8.15 177 ASP B C 1
ATOM 2722 O O . ASP B 1 177 ? 14.060 -16.449 85.998 1.00 7.98 177 ASP B O 1
ATOM 2727 N N . LEU B 1 178 ? 14.042 -17.473 88.001 1.00 9.27 178 LEU B N 1
ATOM 2728 C CA . LEU B 1 178 ? 15.390 -18.066 87.799 1.00 10.12 178 LEU B CA 1
ATOM 2729 C C . LEU B 1 178 ? 15.452 -18.937 86.562 1.00 9.04 178 LEU B C 1
ATOM 2730 O O . LEU B 1 178 ? 16.435 -18.878 85.819 1.00 8.41 178 LEU B O 1
ATOM 2735 N N . ALA B 1 179 ? 14.412 -19.745 86.352 1.00 8.18 179 ALA B N 1
ATOM 2736 C CA . ALA B 1 179 ? 14.338 -20.643 85.210 1.00 8.71 179 ALA B CA 1
ATOM 2737 C C . ALA B 1 179 ? 14.332 -19.911 83.852 1.00 8.49 179 ALA B C 1
ATOM 2738 O O . ALA B 1 179 ? 15.042 -20.275 82.914 1.00 7.15 179 ALA B O 1
ATOM 2740 N N . LEU B 1 180 ? 13.522 -18.859 83.767 1.00 8.08 180 LEU B N 1
ATOM 2741 C CA . LEU B 1 180 ? 13.522 -18.017 82.605 1.00 7.59 180 LEU B CA 1
ATOM 2742 C C . LEU B 1 180 ? 14.882 -17.390 82.355 1.00 7.28 180 LEU B C 1
ATOM 2743 O O . LEU B 1 180 ? 15.361 -17.404 81.230 1.00 7.13 180 LEU B O 1
ATOM 2748 N N . ARG B 1 181 ? 15.479 -16.819 83.392 1.00 7.26 181 ARG B N 1
ATOM 2749 C CA . ARG B 1 181 ? 16.784 -16.206 83.252 1.00 8.14 181 ARG B CA 1
ATOM 2750 C C . ARG B 1 181 ? 17.895 -17.195 82.902 1.00 7.88 181 ARG B C 1
ATOM 2751 O O . ARG B 1 181 ? 18.794 -16.822 82.132 1.00 7.03 181 ARG B O 1
ATOM 2759 N N . GLN B 1 182 ? 17.824 -18.416 83.448 1.00 8.64 182 GLN B N 1
ATOM 2760 C CA . GLN B 1 182 ? 18.782 -19.513 83.124 1.00 9.95 182 GLN B CA 1
ATOM 2761 C C . GLN B 1 182 ? 18.673 -19.955 81.669 1.00 9.74 182 GLN B C 1
ATOM 2762 O O . GLN B 1 182 ? 19.688 -20.205 81.001 1.00 9.50 182 GLN B O 1
ATOM 2768 N N . GLY B 1 183 ? 17.441 -19.990 81.172 1.00 9.95 183 GLY B N 1
ATOM 2769 C CA . GLY B 1 183 ? 17.128 -20.396 79.797 1.00 9.69 183 GLY B CA 1
ATOM 2770 C C . GLY B 1 183 ? 17.589 -19.385 78.777 1.00 9.58 183 GLY B C 1
ATOM 2771 O O . GLY B 1 183 ? 18.121 -19.760 77.726 1.00 9.52 183 GLY B O 1
ATOM 2772 N N . VAL B 1 184 ? 17.397 -18.105 79.093 1.00 9.00 184 VAL B N 1
ATOM 2773 C CA . VAL B 1 184 ? 17.899 -17.021 78.253 1.00 9.42 184 VAL B CA 1
ATOM 2774 C C . VAL B 1 184 ? 19.422 -17.019 78.219 1.00 9.71 184 VAL B C 1
ATOM 2775 O O . VAL B 1 184 ? 19.993 -16.876 77.147 1.00 10.16 184 VAL B O 1
ATOM 2779 N N . GLU B 1 185 ? 20.083 -17.173 79.363 1.00 12.02 185 GLU B N 1
ATOM 2780 C CA . GLU B 1 185 ? 21.549 -17.269 79.391 1.00 12.79 185 GLU B CA 1
ATOM 2781 C C . GLU B 1 185 ? 22.042 -18.492 78.608 1.00 12.96 185 GLU B C 1
ATOM 2782 O O . GLU B 1 185 ? 22.973 -18.407 77.862 1.00 14.15 185 GLU B O 1
ATOM 2788 N N . ARG B 1 186 ? 21.402 -19.625 78.798 1.00 14.31 186 ARG B N 1
ATOM 2789 C CA . ARG B 1 186 ? 21.743 -20.861 78.096 1.00 14.11 186 ARG B CA 1
ATOM 2790 C C . ARG B 1 186 ? 21.584 -20.731 76.551 1.00 14.08 186 ARG B C 1
ATOM 2791 O O . ARG B 1 186 ? 22.464 -21.118 75.768 1.00 14.14 186 ARG B O 1
ATOM 2799 N N . LEU B 1 187 ? 20.457 -20.197 76.130 1.00 13.06 187 LEU B N 1
ATOM 2800 C CA . LEU B 1 187 ? 20.094 -20.148 74.713 1.00 13.09 187 LEU B CA 1
ATOM 2801 C C . LEU B 1 187 ? 20.649 -18.941 73.985 1.00 12.48 187 LEU B C 1
ATOM 2802 O O . LEU B 1 187 ? 20.875 -18.990 72.782 1.00 13.08 187 LEU B O 1
ATOM 2807 N N . TYR B 1 188 ? 20.914 -17.864 74.716 1.00 12.16 188 TYR B N 1
ATOM 2808 C CA . TYR B 1 188 ? 21.470 -16.640 74.171 1.00 12.75 188 TYR B CA 1
ATOM 2809 C C . TYR B 1 188 ? 22.694 -16.184 74.965 1.00 13.66 188 TYR B C 1
ATOM 2810 O O . TYR B 1 188 ? 22.723 -15.089 75.494 1.00 13.73 188 TYR B O 1
ATOM 2819 N N . PRO B 1 189 ? 23.737 -17.021 75.022 1.00 15.55 189 PRO B N 1
ATOM 2820 C CA . PRO B 1 189 ? 24.878 -16.601 75.833 1.00 16.06 189 PRO B CA 1
ATOM 2821 C C . PRO B 1 189 ? 25.482 -15.284 75.338 1.00 16.27 189 PRO B C 1
ATOM 2822 O O . PRO B 1 189 ? 25.608 -15.069 74.133 1.00 17.53 189 PRO B O 1
ATOM 2826 N N . GLY B 1 190 ? 25.784 -14.379 76.257 1.00 16.45 190 GLY B N 1
ATOM 2827 C CA . GLY B 1 190 ? 26.470 -13.132 75.924 1.00 16.50 190 GLY B CA 1
ATOM 2828 C C . GLY B 1 190 ? 25.599 -12.048 75.340 1.00 16.96 190 GLY B C 1
ATOM 2829 O O . GLY B 1 190 ? 26.099 -10.987 74.929 1.00 17.39 190 GLY B O 1
ATOM 2830 N N . GLU B 1 191 ? 24.295 -12.304 75.275 1.00 16.10 191 GLU B N 1
ATOM 2831 C CA . GLU B 1 191 ? 23.338 -11.309 74.788 1.00 15.79 191 GLU B CA 1
ATOM 2832 C C . GLU B 1 191 ? 22.649 -10.662 75.970 1.00 15.11 191 GLU B C 1
ATOM 2833 O O . GLU B 1 191 ? 22.525 -11.277 77.020 1.00 15.28 191 GLU B O 1
ATOM 2839 N N . ASP B 1 192 ? 22.206 -9.424 75.773 1.00 14.86 192 ASP B N 1
ATOM 2840 C CA . ASP B 1 192 ? 21.465 -8.646 76.770 1.00 13.99 192 ASP B CA 1
ATOM 2841 C C . ASP B 1 192 ? 20.053 -9.226 76.882 1.00 13.49 192 ASP B C 1
ATOM 2842 O O . ASP B 1 192 ? 19.266 -9.130 75.942 1.00 12.89 192 ASP B O 1
ATOM 2847 N N . TRP B 1 193 ? 19.702 -9.750 78.044 1.00 12.27 193 TRP B N 1
ATOM 2848 C CA . TRP B 1 193 ? 18.396 -10.379 78.211 1.00 11.90 193 TRP B CA 1
ATOM 2849 C C . TRP B 1 193 ? 17.272 -9.402 77.903 1.00 11.11 193 TRP B C 1
ATOM 2850 O O . TRP B 1 193 ? 16.267 -9.803 77.321 1.00 10.70 193 TRP B O 1
ATOM 2861 N N . ARG B 1 194 ? 17.471 -8.120 78.222 1.00 10.82 194 ARG B N 1
ATOM 2862 C CA A ARG B 1 194 ? 16.461 -7.093 77.953 0.50 11.37 194 ARG B CA 1
ATOM 2863 C CA B ARG B 1 194 ? 16.456 -7.094 77.950 0.50 11.32 194 ARG B CA 1
ATOM 2864 C C . ARG B 1 194 ? 16.216 -6.925 76.468 1.00 10.70 194 ARG B C 1
ATOM 2865 O O . ARG B 1 194 ? 15.099 -6.648 76.072 1.00 11.38 194 ARG B O 1
ATOM 2880 N N . ASP B 1 195 ? 17.273 -7.092 75.677 1.00 11.14 195 ASP B N 1
ATOM 2881 C CA . ASP B 1 195 ? 17.213 -7.047 74.205 1.00 11.19 195 ASP B CA 1
ATOM 2882 C C . ASP B 1 195 ? 16.538 -8.322 73.646 1.00 9.82 195 ASP B C 1
ATOM 2883 O O . ASP B 1 195 ? 15.622 -8.255 72.800 1.00 9.66 195 ASP B O 1
ATOM 2888 N N . VAL B 1 196 ? 17.057 -9.471 74.087 1.00 8.33 196 VAL B N 1
ATOM 2889 C CA . VAL B 1 196 ? 16.526 -10.762 73.681 1.00 8.71 196 VAL B CA 1
ATOM 2890 C C . VAL B 1 196 ? 14.990 -10.798 73.871 1.00 8.35 196 VAL B C 1
ATOM 2891 O O . VAL B 1 196 ? 14.214 -11.093 72.927 1.00 8.04 196 VAL B O 1
ATOM 2895 N N . THR B 1 197 ? 14.562 -10.462 75.082 1.00 7.71 197 THR B N 1
ATOM 2896 C CA . THR B 1 197 ? 13.156 -10.633 75.469 1.00 8.37 197 THR B CA 1
ATOM 2897 C C . THR B 1 197 ? 12.272 -9.516 74.886 1.00 9.00 197 THR B C 1
ATOM 2898 O O . THR B 1 197 ? 11.098 -9.742 74.611 1.00 8.82 197 THR B O 1
ATOM 2902 N N . ALA B 1 198 ? 12.838 -8.318 74.686 1.00 8.74 198 ALA B N 1
ATOM 2903 C CA . ALA B 1 198 ? 12.108 -7.220 74.091 1.00 9.79 198 ALA B CA 1
ATOM 2904 C C . ALA B 1 198 ? 11.608 -7.567 72.682 1.00 9.74 198 ALA B C 1
ATOM 2905 O O . ALA B 1 198 ? 10.524 -7.186 72.312 1.00 10.73 198 ALA B O 1
ATOM 2907 N N . ARG B 1 199 ? 12.389 -8.341 71.949 1.00 10.56 199 ARG B N 1
ATOM 2908 C CA . ARG B 1 199 ? 12.025 -8.836 70.634 1.00 10.84 199 ARG B CA 1
ATOM 2909 C C . ARG B 1 199 ? 10.754 -9.703 70.595 1.00 9.55 199 ARG B C 1
ATOM 2910 O O . ARG B 1 199 ? 10.066 -9.765 69.559 1.00 9.01 199 ARG B O 1
ATOM 2918 N N . TRP B 1 200 ? 10.468 -10.386 71.702 1.00 7.52 200 TRP B N 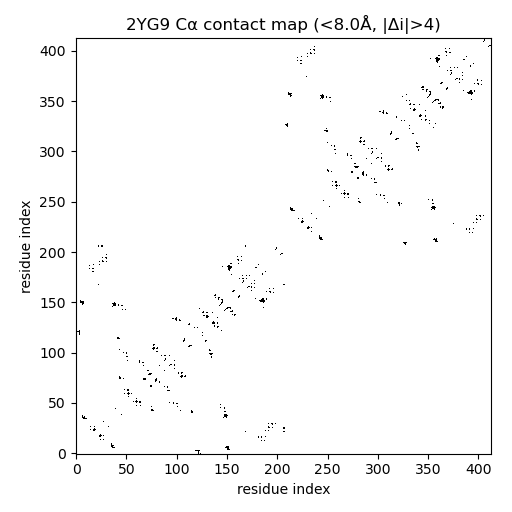1
ATOM 2919 C CA . TRP B 1 200 ? 9.289 -11.262 71.779 1.00 7.11 200 TRP B CA 1
ATOM 2920 C C . TRP B 1 200 ? 8.007 -10.516 72.000 1.00 6.23 200 TRP B C 1
ATOM 2921 O 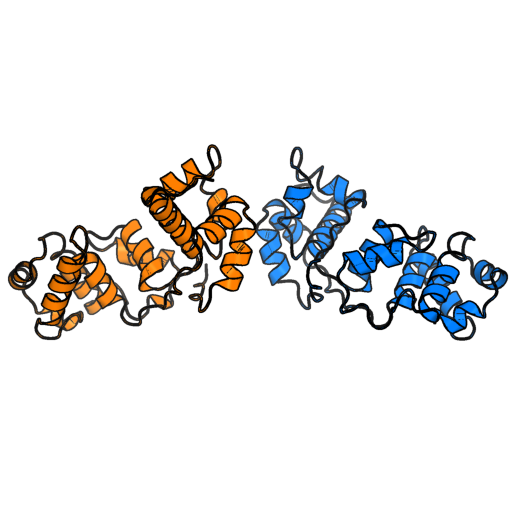O . TRP B 1 200 ? 6.904 -11.056 71.772 1.00 6.97 200 TRP B O 1
ATOM 2932 N N . ALA B 1 201 ? 8.111 -9.261 72.442 1.00 6.29 201 ALA B N 1
ATOM 2933 C CA . ALA B 1 201 ? 6.940 -8.436 72.687 1.00 6.40 201 ALA B CA 1
ATOM 2934 C C . ALA B 1 201 ? 6.169 -8.338 71.373 1.00 6.29 201 ALA B C 1
ATOM 2935 O O . ALA B 1 201 ? 6.800 -8.198 70.334 1.00 6.31 201 ALA B O 1
ATOM 2937 N N . PRO B 1 202 ? 4.832 -8.353 71.394 1.00 5.26 202 PRO B N 1
ATOM 2938 C CA . PRO B 1 202 ? 3.907 -8.344 72.514 1.00 5.64 202 PRO B CA 1
ATOM 2939 C C . PRO B 1 202 ? 3.469 -9.747 72.958 1.00 4.86 202 PRO B C 1
ATOM 2940 O O . PRO B 1 202 ? 2.374 -9.911 73.506 1.00 3.36 202 PRO B O 1
ATOM 2944 N N . TYR B 1 203 ? 4.351 -10.747 72.798 1.00 5.30 203 TYR B N 1
ATOM 2945 C CA . TYR B 1 203 ? 4.059 -12.111 73.193 1.00 5.74 203 TYR B CA 1
ATOM 2946 C C . TYR B 1 203 ? 5.082 -12.708 74.165 1.00 5.57 203 TYR B C 1
ATOM 2947 O O . TYR B 1 203 ? 5.427 -13.878 74.038 1.00 4.87 203 TYR B O 1
ATOM 2956 N N . ARG B 1 204 ? 5.560 -11.910 75.119 1.00 5.86 204 ARG B N 1
ATOM 2957 C CA . ARG B 1 204 ? 6.561 -12.368 76.088 1.00 5.59 204 ARG B CA 1
ATOM 2958 C C . ARG B 1 204 ? 6.080 -13.521 76.966 1.00 4.75 204 ARG B C 1
ATOM 2959 O O . ARG B 1 204 ? 6.893 -14.340 77.419 1.00 5.71 204 ARG B O 1
ATOM 2967 N N . SER B 1 205 ? 4.772 -13.595 77.215 1.00 4.95 205 SER B N 1
ATOM 2968 C CA . SER B 1 205 ? 4.191 -14.683 78.031 1.00 4.85 205 SER B CA 1
ATOM 2969 C C . SER B 1 205 ? 4.304 -16.040 77.371 1.00 4.37 205 SER B C 1
ATOM 2970 O O . SER B 1 205 ? 4.711 -16.988 78.023 1.00 4.82 205 SER B O 1
ATOM 2973 N N . LEU B 1 206 ? 3.905 -16.149 76.112 1.00 3.79 206 LEU B N 1
ATOM 2974 C CA . LEU B 1 206 ? 3.978 -17.430 75.428 1.00 3.75 206 LEU B CA 1
ATOM 2975 C C . LEU B 1 206 ? 5.446 -17.784 75.250 1.00 3.39 206 LEU B C 1
ATOM 2976 O O . LEU B 1 206 ? 5.831 -18.974 75.354 1.00 3.75 206 LEU B O 1
ATOM 2981 N N . ALA B 1 207 ? 6.272 -16.755 75.012 1.00 2.96 207 ALA B N 1
ATOM 2982 C CA . ALA B 1 207 ? 7.725 -16.967 74.928 1.00 3.54 207 ALA B CA 1
ATOM 2983 C C . ALA B 1 207 ? 8.261 -17.606 76.220 1.00 3.09 207 ALA B C 1
ATOM 2984 O O . ALA B 1 207 ? 9.019 -18.599 76.180 1.00 2.24 207 ALA B O 1
ATOM 2986 N N . SER B 1 208 ? 7.855 -17.016 77.344 1.00 3.24 208 SER B N 1
ATOM 2987 C CA . SER B 1 208 ? 8.166 -17.502 78.688 1.00 2.86 208 SER B CA 1
ATOM 2988 C C . SER B 1 208 ? 7.750 -18.923 78.851 1.00 4.07 208 SER B C 1
ATOM 2989 O O . SER B 1 208 ? 8.533 -19.773 79.337 1.00 3.89 208 SER B O 1
ATOM 2992 N N . ARG B 1 209 ? 6.530 -19.221 78.414 1.00 4.21 209 ARG B N 1
ATOM 2993 C CA . ARG B 1 209 ? 6.012 -20.577 78.537 1.00 5.46 209 ARG B CA 1
ATOM 2994 C C . ARG B 1 209 ? 6.777 -21.588 77.710 1.00 5.74 209 ARG B C 1
ATOM 2995 O O . ARG B 1 209 ? 6.943 -22.741 78.173 1.00 4.65 209 ARG B O 1
ATOM 3003 N N . TYR B 1 210 ? 7.269 -21.163 76.527 1.00 5.51 210 TYR B N 1
ATOM 3004 C CA . TYR B 1 210 ? 8.187 -21.963 75.719 1.00 5.33 210 TYR B CA 1
ATOM 3005 C C . TYR B 1 210 ? 9.533 -22.183 76.344 1.00 5.21 210 TYR B C 1
ATOM 3006 O O . TYR B 1 210 ? 10.097 -23.266 76.191 1.00 7.05 210 TYR B O 1
ATOM 3015 N N . LEU B 1 211 ? 10.046 -21.198 77.062 1.00 5.58 211 LEU B N 1
ATOM 3016 C CA . LEU B 1 211 ? 11.272 -21.397 77.835 1.00 6.00 211 LEU B CA 1
ATOM 3017 C C . LEU B 1 211 ? 11.063 -22.454 78.904 1.00 5.96 211 LEU B C 1
ATOM 3018 O O . LEU B 1 211 ? 11.910 -23.362 79.058 1.00 5.90 211 LEU B O 1
ATOM 3023 N N . TRP B 1 212 ? 9.990 -22.316 79.691 1.00 5.39 212 TRP B N 1
ATOM 3024 C CA . TRP B 1 212 ? 9.694 -23.305 80.753 1.00 6.04 212 TRP B CA 1
ATOM 3025 C C . TRP B 1 212 ? 9.473 -24.698 80.121 1.00 5.31 212 TRP B C 1
ATOM 3026 O O . TRP B 1 212 ? 9.930 -25.722 80.632 1.00 6.34 212 TRP B O 1
ATOM 3037 N N . ALA B 1 213 ? 8.778 -24.734 78.994 1.00 5.58 213 ALA B N 1
ATOM 3038 C CA . ALA B 1 213 ? 8.518 -25.992 78.256 1.00 5.50 213 ALA B CA 1
ATOM 3039 C C . ALA B 1 213 ? 9.822 -26.641 77.743 1.00 5.65 213 ALA B C 1
ATOM 3040 O O . ALA B 1 213 ? 9.984 -27.863 77.792 1.00 5.07 213 ALA B O 1
ATOM 3042 N N . ASN B 1 214 ? 10.754 -25.821 77.260 1.00 5.57 214 ASN B N 1
ATOM 3043 C CA . ASN B 1 214 ? 12.021 -26.307 76.770 1.00 5.58 214 ASN B CA 1
ATOM 3044 C C . ASN B 1 214 ? 12.870 -26.898 77.896 1.00 6.08 214 ASN B C 1
ATOM 3045 O O . ASN B 1 214 ? 13.536 -27.891 77.685 1.00 5.07 214 ASN B O 1
ATOM 3050 N N . SER B 1 215 ? 12.844 -26.268 79.067 1.00 6.93 215 SER B N 1
ATOM 3051 C CA . SER B 1 215 ? 13.495 -26.820 80.250 1.00 7.41 215 SER B CA 1
ATOM 3052 C C . SER B 1 215 ? 12.926 -28.196 80.627 1.00 7.68 215 SER B C 1
ATOM 3053 O O . SER B 1 215 ? 13.659 -29.117 80.902 1.00 7.03 215 SER B O 1
ATOM 3056 N N . ALA B 1 216 ? 11.600 -28.313 80.609 1.00 7.19 216 ALA B N 1
ATOM 3057 C CA . ALA B 1 216 ? 10.940 -29.547 80.931 1.00 6.72 216 ALA B CA 1
ATOM 3058 C C . ALA B 1 216 ? 11.356 -30.589 79.934 1.00 6.31 216 ALA B C 1
ATOM 3059 O O . ALA B 1 216 ? 11.548 -31.751 80.288 1.00 5.31 216 ALA B O 1
ATOM 3061 N N . ARG B 1 217 ? 11.486 -30.175 78.673 1.00 6.62 217 ARG B N 1
ATOM 3062 C CA . ARG B 1 217 ? 11.880 -31.081 77.574 1.00 6.76 217 ARG B CA 1
ATOM 3063 C C . ARG B 1 217 ? 13.329 -31.561 77.751 1.00 6.65 217 ARG B C 1
ATOM 3064 O O . ARG B 1 217 ? 13.629 -32.755 77.626 1.00 6.03 217 ARG B O 1
ATOM 3072 N N . MET B 1 218 ? 14.235 -30.643 78.081 1.00 6.33 218 MET B N 1
ATOM 3073 C CA . MET B 1 218 ? 15.609 -31.036 78.429 1.00 6.89 218 MET B CA 1
ATOM 3074 C C . MET B 1 218 ? 15.614 -31.915 79.687 1.00 6.75 218 MET B C 1
ATOM 3075 O O . MET B 1 218 ? 16.342 -32.869 79.759 1.00 5.55 218 MET B O 1
ATOM 3080 N N . GLN B 1 219 ? 14.783 -31.609 80.670 1.00 7.47 219 GLN B N 1
ATOM 3081 C CA . GLN B 1 219 ? 14.706 -32.469 81.867 1.00 9.62 219 GLN B CA 1
ATOM 3082 C C . GLN B 1 219 ? 14.164 -33.870 81.622 1.00 10.04 219 GLN B C 1
ATOM 3083 O O . GLN B 1 219 ? 14.394 -34.755 82.421 1.00 9.99 219 GLN B O 1
ATOM 3089 N N . ALA B 1 220 ? 13.463 -34.049 80.502 1.00 9.98 220 ALA B N 1
ATOM 3090 C CA . ALA B 1 220 ? 12.949 -35.331 80.020 1.00 10.57 220 ALA B CA 1
ATOM 3091 C C . ALA B 1 220 ? 13.965 -36.119 79.152 1.00 10.70 220 ALA B C 1
ATOM 3092 O O . ALA B 1 220 ? 13.664 -37.217 78.702 1.00 12.64 220 ALA B O 1
ATOM 3094 N N . GLY B 1 221 ? 15.133 -35.559 78.891 1.00 10.82 221 GLY B N 1
ATOM 3095 C CA . GLY B 1 221 ? 16.168 -36.229 78.127 1.00 11.33 221 GLY B CA 1
ATOM 3096 C C . GLY B 1 221 ? 16.268 -35.704 76.708 1.00 11.66 221 GLY B C 1
ATOM 3097 O O . GLY B 1 221 ? 16.979 -36.282 75.905 1.00 11.63 221 GLY B O 1
ATOM 3098 N N . GLY B 1 222 ? 15.581 -34.592 76.405 1.00 11.11 222 GLY B N 1
ATOM 3099 C CA . GLY B 1 222 ? 15.569 -34.023 75.055 1.00 11.13 222 GLY B CA 1
ATOM 3100 C C . GLY B 1 222 ? 16.923 -33.519 74.580 1.00 10.74 222 GLY B C 1
ATOM 3101 O O . GLY B 1 222 ? 17.790 -33.175 75.375 1.00 12.06 222 GLY B O 1
ATOM 3102 N N . ALA B 1 223 ? 17.097 -33.466 73.264 1.00 11.20 223 ALA B N 1
ATOM 3103 C CA . ALA B 1 223 ? 18.324 -32.982 72.677 1.00 11.48 223 ALA B CA 1
ATOM 3104 C C . ALA B 1 223 ? 18.360 -31.444 72.754 1.00 11.67 223 ALA B C 1
ATOM 3105 O O . ALA B 1 223 ? 17.343 -30.784 72.557 1.00 12.30 223 ALA B O 1
ATOM 3107 N N . PRO B 1 224 ? 19.532 -30.887 73.025 1.00 11.17 224 PRO B N 1
ATOM 3108 C CA . PRO B 1 224 ? 19.648 -29.449 73.081 1.00 12.17 224 PRO B CA 1
ATOM 3109 C C . PRO B 1 224 ? 19.589 -28.871 71.668 1.00 13.78 224 PRO B C 1
ATOM 3110 O O . PRO B 1 224 ? 19.783 -29.594 70.680 1.00 11.92 224 PRO B O 1
ATOM 3114 N N . LEU B 1 225 ? 19.208 -27.606 71.575 1.00 15.16 225 LEU B N 1
ATOM 3115 C CA . LEU B 1 225 ? 19.565 -26.810 70.416 1.00 17.44 225 LEU B CA 1
ATOM 3116 C C . LEU B 1 225 ? 21.103 -26.734 70.373 1.00 18.72 225 LEU B C 1
ATOM 3117 O O . LEU B 1 225 ? 21.735 -27.215 69.459 1.00 18.60 225 LEU B O 1
#

Radius of gyration: 30.44 Å; Cα contacts (8 Å, |Δi|>4): 510; chains: 2; bounding box: 48×57×99 Å

Sequence (413 aa):
LPAVLPPLTDDHAGAVAHLSRDPVLAQVTSLCGELPVLAPTPDPFGRLVRSVAGQQLSVKAAQAIYGRLEGLPGGVVPAALLKVSGDDLRGVGLSWAKVRRTVQAAAAAAVSGQIDFAHLSGQPDELVIAELVQLPGIGRWTAEMFLLFALARPDVFSSGDLALRQGVEERLYPGEDWRDVTARRWAPYRSLASRYLWANSARMQQAGGAPLPAVLPPLTDHAGAVAHLSRDPVLAQVTSLCGELPVLAPTPDPFGRLVRSVAGQQLSVKAAQAIYGRLEGLPGGVVPAALLKVSGDDLRGVGLSWAKVRRTVQAAAAAAVSGQIDFAHLSGQPDELVIAELVQLPGIGRWTAEMFLLFALARPDVFSSGDLALRQGVERLYPGEDWRRDVTARWAPYRSLASRYLWANSARMQAGGAPL

Nearest PDB structures (foldseek):
  2yg9-assembly2_B  TM=1.002E+00  e=3.312E-32  Deinococcus radiodurans
  2h56-assembly2_B  TM=8.623E-01  e=2.748E-11  Halalkalibacterium halodurans
  4b21-assembly1_A  TM=8.377E-01  e=3.614E-10  Schizosaccharomyces pombe
  4ejz-assembly2_B  TM=8.323E-01  e=2.010E-06  Caldanaerobacter subterraneus subsp. tengcongensis MB4
  3f0z-assembly1_A  TM=8.132E-01  e=8.862E-05  Clostridium acetobutylicum

B-factor: mean 13.54, std 7.49, range [2.0, 50.98]

CATH classification: 1.10.1670.40 (+1 more: 1.10.340.30)

Secondary structure (DSSP, 8-state):
-PPPPPPPS-SHHHHHHHTTSHHHHHHHHHH---PPPPPPS-HHHHHHHHHHHTTS-HHHHHHHHHHHHTSTT-S-HHHHTTS-HHHHHHTT--HHHHHHHHHHHHHHHTTSS-GGG-TTS-HHHHHHHHHTSTT--HHHHHHIIIIIS--S----TT-HHHHHHHHHHSTTS-HHHHHHHHTT-HHHHHHHHHHHHHHHHTTPPP-/-PPPPPPS-SHHHHHHHTTSHHHHHHHHHH---PPP---S-HHHHHHHHHHHTTS-HHHHHHHHHHHHTSTT-S-HHHHTTS-HHHHHHTT--HHHHHHHHHHHHHHHTTSS-GGGGGGS-HHHHHHHHHTSTT--HHHHHHHHHHTS--S----TT-HHHHHHHHHHSTTS-HHHHHHTTTT-HHHHHHHHHHHHHHHHTTPPP-